Protein AF-0000000079470299 (afdb_homodimer)

Sequence (496 aa):
MSDHATERPRYFDLLELAETSSDVLAFWLTGSRGKGRETAGSDYDCVLVVRDEAFDAWRARHAGRGVGRTDSSVMTLDHLRAHAAWGGPDAWDRYSYAHVRVLVDRTDGFCQQIINEKSCVPPAEVAGFIDRSLDHYINQTYRALKCMGQGLPSAAQLESSEGVAPLLDAIFALNGGRLRPFYKYLAWELADHPLSAGHALALRAPSLLEPRPRTLIGVLKETERLFRASGHAAVIDGWGEDLVWMRGMSDHATERPRYFDLLELAETSSDVLAFWLTGSRGKGRETAGSDYDCVLVVRDEAFDAWRARHAGRGVGRTDSSVMTLDHLRAHAAWGGPDAWDRYSYAHVRVLVDRTDGFCQQIINEKSCVPPAEVAGFIDRSLDHYINQTYRALKCMGQGLPSAAQLESSEGVAPLLDAIFALNGGRLRPFYKYLAWELADHPLSAGHALALRAPSLLEPRPRTLIGVLKETERLFRASGHAAVIDGWGEDLVWMRG

pLDDT: mean 94.7, std 9.51, range [28.52, 98.94]

Foldseek 3Di:
DPCPVLPDPCVVVVVVCCVPPPQWAFKWFFDCVQQVNDDPPDATEMETEGAPVCQVVCCVPPAAADPNRYHYDYHYPVRLLQCLDPPHPNLVCLCRLPNGDIPHHNPVCPSVVSSVSSQFDDPVCLLVLLLVLVLQLVVLLLQLVVCVVVVNNVSSLVSLQSNLQSLQQNQQSLQVRGGRHDPVCQVVCCVVPNGPFCSVLNVLSCVSNRDDLVSSLVSLVSSQVRVVVSVNNVSLCVCPVSSVVSND/DPPPVLPDPCVVVVVVCCVPPPQWAFKWFFDCVQQVNDDPPDATEMETEGAPVCQVVCCVPPAAADPNRYHYDYHYPVRLLQCLDPPHPNLVCLCRLPNGDIPHHNPVCPSVVSSVSSQFDHPVCLLVLLLVLLLQLVVLLLQLVVCVVVVNNVSSLVSLVSNLQSLQQNQQSLQVGGGRHDPVCQVVCCVVPNGPFCSVLNVLSCVSNRDDLVSSLVSLVSSQVRVVVSVNNVSLCVCPVSSVVSND

Radius of gyration: 25.82 Å; Cα contacts (8 Å, |Δi|>4): 789; chains: 2; bounding box: 51×85×62 Å

Secondary structure (DSSP, 8-state):
---------HHHHHHHHHHH-TTEEEEEEEHHHHTT---TT--EEEEEEE-GGGHHHHHHHH-EEETTTEEEEEE-HHHHHHHH-TTSTTGGGGGGGTT--EEEESSTTHHHHHHHHHTB--HHHHHHHHHHHHHHHHHHHHHHHHHHHTT-HHHHHHHHHTTHHHHHHHHHHHTTSBPPPPHHHHHHHHHHS--SSSHHHHHHGGGGGS--HHHHHHHHHHHHHHHHHTT-HHHHHTTHHHHHHHT-/---------HHHHHHHHHHH-TTEEEEEEEHHHHTT---TT--EEEEEEE-GGGHHHHHHHH-EEETTTEEEEEE-HHHHHHHH-TTSTTGGGGGGGTT--EEEESSTTHHHHHHHHHTB--HHHHHHHHHHHHHHHHHHHHHHHHHHHTT-HHHHHHHHHTTHHHHHHHHHHHTTSBPPPPHHHHHHHHHHS--SSSHHHHHHGGGGGS--HHHHHHHHHHHHHHHHHTT-HHHHHTTHHHHHHHT-

Solvent-accessible surface area (backbone atoms only — not comparable to full-atom values): 25953 Å² total; per-residue (Å²): 129,77,75,72,69,80,56,73,38,42,54,60,57,52,49,51,46,44,73,68,38,86,50,36,37,30,29,32,39,30,57,43,54,22,53,71,62,54,58,94,83,53,55,41,38,36,40,38,29,28,39,76,92,44,40,69,63,46,36,73,72,56,40,42,81,46,51,56,52,16,36,28,45,60,36,32,66,67,51,49,55,55,55,42,36,85,84,37,96,47,50,85,54,29,52,50,36,42,78,44,57,65,75,36,68,69,53,83,55,50,64,49,50,50,40,55,52,30,24,29,46,50,79,90,45,30,65,60,51,30,44,55,20,44,49,52,18,51,51,20,48,52,51,13,52,51,20,47,75,69,73,32,62,70,28,14,30,55,32,23,41,67,16,36,60,28,44,40,36,24,40,29,28,70,49,82,11,32,53,54,56,59,51,79,42,40,66,54,42,54,69,78,53,58,51,91,54,56,43,70,57,56,72,48,40,69,53,32,59,65,63,41,73,68,55,53,35,50,53,48,51,52,49,48,55,54,36,42,75,68,74,46,41,64,64,59,55,69,43,51,68,58,47,56,57,59,63,103,127,80,76,72,69,81,56,73,38,42,53,60,56,52,50,52,45,44,74,67,38,85,51,36,37,31,28,32,40,31,57,45,54,21,53,72,61,53,58,95,86,53,54,42,40,36,40,37,30,26,40,75,91,46,40,69,64,46,35,73,73,57,40,41,81,46,51,58,51,16,36,28,45,59,36,33,66,66,50,50,53,55,54,44,36,86,85,37,96,47,50,86,52,29,50,50,35,43,79,45,57,65,75,37,67,71,53,82,54,50,63,50,52,49,40,54,52,30,24,29,44,50,79,91,44,30,66,61,51,29,45,54,20,45,49,50,19,51,50,19,48,51,51,13,52,52,21,48,76,70,72,32,61,70,30,14,30,54,32,22,42,67,18,36,61,28,44,39,36,24,39,30,28,71,51,82,10,32,54,52,58,59,50,81,44,41,67,54,42,53,70,78,55,60,50,89,52,55,44,69,56,57,72,47,39,70,55,33,59,65,62,42,71,67,55,53,35,51,53,49,52,53,50,47,56,53,36,44,76,68,74,47,41,64,63,59,55,69,44,52,68,57,47,56,57,61,65,104

Organism: NCBI:txid2803784

Structure (mmCIF, N/CA/C/O backbone):
data_AF-0000000079470299-model_v1
#
loop_
_entity.id
_entity.type
_entity.pdbx_description
1 polymer 'Nucleotidyltransferase domain-containing protein'
#
loop_
_atom_site.group_PDB
_atom_site.id
_atom_site.type_symbol
_atom_site.label_atom_id
_atom_site.label_alt_id
_atom_site.label_comp_id
_atom_site.label_asym_id
_atom_site.label_entity_id
_atom_site.label_seq_id
_atom_site.pdbx_PDB_ins_code
_atom_site.Cartn_x
_atom_si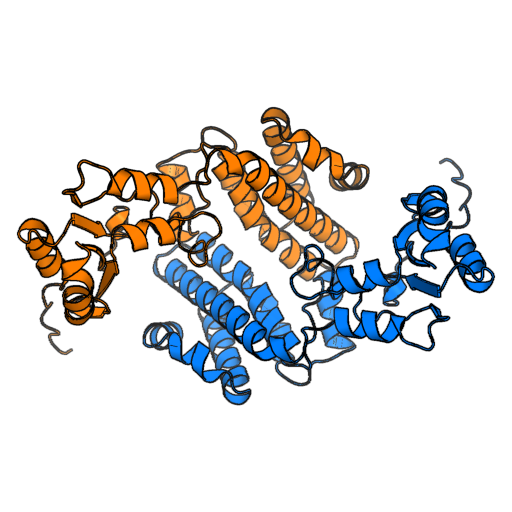te.Cartn_y
_atom_site.Cartn_z
_atom_site.occupancy
_atom_site.B_iso_or_equiv
_atom_site.auth_seq_id
_atom_site.auth_comp_id
_atom_site.auth_asym_id
_atom_site.auth_atom_id
_atom_site.pdbx_PDB_model_num
ATOM 1 N N . MET A 1 1 ? 21.453 27.422 27.156 1 28.52 1 MET A N 1
ATOM 2 C CA . MET A 1 1 ? 20 27.219 27.281 1 28.52 1 MET A CA 1
ATOM 3 C C . MET A 1 1 ? 19.234 28.312 26.562 1 28.52 1 MET A C 1
ATOM 5 O O . MET A 1 1 ? 19 29.375 27.125 1 28.52 1 MET A O 1
ATOM 9 N N . SER A 1 2 ? 19.75 28.672 25.359 1 34.09 2 SER A N 1
ATOM 10 C CA . SER A 1 2 ? 19.422 29.906 24.641 1 34.09 2 SER A CA 1
ATOM 11 C C . SER A 1 2 ? 17.922 30.188 24.703 1 34.09 2 SER A C 1
ATOM 13 O O . SER A 1 2 ? 17.109 29.266 24.734 1 34.09 2 SER A O 1
ATOM 15 N N . ASP A 1 3 ? 17.562 31.172 25.469 1 35.62 3 ASP A N 1
ATOM 16 C CA . ASP A 1 3 ? 16.266 31.844 25.578 1 35.62 3 ASP A CA 1
ATOM 17 C C . ASP A 1 3 ? 15.531 31.859 24.234 1 35.62 3 ASP A C 1
ATOM 19 O O . ASP A 1 3 ? 15.812 32.688 23.391 1 35.62 3 ASP A O 1
ATOM 23 N N . HIS A 1 4 ? 15.586 30.875 23.453 1 43.38 4 HIS A N 1
ATOM 24 C CA . HIS A 1 4 ? 14.836 30.938 22.203 1 43.38 4 HIS A CA 1
ATOM 25 C C . HIS A 1 4 ? 13.523 31.703 22.391 1 43.38 4 HIS A C 1
ATOM 27 O O . HIS A 1 4 ? 12.641 31.25 23.125 1 43.38 4 HIS A O 1
ATOM 33 N N . ALA A 1 5 ? 13.547 32.938 22.75 1 45.72 5 ALA A N 1
ATOM 34 C CA . ALA A 1 5 ? 12.484 33.938 22.766 1 45.72 5 ALA A CA 1
ATOM 35 C C . ALA A 1 5 ? 11.289 33.5 21.938 1 45.72 5 ALA A C 1
ATOM 37 O O . ALA A 1 5 ? 11.438 33.094 20.781 1 45.72 5 ALA A O 1
ATOM 38 N N . THR A 1 6 ? 10.219 32.812 22.5 1 56.81 6 THR A N 1
ATOM 39 C CA . THR A 1 6 ? 9.031 32.156 22 1 56.81 6 THR A CA 1
ATOM 40 C C . THR A 1 6 ? 8.414 32.906 20.828 1 56.81 6 THR A C 1
ATOM 42 O O . THR A 1 6 ? 7.715 33.906 21.047 1 56.81 6 THR A O 1
ATOM 45 N N . GLU A 1 7 ? 9.289 33.188 19.891 1 71.44 7 GLU A N 1
ATOM 46 C CA . GLU A 1 7 ? 8.812 33.938 18.719 1 71.44 7 GLU A CA 1
ATOM 47 C C . GLU A 1 7 ? 7.414 33.469 18.312 1 71.44 7 GLU A C 1
ATOM 49 O O . GLU A 1 7 ? 7.086 32.281 18.391 1 71.44 7 GLU A O 1
ATOM 54 N N . ARG A 1 8 ? 6.602 34.531 18.359 1 84.31 8 ARG A N 1
ATOM 55 C CA . ARG A 1 8 ? 5.219 34.375 17.922 1 84.31 8 ARG A CA 1
ATOM 56 C C . ARG A 1 8 ? 5.145 33.594 16.594 1 84.31 8 ARG A C 1
ATOM 58 O O . ARG A 1 8 ? 5.777 34 15.617 1 84.31 8 ARG A O 1
ATOM 65 N N . PRO A 1 9 ? 4.504 32.406 16.625 1 90.56 9 PRO A N 1
ATOM 66 C CA . PRO A 1 9 ? 4.391 31.656 15.367 1 90.56 9 PRO A CA 1
ATOM 67 C C . PRO A 1 9 ? 3.867 32.5 14.219 1 90.56 9 PRO A C 1
ATOM 69 O O . PRO A 1 9 ? 2.982 33.344 14.414 1 90.56 9 PRO A O 1
ATOM 72 N N . ARG A 1 10 ? 4.457 32.344 13.094 1 94.5 10 ARG A N 1
ATOM 73 C CA . ARG A 1 10 ? 4.059 33.031 11.867 1 94.5 10 ARG A CA 1
ATOM 74 C C . ARG A 1 10 ? 2.576 32.812 11.578 1 94.5 10 ARG A C 1
ATOM 76 O O . ARG A 1 10 ? 1.971 33.562 10.828 1 94.5 10 ARG A O 1
ATOM 83 N N . TYR A 1 11 ? 2.002 31.781 12.125 1 95.81 11 TYR A N 1
ATOM 84 C CA . TYR A 1 11 ? 0.581 31.484 11.992 1 95.81 11 TYR A CA 1
ATOM 85 C C . TYR A 1 11 ? -0.268 32.719 12.273 1 95.81 11 TYR A C 1
ATOM 87 O O . TYR A 1 11 ? -1.21 33 11.539 1 95.81 11 TYR A O 1
ATOM 95 N N . PHE A 1 12 ? 0.077 33.406 13.281 1 95.88 12 PHE A N 1
ATOM 96 C CA . PHE A 1 12 ? -0.747 34.531 13.711 1 95.88 12 PHE A CA 1
ATOM 97 C C . PHE A 1 12 ? -0.686 35.656 12.695 1 95.88 12 PHE A C 1
ATOM 99 O O . PHE A 1 12 ? -1.687 36.344 12.453 1 95.88 12 PHE A O 1
ATOM 106 N N . ASP A 1 13 ? 0.445 35.812 12.109 1 95.5 13 ASP A N 1
ATOM 107 C CA . ASP A 1 13 ? 0.578 36.812 11.047 1 95.5 13 ASP A CA 1
ATOM 108 C C . ASP A 1 13 ? -0.236 36.406 9.82 1 95.5 13 ASP A C 1
ATOM 110 O O . ASP A 1 13 ? -0.891 37.25 9.203 1 95.5 13 ASP A O 1
ATOM 114 N N . LEU A 1 14 ? -0.167 35.156 9.516 1 97.25 14 LEU A N 1
ATOM 115 C CA . LEU A 1 14 ? -0.897 34.656 8.352 1 97.25 14 LEU A CA 1
ATOM 116 C C . LEU A 1 14 ? -2.402 34.75 8.57 1 97.25 14 LEU A C 1
ATOM 118 O O . LEU A 1 14 ? -3.148 35.094 7.648 1 97.25 14 LEU A O 1
ATOM 122 N N . LEU A 1 15 ? -2.832 34.5 9.773 1 97.62 15 LEU A N 1
ATOM 123 C CA . LEU A 1 15 ? -4.246 34.594 10.109 1 97.62 15 LEU A CA 1
ATOM 124 C C . LEU A 1 15 ? -4.723 36.062 9.961 1 97.62 15 LEU A C 1
ATOM 126 O O . LEU A 1 15 ? -5.777 36.312 9.383 1 97.62 15 LEU A O 1
ATOM 130 N N . GLU A 1 16 ? -3.934 36.938 10.484 1 97.62 16 GLU A N 1
ATOM 131 C CA . GLU A 1 16 ? -4.281 38.344 10.359 1 97.62 16 GLU A CA 1
ATOM 132 C C . GLU A 1 16 ? -4.363 38.781 8.898 1 97.62 16 GLU A C 1
ATOM 134 O O . GLU A 1 16 ? -5.297 39.469 8.5 1 97.62 16 GLU A O 1
ATOM 139 N N . LEU A 1 17 ? -3.414 38.375 8.164 1 97.38 17 LEU A N 1
ATOM 140 C CA . LEU A 1 17 ? -3.42 38.656 6.734 1 97.38 17 LEU A CA 1
ATOM 141 C C . LEU A 1 17 ? -4.652 38.062 6.059 1 97.38 17 LEU A C 1
ATOM 143 O O . LEU A 1 17 ? -5.281 38.719 5.223 1 97.38 17 LEU A O 1
ATOM 147 N N . ALA A 1 18 ? -4.953 36.875 6.41 1 98.25 18 ALA A N 1
ATOM 148 C CA . ALA A 1 18 ? -6.121 36.219 5.84 1 98.25 18 ALA A CA 1
ATOM 149 C C . ALA A 1 18 ? -7.402 36.969 6.176 1 98.25 18 ALA A C 1
ATOM 151 O O . ALA A 1 18 ? -8.312 37.062 5.352 1 98.25 18 ALA A O 1
ATOM 152 N N . GLU A 1 19 ? -7.469 37.562 7.312 1 98.06 19 GLU A N 1
ATOM 153 C CA . GLU A 1 19 ? -8.664 38.25 7.785 1 98.06 19 GLU A CA 1
ATOM 154 C C . GLU A 1 19 ? -8.789 39.656 7.137 1 98.06 19 GLU A C 1
ATOM 156 O O . GLU A 1 19 ? -9.898 40.156 6.992 1 98.06 19 GLU A O 1
ATOM 161 N N . THR A 1 20 ? -7.684 40.156 6.699 1 98.12 20 THR A N 1
ATOM 162 C CA . THR A 1 20 ? -7.727 41.562 6.336 1 98.12 20 THR A CA 1
ATOM 163 C C . THR A 1 20 ? -7.488 41.75 4.84 1 98.12 20 THR A C 1
ATOM 165 O O . THR A 1 20 ? -7.93 42.719 4.25 1 98.12 20 THR A O 1
ATOM 168 N N . SER A 1 21 ? -6.801 40.844 4.246 1 98.19 21 SER A N 1
ATOM 169 C CA . SER A 1 21 ? -6.457 41.031 2.836 1 98.19 21 SER A CA 1
ATOM 170 C C . SER A 1 21 ? -7.547 40.438 1.93 1 98.19 21 SER A C 1
ATOM 172 O O . SER A 1 21 ? -7.914 39.281 2.047 1 98.19 21 SER A O 1
ATOM 174 N N . SER A 1 22 ? -7.918 41.281 0.959 1 97.38 22 SER A N 1
ATOM 175 C CA . SER A 1 22 ? -8.922 40.812 -0.005 1 97.38 22 SER A CA 1
ATOM 176 C C . SER A 1 22 ? -8.328 39.844 -1.009 1 97.38 22 SER A C 1
ATOM 178 O O . SER A 1 22 ? -9.062 39.188 -1.744 1 97.38 22 SER A O 1
ATOM 180 N N . ASP A 1 23 ? -7.086 39.625 -0.98 1 98.44 23 ASP A N 1
ATOM 181 C CA . ASP A 1 23 ? -6.43 38.688 -1.865 1 98.44 23 ASP A CA 1
ATOM 182 C C . ASP A 1 23 ? -6.691 37.25 -1.416 1 98.44 23 ASP A C 1
ATOM 184 O O . ASP A 1 23 ? -6.621 36.312 -2.221 1 98.44 23 ASP A O 1
ATOM 188 N N . VAL A 1 24 ? -6.91 37.125 -0.126 1 98.69 24 VAL A N 1
ATOM 189 C CA . VAL A 1 24 ? -7.105 35.781 0.438 1 98.69 24 VAL A CA 1
ATOM 190 C C . VAL A 1 24 ? -8.578 35.375 0.35 1 98.69 24 VAL A C 1
ATOM 192 O O . VAL A 1 24 ? -9.445 36.125 0.841 1 98.69 24 VAL A O 1
ATOM 195 N N . LEU A 1 25 ? -8.797 34.281 -0.263 1 98.75 25 LEU A N 1
ATOM 196 C CA . LEU A 1 25 ? -10.156 33.781 -0.412 1 98.75 25 LEU A CA 1
ATOM 197 C C . LEU A 1 25 ? -10.523 32.875 0.76 1 98.75 25 LEU A C 1
ATOM 199 O O . LEU A 1 25 ? -11.688 32.844 1.176 1 98.75 25 LEU A O 1
ATOM 203 N N . ALA A 1 26 ? -9.57 32.156 1.224 1 98.81 26 ALA A N 1
ATOM 204 C CA . ALA A 1 26 ? -9.82 31.25 2.346 1 98.81 26 ALA A CA 1
ATOM 205 C C . ALA A 1 26 ? -8.523 30.922 3.074 1 98.81 26 ALA A C 1
ATOM 207 O O . ALA A 1 26 ? -7.438 31.047 2.512 1 98.81 26 ALA A O 1
ATOM 208 N N . PHE A 1 27 ? -8.672 30.531 4.281 1 98.81 27 PHE A N 1
ATOM 209 C CA . PHE A 1 27 ? -7.559 30.156 5.148 1 98.81 27 PHE A CA 1
ATOM 210 C C . PHE A 1 27 ? -7.984 29.109 6.172 1 98.81 27 PHE A C 1
ATOM 212 O O . PHE A 1 27 ? -9.055 29.234 6.773 1 98.81 27 PHE A O 1
ATOM 219 N N . TRP A 1 28 ? -7.156 28.031 6.32 1 98.5 28 TRP A N 1
ATOM 220 C CA . TRP A 1 28 ? -7.41 27.062 7.375 1 98.5 28 TRP A CA 1
ATOM 221 C C . TRP A 1 28 ? -6.117 26.375 7.801 1 98.5 28 TRP A C 1
ATOM 223 O O . TRP A 1 28 ? -5.059 26.609 7.211 1 98.5 28 TRP A O 1
ATOM 233 N N . LEU A 1 29 ? -6.195 25.688 8.867 1 97.94 29 LEU A N 1
ATOM 234 C CA . LEU A 1 29 ? -5.145 24.797 9.352 1 97.94 29 LEU A CA 1
ATOM 235 C C . LEU A 1 29 ? -5.473 23.344 9.023 1 97.94 29 LEU A C 1
ATOM 237 O O . LEU A 1 29 ? -6.637 22.938 9.07 1 97.94 29 LEU A O 1
ATOM 241 N N . THR A 1 30 ? -4.465 22.594 8.617 1 96.44 30 THR A N 1
ATOM 242 C CA . THR A 1 30 ? -4.562 21.141 8.586 1 96.44 30 THR A CA 1
ATOM 243 C C . THR A 1 30 ? -3.781 20.516 9.742 1 96.44 30 THR A C 1
ATOM 245 O O . THR A 1 30 ? -3.5 21.188 10.742 1 96.44 30 THR A O 1
ATOM 248 N N . GLY A 1 31 ? -3.545 19.234 9.719 1 92.69 31 GLY A N 1
ATOM 249 C CA . GLY A 1 31 ? -2.797 18.562 10.773 1 92.69 31 GLY A CA 1
ATOM 250 C C . GLY A 1 31 ? -3.549 18.5 12.086 1 92.69 31 GLY A C 1
ATOM 251 O O . GLY A 1 31 ? -4.781 18.484 12.102 1 92.69 31 GLY A O 1
ATOM 252 N N . SER A 1 32 ? -2.721 18.438 13.141 1 93.62 32 SER A N 1
ATOM 253 C CA . SER A 1 32 ? -3.305 18.25 14.469 1 93.62 32 SER A CA 1
ATOM 254 C C . SER A 1 32 ? -4.113 19.469 14.891 1 93.62 32 SER A C 1
ATOM 256 O O . SER A 1 32 ? -5.188 19.344 15.477 1 93.62 32 SER A O 1
ATOM 258 N N . ARG A 1 33 ? -3.684 20.641 14.57 1 94.25 33 ARG A N 1
ATOM 259 C CA . ARG A 1 33 ? -4.391 21.859 14.953 1 94.25 33 ARG A CA 1
ATOM 260 C C . ARG A 1 33 ? -5.684 22.016 14.148 1 94.25 33 ARG A C 1
ATOM 262 O O . ARG A 1 33 ? -6.684 22.516 14.672 1 94.25 33 ARG A O 1
ATOM 269 N N . GLY A 1 34 ? -5.598 21.594 12.922 1 95.31 34 GLY A N 1
ATOM 270 C CA . GLY A 1 34 ? -6.809 21.625 12.117 1 95.31 34 GLY A CA 1
ATOM 271 C C . GLY A 1 34 ? -7.902 20.719 12.648 1 95.31 34 GLY A C 1
ATOM 272 O O . GLY A 1 34 ? -9.086 20.984 12.445 1 95.31 34 GLY A O 1
ATOM 273 N N . LYS A 1 35 ? -7.48 19.703 13.383 1 95.06 35 LYS A N 1
ATOM 274 C CA . LYS A 1 35 ? -8.422 18.703 13.891 1 95.06 35 LYS A CA 1
ATOM 275 C C . LYS A 1 35 ? -8.711 18.922 15.375 1 95.06 35 LYS A C 1
ATOM 277 O O . LYS A 1 35 ? -9.438 18.141 15.992 1 95.06 35 LYS A O 1
ATOM 282 N N . GLY A 1 36 ? -8.078 19.953 15.875 1 94.38 36 GLY A N 1
ATOM 283 C CA . GLY A 1 36 ? -8.258 20.219 17.297 1 94.38 36 GLY A CA 1
ATOM 284 C C . GLY A 1 36 ? -7.555 19.203 18.172 1 94.38 36 GLY A C 1
ATOM 285 O O . GLY A 1 36 ? -8.031 18.875 19.266 1 94.38 36 GLY A O 1
ATOM 286 N N . ARG A 1 37 ? -6.547 18.562 17.656 1 92.94 37 ARG A N 1
ATOM 287 C CA . ARG A 1 37 ? -5.82 17.5 18.359 1 92.94 37 ARG A CA 1
ATOM 288 C C . ARG A 1 37 ? -4.391 17.938 18.672 1 92.94 37 ARG A C 1
ATOM 290 O O . ARG A 1 37 ? -3.494 17.094 18.781 1 92.94 37 ARG A O 1
ATOM 297 N N . GLU A 1 38 ? -4.156 19.203 18.734 1 91.62 38 GLU A N 1
ATOM 298 C CA . GLU A 1 38 ? -2.807 19.734 18.922 1 91.62 38 GLU A CA 1
ATOM 299 C C . GLU A 1 38 ? -2.275 19.422 20.312 1 91.62 38 GLU A C 1
ATOM 301 O O . GLU A 1 38 ? -3.053 19.266 21.266 1 91.62 38 GLU A O 1
ATOM 306 N N . THR A 1 39 ? -1.042 19.172 20.312 1 86.12 39 THR A N 1
ATOM 307 C CA . THR A 1 39 ? -0.255 19.125 21.531 1 86.12 39 THR A CA 1
ATOM 308 C C . THR A 1 39 ? 0.683 20.328 21.625 1 86.12 39 THR A C 1
ATOM 310 O O . THR A 1 39 ? 0.668 21.203 20.75 1 86.12 39 THR A O 1
ATOM 313 N N . ALA A 1 40 ? 1.507 20.375 22.625 1 83 40 ALA A N 1
ATOM 314 C CA . ALA A 1 40 ? 2.453 21.469 22.812 1 83 40 ALA A CA 1
ATOM 315 C C . ALA A 1 40 ? 3.496 21.484 21.703 1 83 40 ALA A C 1
ATOM 317 O O . ALA A 1 40 ? 4 22.547 21.328 1 83 40 ALA A O 1
ATOM 318 N N . GLY A 1 41 ? 3.707 20.359 21.078 1 81.19 41 GLY A N 1
ATOM 319 C CA . GLY A 1 41 ? 4.738 20.25 20.062 1 81.19 41 GLY A CA 1
ATOM 320 C C . GLY A 1 41 ? 4.188 20.312 18.641 1 81.19 41 GLY A C 1
ATOM 321 O O . GLY A 1 41 ? 4.938 20.188 17.672 1 81.19 41 GLY A O 1
ATOM 322 N N . SER A 1 42 ? 2.904 20.734 18.562 1 88.62 42 SER A N 1
ATOM 323 C CA . SER A 1 42 ? 2.289 20.719 17.234 1 88.62 42 SER A CA 1
ATOM 324 C C . SER A 1 42 ? 2.691 21.938 16.422 1 88.62 42 SER A C 1
ATOM 326 O O . SER A 1 42 ? 2.768 23.047 16.953 1 88.62 42 SER A O 1
ATOM 328 N N . ASP A 1 43 ? 2.984 21.625 15.172 1 91.12 43 ASP A N 1
ATOM 329 C CA . ASP A 1 43 ? 3.24 22.719 14.234 1 91.12 43 ASP A CA 1
ATOM 330 C C . ASP A 1 43 ? 1.936 23.281 13.688 1 91.12 43 ASP A C 1
ATOM 332 O O . ASP A 1 43 ? 0.852 22.797 14.008 1 91.12 43 ASP A O 1
ATOM 336 N N . TYR A 1 44 ? 2.092 24.516 13.07 1 95.19 44 TYR A N 1
ATOM 337 C CA . TYR A 1 44 ? 0.984 25.125 12.344 1 95.19 44 TYR A CA 1
ATOM 338 C C . TYR A 1 44 ? 1.094 24.844 10.852 1 95.19 44 TYR A C 1
ATOM 340 O O . TYR A 1 44 ? 1.997 25.344 10.18 1 95.19 44 TYR A O 1
ATOM 348 N N . ASP A 1 45 ? 0.19 24.016 10.336 1 96.19 45 ASP A N 1
ATOM 349 C CA . ASP A 1 45 ? 0.127 23.734 8.906 1 96.19 45 ASP A CA 1
ATOM 350 C C . ASP A 1 45 ? -0.94 24.578 8.219 1 96.19 45 ASP A C 1
ATOM 352 O O . ASP A 1 45 ? -2.111 24.203 8.172 1 96.19 45 ASP A O 1
ATOM 356 N N . CYS A 1 46 ? -0.463 25.656 7.629 1 97.88 46 CYS A N 1
ATOM 357 C CA . CYS A 1 46 ? -1.381 26.656 7.09 1 97.88 46 CYS A CA 1
ATOM 358 C C . CYS A 1 46 ? -1.621 26.422 5.602 1 97.88 46 CYS A C 1
ATOM 360 O O . CYS A 1 46 ? -0.695 26.094 4.867 1 97.88 46 CYS A O 1
ATOM 362 N N . VAL A 1 47 ? -2.855 26.641 5.203 1 98.38 47 VAL A N 1
ATOM 363 C CA . VAL A 1 47 ? -3.205 26.672 3.785 1 98.38 47 VAL A CA 1
ATOM 364 C C . VAL A 1 47 ? -3.902 27.984 3.451 1 98.38 47 VAL A C 1
ATOM 366 O O . VAL A 1 47 ? -4.883 28.359 4.102 1 98.38 47 VAL A O 1
ATOM 369 N N . LEU A 1 48 ? -3.357 28.672 2.5 1 98.69 48 LEU A N 1
ATOM 370 C CA . LEU A 1 48 ? -3.949 29.906 1.979 1 98.69 48 LEU A CA 1
ATOM 371 C C . LEU A 1 48 ? -4.434 29.703 0.546 1 98.69 48 LEU A C 1
ATOM 373 O O . LEU A 1 48 ? -3.668 29.266 -0.317 1 98.69 48 LEU A O 1
ATOM 377 N N . VAL A 1 49 ? -5.68 30 0.329 1 98.81 49 VAL A N 1
ATOM 378 C CA . VAL A 1 49 ? -6.211 30.094 -1.027 1 98.81 49 VAL A CA 1
ATOM 379 C C . VAL A 1 49 ? -6.324 31.562 -1.43 1 98.81 49 VAL A C 1
ATOM 381 O O . VAL A 1 49 ? -6.977 32.344 -0.742 1 98.81 49 VAL A O 1
ATOM 384 N N . VAL A 1 50 ? -5.711 31.875 -2.537 1 98.88 50 VAL A N 1
ATOM 385 C CA . VAL A 1 50 ? -5.664 33.281 -2.93 1 98.88 50 VAL A CA 1
ATOM 386 C C . VAL A 1 50 ? -6.207 33.438 -4.348 1 98.88 50 VAL A C 1
ATOM 388 O O . VAL A 1 50 ? -6.375 32.438 -5.07 1 98.88 50 VAL A O 1
ATOM 391 N N . ARG A 1 51 ? -6.52 34.688 -4.652 1 98.62 51 ARG A N 1
ATOM 392 C CA . ARG A 1 51 ? -6.938 35.031 -6.008 1 98.62 51 ARG A CA 1
ATOM 393 C C . ARG A 1 51 ? -5.824 34.75 -7.012 1 98.62 51 ARG A C 1
ATOM 395 O O . ARG A 1 51 ? -4.641 34.844 -6.676 1 98.62 51 ARG A O 1
ATOM 402 N N . ASP A 1 52 ? -6.23 34.5 -8.258 1 98.38 52 ASP A N 1
ATOM 403 C CA . ASP A 1 52 ? -5.285 34.125 -9.312 1 98.38 52 ASP A CA 1
ATOM 404 C C . ASP A 1 52 ? -4.234 35.219 -9.516 1 98.38 52 ASP A C 1
ATOM 406 O O . ASP A 1 52 ? -3.043 34.906 -9.648 1 98.38 52 ASP A O 1
ATOM 410 N N . GLU A 1 53 ? -4.68 36.469 -9.469 1 98.19 53 GLU A N 1
ATOM 411 C CA . GLU A 1 53 ? -3.785 37.562 -9.773 1 98.19 53 GLU A CA 1
ATOM 412 C C . GLU A 1 53 ? -2.76 37.781 -8.664 1 98.19 53 GLU A C 1
ATOM 414 O O . GLU A 1 53 ? -1.707 38.375 -8.883 1 98.19 53 GLU A O 1
ATOM 419 N N . ALA A 1 54 ? -3.037 37.25 -7.469 1 98.31 54 ALA A N 1
ATOM 420 C CA . ALA A 1 54 ? -2.172 37.438 -6.309 1 98.31 54 ALA A CA 1
ATOM 421 C C . ALA A 1 54 ? -1.251 36.25 -6.094 1 98.31 54 ALA A C 1
ATOM 423 O O . ALA A 1 54 ? -0.327 36.312 -5.277 1 98.31 54 ALA A O 1
ATOM 424 N N . PHE A 1 55 ? -1.408 35.188 -6.777 1 98.56 55 PHE A N 1
ATOM 425 C CA . PHE A 1 55 ? -0.826 33.875 -6.477 1 98.56 55 PHE A CA 1
ATOM 426 C C . PHE A 1 55 ? 0.695 33.969 -6.43 1 98.56 55 PHE A C 1
ATOM 428 O O . PHE A 1 55 ? 1.313 33.625 -5.426 1 98.56 55 PHE A O 1
ATOM 435 N N . ASP A 1 56 ? 1.323 34.5 -7.461 1 98.25 56 ASP A N 1
ATOM 436 C CA . ASP A 1 56 ? 2.779 34.5 -7.551 1 98.25 56 ASP A CA 1
ATOM 437 C C . ASP A 1 56 ? 3.406 35.281 -6.41 1 98.25 56 ASP A C 1
ATOM 439 O O . ASP A 1 56 ? 4.359 34.844 -5.777 1 98.25 56 ASP A O 1
ATOM 443 N N . ALA A 1 57 ? 2.889 36.406 -6.133 1 98.06 57 ALA A N 1
ATOM 444 C CA . ALA A 1 57 ? 3.422 37.25 -5.074 1 98.06 57 ALA A CA 1
ATOM 445 C C . ALA A 1 57 ? 3.254 36.594 -3.707 1 98.06 57 ALA A C 1
ATOM 447 O O . ALA A 1 57 ? 4.18 36.594 -2.893 1 98.06 57 ALA A O 1
ATOM 448 N N . TRP A 1 58 ? 2.104 36.031 -3.467 1 98.25 58 TRP A N 1
ATOM 449 C CA . TRP A 1 58 ? 1.817 35.438 -2.172 1 98.25 58 TRP A CA 1
ATOM 450 C C . TRP A 1 58 ? 2.627 34.156 -1.98 1 98.25 58 TRP A C 1
ATOM 452 O O . TRP A 1 58 ? 3.102 33.875 -0.877 1 98.25 58 TRP A O 1
ATOM 462 N N . ARG A 1 59 ? 2.67 33.312 -3.006 1 98.06 59 ARG A N 1
ATOM 463 C CA . ARG A 1 59 ? 3.488 32.125 -2.912 1 98.06 59 ARG A CA 1
ATOM 464 C C . ARG A 1 59 ? 4.934 32.469 -2.578 1 98.06 59 ARG A C 1
ATOM 466 O O . ARG A 1 59 ? 5.539 31.844 -1.702 1 98.06 59 ARG A O 1
ATOM 473 N N . ALA A 1 60 ? 5.527 33.438 -3.264 1 97.31 60 ALA A N 1
ATOM 474 C CA . ALA A 1 60 ? 6.918 33.844 -3.051 1 97.31 60 ALA A CA 1
ATOM 475 C C . ALA A 1 60 ? 7.129 34.344 -1.625 1 97.31 60 ALA A C 1
ATOM 477 O O . ALA A 1 60 ? 8.172 34.062 -1.019 1 97.31 60 ALA A O 1
ATOM 478 N N . ARG A 1 61 ? 6.195 34.969 -1.046 1 96.12 61 ARG A N 1
ATOM 479 C CA . ARG A 1 61 ? 6.363 35.656 0.229 1 96.12 61 ARG A CA 1
ATOM 480 C C . ARG A 1 61 ? 5.977 34.781 1.396 1 96.12 61 ARG A C 1
ATOM 482 O O . ARG A 1 61 ? 6.555 34.875 2.48 1 96.12 61 ARG A O 1
ATOM 489 N N . HIS A 1 62 ? 4.949 33.875 1.132 1 96 62 HIS A N 1
ATOM 490 C CA . HIS A 1 62 ? 4.32 33.281 2.311 1 96 62 HIS A CA 1
ATOM 491 C C . HIS A 1 62 ? 4.414 31.766 2.287 1 96 62 HIS A C 1
ATOM 493 O O . HIS A 1 62 ? 4.184 31.125 3.307 1 96 62 HIS A O 1
ATOM 499 N N . ALA A 1 63 ? 4.719 31.156 1.187 1 95.75 63 ALA A N 1
ATOM 500 C CA . ALA A 1 63 ? 4.785 29.703 1.135 1 95.75 63 ALA A CA 1
ATOM 501 C C . ALA A 1 63 ? 6.051 29.172 1.812 1 95.75 63 ALA A C 1
ATOM 503 O O . ALA A 1 63 ? 7.109 29.797 1.72 1 95.75 63 ALA A O 1
ATOM 504 N N . GLY A 1 64 ? 5.91 28.047 2.424 1 92.5 64 GLY A N 1
ATOM 505 C CA . GLY A 1 64 ? 7.074 27.375 2.98 1 92.5 64 GLY A CA 1
ATOM 506 C C . GLY A 1 64 ? 7.133 27.438 4.496 1 92.5 64 GLY A C 1
ATOM 507 O O . GLY A 1 64 ? 6.129 27.734 5.148 1 92.5 64 GLY A O 1
ATOM 508 N N . ARG A 1 65 ? 8.289 27 5.031 1 87.06 65 ARG A N 1
ATOM 509 C CA . ARG A 1 65 ? 8.484 26.953 6.477 1 87.06 65 ARG A CA 1
ATOM 510 C C . ARG A 1 65 ? 8.789 28.328 7.035 1 87.06 65 ARG A C 1
ATOM 512 O O . ARG A 1 65 ? 9.523 29.109 6.418 1 87.06 65 ARG A O 1
ATOM 519 N N . GLY A 1 66 ? 8.164 28.578 8.18 1 81 66 GLY A N 1
ATOM 520 C CA . GLY A 1 66 ? 8.352 29.875 8.828 1 81 66 GLY A CA 1
ATOM 521 C C . GLY A 1 66 ? 8.617 29.75 10.32 1 81 66 GLY A C 1
ATOM 522 O O . GLY A 1 66 ? 8.758 28.656 10.844 1 81 66 GLY A O 1
ATOM 523 N N . VAL A 1 67 ? 8.641 30.844 10.852 1 79.81 67 VAL A N 1
ATOM 524 C CA . VAL A 1 67 ? 8.984 30.953 12.273 1 79.81 67 VAL A CA 1
ATOM 525 C C . VAL A 1 67 ? 7.906 30.266 13.117 1 79.81 67 VAL A C 1
ATOM 527 O O . VAL A 1 67 ? 6.734 30.234 12.734 1 79.81 67 VAL A O 1
ATOM 530 N N . GLY A 1 68 ? 8.328 29.75 14.281 1 83.5 68 GLY A N 1
ATOM 531 C CA . GLY A 1 68 ? 7.395 29.109 15.195 1 83.5 68 GLY A CA 1
ATOM 532 C C . GLY A 1 68 ? 6.781 27.844 14.641 1 83.5 68 GLY A C 1
ATOM 533 O O . GLY A 1 68 ? 5.586 27.594 14.812 1 83.5 68 GLY A O 1
ATOM 534 N N . ARG A 1 69 ? 7.418 27.109 13.898 1 87.69 69 ARG A N 1
ATOM 535 C CA . ARG A 1 69 ? 6.996 25.828 13.344 1 87.69 69 ARG A CA 1
ATOM 536 C C . ARG A 1 69 ? 5.73 25.969 12.508 1 87.69 69 ARG A C 1
ATOM 538 O O . ARG A 1 69 ? 4.758 25.234 12.711 1 87.69 69 ARG A O 1
ATOM 545 N N . THR A 1 70 ? 5.754 26.969 11.68 1 93.06 70 THR A N 1
ATOM 546 C CA . THR A 1 70 ? 4.641 27.219 10.773 1 93.06 70 THR A CA 1
ATOM 547 C C . THR A 1 70 ? 5.004 26.812 9.352 1 93.06 70 THR A C 1
ATOM 549 O O . THR A 1 70 ? 6.047 27.219 8.836 1 93.06 70 THR A O 1
ATOM 552 N N . ASP A 1 71 ? 4.254 25.953 8.805 1 94.38 71 ASP A N 1
ATOM 553 C CA . ASP A 1 71 ? 4.344 25.594 7.391 1 94.38 71 ASP A CA 1
ATOM 554 C C . ASP A 1 71 ? 3.123 26.094 6.621 1 94.38 71 ASP A C 1
ATOM 556 O O . ASP A 1 71 ? 1.988 25.953 7.078 1 94.38 71 ASP A O 1
ATOM 560 N N . SER A 1 72 ? 3.432 26.781 5.48 1 96.94 72 SER A N 1
ATOM 561 C CA . SER A 1 72 ? 2.307 27.375 4.766 1 96.94 72 SER A CA 1
ATOM 562 C C . SER A 1 72 ? 2.334 27 3.285 1 96.94 72 SER A C 1
ATOM 564 O O . SER A 1 72 ? 3.385 27.062 2.645 1 96.94 72 SER A O 1
ATOM 566 N N . SER A 1 73 ? 1.205 26.594 2.842 1 97 73 SER A N 1
ATOM 567 C CA . SER A 1 73 ? 0.975 26.375 1.415 1 97 73 SER A CA 1
ATOM 568 C C . SER A 1 73 ? 0.069 27.469 0.84 1 97 73 SER A C 1
ATOM 570 O O . SER A 1 73 ? -0.892 27.891 1.487 1 97 73 SER A O 1
ATOM 572 N N . VAL A 1 74 ? 0.445 27.906 -0.333 1 98.38 74 VAL A N 1
ATOM 573 C CA . VAL A 1 74 ? -0.35 28.891 -1.059 1 98.38 74 VAL A CA 1
ATOM 574 C C . VAL A 1 74 ? -0.879 28.281 -2.352 1 98.38 74 VAL A C 1
ATOM 576 O O . VAL A 1 74 ? -0.117 27.703 -3.127 1 98.38 74 VAL A O 1
ATOM 579 N N . MET A 1 75 ? -2.182 28.438 -2.529 1 98.12 75 MET A N 1
ATOM 580 C CA . MET A 1 75 ? -2.818 27.844 -3.703 1 98.12 75 MET A CA 1
ATOM 581 C C . MET A 1 75 ? -3.908 28.766 -4.25 1 98.12 75 MET A C 1
ATOM 583 O O . MET A 1 75 ? -4.402 29.641 -3.535 1 98.12 75 MET A O 1
ATOM 587 N N . THR A 1 76 ? -4.199 28.594 -5.531 1 98.56 76 THR A N 1
ATOM 588 C CA . THR A 1 76 ? -5.422 29.156 -6.098 1 98.56 76 THR A CA 1
ATOM 589 C C . THR A 1 76 ? -6.594 28.203 -5.926 1 98.56 76 THR A C 1
ATOM 591 O O . THR A 1 76 ? -6.406 27.062 -5.484 1 98.56 76 THR A O 1
ATOM 594 N N . LEU A 1 77 ? -7.766 28.734 -6.273 1 97.94 77 LEU A N 1
ATOM 595 C CA . LEU A 1 77 ? -8.938 27.875 -6.227 1 97.94 77 LEU A CA 1
ATOM 596 C C . LEU A 1 77 ? -8.781 26.688 -7.184 1 97.94 77 LEU A C 1
ATOM 598 O O . LEU A 1 77 ? -9.164 25.562 -6.863 1 97.94 77 LEU A O 1
ATOM 602 N N . ASP A 1 78 ? -8.164 26.891 -8.305 1 97.31 78 ASP A N 1
ATOM 603 C CA . ASP A 1 78 ? -7.934 25.828 -9.273 1 97.31 78 ASP A CA 1
ATOM 604 C C . ASP A 1 78 ? -6.934 24.797 -8.727 1 97.31 78 ASP A C 1
ATOM 606 O O . ASP A 1 78 ? -7.098 23.594 -8.938 1 97.31 78 ASP A O 1
ATOM 610 N N . HIS A 1 79 ? -5.941 25.281 -8.07 1 97 79 HIS A N 1
ATOM 611 C CA . HIS A 1 79 ? -4.992 24.391 -7.422 1 97 79 HIS A CA 1
ATOM 612 C C . HIS A 1 79 ? -5.684 23.5 -6.387 1 97 79 HIS A C 1
ATOM 614 O O . HIS A 1 79 ? -5.422 22.297 -6.309 1 97 79 HIS A O 1
ATOM 620 N N . LEU A 1 80 ? -6.547 24.125 -5.648 1 96.94 80 LEU A N 1
ATOM 621 C CA . LEU A 1 80 ? -7.262 23.391 -4.605 1 96.94 80 LEU A CA 1
ATOM 622 C C . LEU A 1 80 ? -8.141 22.297 -5.211 1 96.94 80 LEU A C 1
ATOM 624 O O . LEU A 1 80 ? -8.164 21.172 -4.723 1 96.94 80 LEU A O 1
ATOM 628 N N . ARG A 1 81 ? -8.828 22.625 -6.258 1 95 81 ARG A N 1
ATOM 629 C CA . ARG A 1 81 ? -9.672 21.656 -6.941 1 95 81 ARG A CA 1
ATOM 630 C C . ARG A 1 81 ? -8.852 20.5 -7.48 1 95 81 ARG A C 1
ATOM 632 O O . ARG A 1 81 ? -9.242 19.328 -7.344 1 95 81 ARG A O 1
ATOM 639 N N . ALA A 1 82 ? -7.734 20.828 -8.031 1 94.62 82 ALA A N 1
ATOM 640 C CA . ALA A 1 82 ? -6.84 19.797 -8.547 1 94.62 82 ALA A CA 1
ATOM 641 C C . ALA A 1 82 ? -6.285 18.938 -7.418 1 94.62 82 ALA A C 1
ATOM 643 O O . ALA A 1 82 ? -6.203 17.703 -7.543 1 94.62 82 ALA A O 1
ATOM 644 N N . HIS A 1 83 ? -5.918 19.562 -6.363 1 93.88 83 HIS A N 1
ATOM 645 C CA . HIS A 1 83 ? -5.395 18.891 -5.184 1 93.88 83 HIS A CA 1
ATOM 646 C C . HIS A 1 83 ? -6.434 17.938 -4.586 1 93.88 83 HIS A C 1
ATOM 648 O O . HIS A 1 83 ? -6.086 16.891 -4.043 1 93.88 83 HIS A O 1
ATOM 654 N N . ALA A 1 84 ? -7.633 18.297 -4.766 1 93.81 84 ALA A N 1
ATOM 655 C CA . ALA A 1 84 ? -8.727 17.547 -4.16 1 93.81 84 ALA A CA 1
ATOM 656 C C . ALA A 1 84 ? -9.195 16.422 -5.074 1 93.81 84 ALA A C 1
ATOM 658 O O . ALA A 1 84 ? -9.992 15.578 -4.668 1 93.81 84 ALA A O 1
ATOM 659 N N . ALA A 1 85 ? -8.711 16.375 -6.258 1 92.38 85 ALA A N 1
ATOM 660 C CA . ALA A 1 85 ? -9.18 15.406 -7.242 1 92.38 85 ALA A CA 1
ATOM 661 C C . ALA A 1 85 ? -8.883 13.984 -6.781 1 92.38 85 ALA A C 1
ATOM 663 O O . ALA A 1 85 ? -7.809 13.703 -6.246 1 92.38 85 ALA A O 1
ATOM 664 N N . TRP A 1 86 ? -9.852 13.133 -6.984 1 93.81 86 TRP A N 1
ATOM 665 C CA . TRP A 1 86 ? -9.719 11.719 -6.633 1 93.81 86 TRP A CA 1
ATOM 666 C C . TRP A 1 86 ? -8.711 11.023 -7.535 1 93.81 86 TRP A C 1
ATOM 668 O O . TRP A 1 86 ? -8.773 11.148 -8.758 1 93.81 86 TRP A O 1
ATOM 678 N N . GLY A 1 87 ? -7.777 10.344 -6.98 1 87.94 87 GLY A N 1
ATOM 679 C CA . GLY A 1 87 ? -6.801 9.586 -7.746 1 87.94 87 GLY A CA 1
ATOM 680 C C . GLY A 1 87 ? -5.637 10.43 -8.227 1 87.94 87 GLY A C 1
ATOM 681 O O . GLY A 1 87 ? -4.82 9.961 -9.031 1 87.94 87 GLY A O 1
ATOM 682 N N . GLY A 1 88 ? -5.531 11.586 -7.758 1 83.25 88 GLY A N 1
ATOM 683 C CA . GLY A 1 88 ? -4.434 12.461 -8.156 1 83.25 88 GLY A CA 1
ATOM 684 C C . GLY A 1 88 ? -3.162 12.211 -7.367 1 83.25 88 GLY A C 1
ATOM 685 O O . GLY A 1 88 ? -3.119 11.328 -6.504 1 83.25 88 GLY A O 1
ATOM 686 N N . PRO A 1 89 ? -2.139 12.867 -7.672 1 81.81 89 PRO A N 1
ATOM 687 C CA . PRO A 1 89 ? -0.834 12.664 -7.039 1 81.81 89 PRO A CA 1
ATOM 688 C C . PRO A 1 89 ? -0.844 12.984 -5.547 1 81.81 89 PRO A C 1
ATOM 690 O O . PRO A 1 89 ? 0.03 12.531 -4.805 1 81.81 89 PRO A O 1
ATOM 693 N N . ASP A 1 90 ? -1.893 13.695 -5.121 1 82.88 90 ASP A N 1
ATOM 694 C CA . ASP A 1 90 ? -1.96 14.133 -3.73 1 82.88 90 ASP A CA 1
ATOM 695 C C . ASP A 1 90 ? -2.938 13.273 -2.932 1 82.88 90 ASP A C 1
ATOM 697 O O . ASP A 1 90 ? -3.363 13.656 -1.842 1 82.88 90 ASP A O 1
ATOM 701 N N . ALA A 1 91 ? -3.234 12.156 -3.463 1 84.25 91 ALA A N 1
ATOM 702 C CA . ALA A 1 91 ? -4.195 11.266 -2.82 1 84.25 91 ALA A CA 1
ATOM 703 C C . ALA A 1 91 ? -3.703 10.828 -1.444 1 84.25 91 ALA A C 1
ATOM 705 O O . ALA A 1 91 ? -4.504 10.562 -0.545 1 84.25 91 ALA A O 1
ATOM 706 N N . TRP A 1 92 ? -2.467 10.898 -1.201 1 83.44 92 TRP A N 1
ATOM 707 C CA . TRP A 1 92 ? -1.866 10.414 0.039 1 83.44 92 TRP A CA 1
ATOM 708 C C . TRP A 1 92 ? -2.232 11.32 1.209 1 83.44 92 TRP A C 1
ATOM 710 O O . TRP A 1 92 ? -2.203 10.898 2.365 1 83.44 92 TRP A O 1
ATOM 720 N N . ASP A 1 93 ? -2.635 12.555 0.895 1 88.81 93 ASP A N 1
ATOM 721 C CA . ASP A 1 93 ? -2.822 13.555 1.946 1 88.81 93 ASP A CA 1
ATOM 722 C C . ASP A 1 93 ? -4.305 13.828 2.182 1 88.81 93 ASP A C 1
ATOM 724 O O . ASP A 1 93 ? -4.664 14.844 2.779 1 88.81 93 ASP A O 1
ATOM 728 N N . ARG A 1 94 ? -5.121 13.008 1.667 1 95.06 94 ARG A N 1
ATOM 729 C CA . ARG A 1 94 ? -6.555 13.289 1.711 1 95.06 94 ARG A CA 1
ATOM 730 C C . ARG A 1 94 ? -7.059 13.328 3.148 1 95.06 94 ARG A C 1
ATOM 732 O O . ARG A 1 94 ? -7.844 14.203 3.514 1 95.06 94 ARG A O 1
ATOM 739 N N . TYR A 1 95 ? -6.574 12.484 3.963 1 96.69 95 TYR A N 1
ATOM 740 C CA . TYR A 1 95 ? -7.082 12.438 5.332 1 96.69 95 TYR A CA 1
ATOM 741 C C . TYR A 1 95 ? -6.672 13.688 6.102 1 96.69 95 TYR A C 1
ATOM 743 O O . TYR A 1 95 ? -7.285 14.023 7.117 1 96.69 95 TYR A O 1
ATOM 751 N N . SER A 1 96 ? -5.668 14.375 5.68 1 95.5 96 SER A N 1
ATOM 752 C CA . SER A 1 96 ? -5.246 15.602 6.344 1 95.5 96 SER A CA 1
ATOM 753 C C . SER A 1 96 ? -6.371 16.641 6.367 1 95.5 96 SER A C 1
ATOM 755 O O . SER A 1 96 ? -6.352 17.562 7.176 1 95.5 96 SER A O 1
ATOM 757 N N . TYR A 1 97 ? -7.328 16.422 5.578 1 96.62 97 TYR A N 1
ATOM 758 C CA . TYR A 1 97 ? -8.391 17.406 5.445 1 96.62 97 TYR A CA 1
ATOM 759 C C . TYR A 1 97 ? -9.656 16.953 6.156 1 96.62 97 TYR A C 1
ATOM 761 O O . TYR A 1 97 ? -10.656 17.672 6.188 1 96.62 97 TYR A O 1
ATOM 769 N N . ALA A 1 98 ? -9.586 15.742 6.715 1 96.88 98 ALA A N 1
ATOM 770 C CA . ALA A 1 98 ? -10.719 15.281 7.512 1 96.88 98 ALA A CA 1
ATOM 771 C C . ALA A 1 98 ? -10.898 16.141 8.758 1 96.88 98 ALA A C 1
ATOM 773 O O . ALA A 1 98 ? -9.93 16.5 9.43 1 96.88 98 ALA A O 1
ATOM 774 N N . HIS A 1 99 ? -12.148 16.531 8.992 1 96.94 99 HIS A N 1
ATOM 775 C CA . HIS A 1 99 ? -12.578 17.266 10.18 1 96.94 99 HIS A CA 1
ATOM 776 C C . HIS A 1 99 ? -12.016 18.672 10.18 1 96.94 99 HIS A C 1
ATOM 778 O O . HIS A 1 99 ? -12.016 19.344 11.219 1 96.94 99 HIS A O 1
ATOM 784 N N . VAL A 1 100 ? -11.547 19.156 9.055 1 97.44 100 VAL A N 1
ATOM 785 C CA . VAL A 1 100 ? -10.953 20.484 8.969 1 97.44 100 VAL A CA 1
ATOM 786 C C . VAL A 1 100 ? -12.031 21.531 8.672 1 97.44 100 VAL A C 1
ATOM 788 O O . VAL A 1 100 ? -12.922 21.281 7.855 1 97.44 100 VAL A O 1
ATOM 791 N N . ARG A 1 101 ? -11.891 22.672 9.328 1 97.38 101 ARG A N 1
ATOM 792 C CA . ARG A 1 101 ? -12.797 23.797 9.102 1 97.38 101 ARG A CA 1
ATOM 793 C C . ARG A 1 101 ? -12.039 25 8.547 1 97.38 101 ARG A C 1
ATOM 795 O O . ARG A 1 101 ? -10.953 25.328 9.031 1 97.38 101 ARG A O 1
ATOM 802 N N . VAL A 1 102 ? -12.641 25.609 7.621 1 98.44 102 VAL A N 1
ATOM 803 C CA . VAL A 1 102 ? -12.078 26.844 7.074 1 98.44 102 VAL A CA 1
ATOM 804 C C . VAL A 1 102 ? -12.266 27.984 8.062 1 98.44 102 VAL A C 1
ATOM 806 O O . VAL A 1 102 ? -13.391 28.266 8.5 1 98.44 102 VAL A O 1
ATOM 809 N N . LEU A 1 103 ? -11.195 28.672 8.438 1 98.31 103 LEU A N 1
ATOM 810 C CA . LEU A 1 103 ? -11.219 29.703 9.469 1 98.31 103 LEU A CA 1
ATOM 811 C C . LEU A 1 103 ? -11.625 31.047 8.875 1 98.31 103 LEU A C 1
ATOM 813 O O . LEU A 1 103 ? -12.312 31.844 9.531 1 98.31 103 LEU A O 1
ATOM 817 N N . VAL A 1 104 ? -11.109 31.344 7.703 1 98.62 104 VAL A N 1
ATOM 818 C CA . VAL A 1 104 ? -11.492 32.5 6.906 1 98.62 104 VAL A CA 1
ATOM 819 C C . VAL A 1 104 ? -11.992 32.031 5.535 1 98.62 104 VAL A C 1
ATOM 821 O O . VAL A 1 104 ? -11.289 31.328 4.82 1 98.62 104 VAL A O 1
ATOM 824 N N . ASP A 1 105 ? -13.211 32.469 5.191 1 98.38 105 ASP A N 1
ATOM 825 C CA . ASP A 1 105 ? -13.812 31.984 3.955 1 98.38 105 ASP A CA 1
ATOM 826 C C . ASP A 1 105 ? -14.547 33.094 3.229 1 98.38 105 ASP A C 1
ATOM 828 O O . ASP A 1 105 ? -15.625 33.531 3.656 1 98.38 105 ASP A O 1
ATOM 832 N N . ARG A 1 106 ? -14.039 33.531 2.191 1 98.19 106 ARG A N 1
ATOM 833 C CA . ARG A 1 106 ? -14.68 34.562 1.368 1 98.19 106 ARG A CA 1
ATOM 834 C C . ARG A 1 106 ? -15.32 33.938 0.126 1 98.19 106 ARG A C 1
ATOM 836 O O . ARG A 1 106 ? -15.586 34.625 -0.854 1 98.19 106 ARG A O 1
ATOM 843 N N . THR A 1 107 ? -15.469 32.656 0.143 1 97.75 107 THR A N 1
ATOM 844 C CA . THR A 1 107 ? -16.016 31.953 -1.009 1 97.75 107 THR A CA 1
ATOM 845 C C . THR A 1 107 ? -17.438 31.469 -0.719 1 97.75 107 THR A C 1
ATOM 847 O O . THR A 1 107 ? -17.953 30.609 -1.429 1 97.75 107 THR A O 1
ATOM 850 N N . ASP A 1 108 ? -18.031 31.969 0.325 1 97.06 108 ASP A N 1
ATOM 851 C CA . ASP A 1 108 ? -19.391 31.625 0.718 1 97.06 108 ASP A CA 1
ATOM 852 C C . ASP A 1 108 ? -19.547 30.125 0.889 1 97.06 108 ASP A C 1
ATOM 854 O O . ASP A 1 108 ? -20.469 29.516 0.338 1 97.06 108 ASP A O 1
ATOM 858 N N . GLY A 1 109 ? -18.516 29.5 1.433 1 97.94 109 GLY A N 1
ATOM 859 C CA . GLY A 1 109 ? -18.594 28.094 1.796 1 97.94 109 GLY A CA 1
ATOM 860 C C . GLY A 1 109 ? -18.031 27.172 0.731 1 97.94 109 GLY A C 1
ATOM 861 O O . GLY A 1 109 ? -17.938 25.953 0.938 1 97.94 109 GLY A O 1
ATOM 862 N N . PHE A 1 110 ? -17.641 27.672 -0.366 1 97.81 110 PHE A N 1
ATOM 863 C CA . PHE A 1 110 ? -17.188 26.859 -1.479 1 97.81 110 PHE A CA 1
ATOM 864 C C . PHE A 1 110 ? -15.914 26.094 -1.106 1 97.81 110 PHE A C 1
ATOM 866 O O . PHE A 1 110 ? -15.789 24.906 -1.383 1 97.81 110 PHE A O 1
ATOM 873 N N . CYS A 1 111 ? -14.945 26.719 -0.481 1 98.06 111 CYS A N 1
ATOM 874 C CA . CYS A 1 111 ? -13.711 26.062 -0.067 1 98.06 111 CYS A CA 1
ATOM 875 C C . CYS A 1 111 ? -14 24.969 0.953 1 98.06 111 CYS A C 1
ATOM 877 O O . CYS A 1 111 ? -13.406 23.891 0.894 1 98.06 111 CYS A O 1
ATOM 879 N N . GLN A 1 112 ? -14.914 25.219 1.852 1 98.19 112 GLN A N 1
ATOM 880 C CA . GLN A 1 112 ? -15.289 24.203 2.818 1 98.19 112 GLN A CA 1
ATOM 881 C C . GLN A 1 112 ? -15.883 22.969 2.123 1 98.19 112 GLN A C 1
ATOM 883 O O . GLN A 1 112 ? -15.609 21.844 2.508 1 98.19 112 GLN A O 1
ATOM 888 N N . GLN A 1 113 ? -16.672 23.266 1.142 1 97.81 113 GLN A N 1
ATOM 889 C CA . GLN A 1 113 ? -17.266 22.188 0.372 1 97.81 113 GLN A CA 1
ATOM 890 C C . GLN A 1 113 ? -16.188 21.328 -0.283 1 97.81 113 GLN A C 1
ATOM 892 O O . GLN A 1 113 ? -16.266 20.094 -0.247 1 97.81 113 GLN A O 1
ATOM 897 N N . ILE A 1 114 ? -15.18 21.922 -0.87 1 97.19 114 ILE A N 1
ATOM 898 C CA . ILE A 1 114 ? -14.102 21.203 -1.529 1 97.19 114 ILE A CA 1
ATOM 899 C C . ILE A 1 114 ? -13.344 20.359 -0.504 1 97.19 114 ILE A C 1
ATOM 901 O O . ILE A 1 114 ? -13.023 19.203 -0.759 1 97.19 114 ILE A O 1
ATOM 905 N N . ILE A 1 115 ? -13.086 20.922 0.593 1 96.75 115 ILE A N 1
ATOM 906 C CA . ILE A 1 115 ? -12.344 20.25 1.655 1 96.75 115 ILE A CA 1
ATOM 907 C C . ILE A 1 115 ? -13.148 19.047 2.158 1 96.75 115 ILE A C 1
ATOM 909 O O . ILE A 1 115 ? -12.586 17.969 2.379 1 96.75 115 ILE A O 1
ATOM 913 N N . ASN A 1 116 ? -14.43 19.234 2.309 1 96.69 116 ASN A N 1
ATOM 914 C CA . ASN A 1 116 ? -15.297 18.141 2.717 1 96.69 116 ASN A CA 1
ATOM 915 C C . ASN A 1 116 ? -15.273 17 1.698 1 96.69 116 ASN A C 1
ATOM 917 O O . ASN A 1 116 ? -15.172 15.828 2.07 1 96.69 116 ASN A O 1
ATOM 921 N N . GLU A 1 117 ? -15.359 17.391 0.503 1 95.06 117 GLU A N 1
ATOM 922 C CA . GLU A 1 117 ? -15.344 16.391 -0.57 1 95.06 117 GLU A CA 1
ATOM 923 C C . GLU A 1 117 ? -14.008 15.672 -0.633 1 95.06 117 GLU A C 1
ATOM 925 O O . GLU A 1 117 ? -13.961 14.453 -0.826 1 95.06 117 GLU A O 1
ATOM 930 N N . LYS A 1 118 ? -12.938 16.375 -0.464 1 95.69 118 LYS A N 1
ATOM 931 C CA . LYS A 1 118 ? -11.602 15.781 -0.494 1 95.69 118 LYS A CA 1
ATOM 932 C C . LYS A 1 118 ? -11.414 14.773 0.638 1 95.69 118 LYS A C 1
ATOM 934 O O . LYS A 1 118 ? -10.672 13.805 0.494 1 95.69 118 LYS A O 1
ATOM 939 N N . SER A 1 119 ? -12.102 15 1.688 1 96.5 119 SER A N 1
ATOM 940 C CA . SER A 1 119 ? -11.852 14.219 2.895 1 96.5 119 SER A CA 1
ATOM 941 C C . SER A 1 119 ? -12.641 12.914 2.887 1 96.5 119 SER A C 1
ATOM 943 O O . SER A 1 119 ? -12.656 12.188 3.883 1 96.5 119 SER A O 1
ATOM 945 N N . CYS A 1 120 ? -13.281 12.609 1.752 1 97.38 120 CYS A N 1
ATOM 946 C CA . CYS A 1 120 ? -14.047 11.375 1.613 1 97.38 120 CYS A CA 1
ATOM 947 C C . CYS A 1 120 ? -13.758 10.711 0.273 1 97.38 120 CYS A C 1
ATOM 949 O O . CYS A 1 120 ? -13.297 11.359 -0.665 1 97.38 120 CYS A O 1
ATOM 951 N N . VAL A 1 121 ? -14.062 9.43 0.23 1 97.94 121 VAL A N 1
ATOM 952 C CA . VAL A 1 121 ? -14.195 8.773 -1.064 1 97.94 121 VAL A CA 1
ATOM 953 C C . VAL A 1 121 ? -15.438 9.289 -1.782 1 97.94 121 VAL A C 1
ATOM 955 O O . VAL A 1 121 ? -16.531 9.32 -1.207 1 97.94 121 VAL A O 1
ATOM 958 N N . PRO A 1 122 ? -15.266 9.766 -2.986 1 96.94 122 PRO A N 1
ATOM 959 C CA . PRO A 1 122 ? -16.453 10.258 -3.695 1 96.94 122 PRO A CA 1
ATOM 960 C C . PRO A 1 122 ? -17.547 9.203 -3.793 1 96.94 122 PRO A C 1
ATOM 962 O O . PRO A 1 122 ? -17.266 8.023 -3.994 1 96.94 122 PRO A O 1
ATOM 965 N N . PRO A 1 123 ? -18.766 9.656 -3.715 1 97.12 123 PRO A N 1
ATOM 966 C CA . PRO A 1 123 ? -19.891 8.719 -3.707 1 97.12 123 PRO A CA 1
ATOM 967 C C . PRO A 1 123 ? -19.859 7.75 -4.883 1 97.12 123 PRO A C 1
ATOM 969 O O . PRO A 1 123 ? -20.109 6.551 -4.707 1 97.12 123 PRO A O 1
ATOM 972 N N . ALA A 1 124 ? -19.469 8.164 -6.012 1 96.88 124 ALA A N 1
ATOM 973 C CA . ALA A 1 124 ? -19.469 7.34 -7.215 1 96.88 124 ALA A CA 1
ATOM 974 C C . ALA A 1 124 ? -18.375 6.281 -7.156 1 96.88 124 ALA A C 1
ATOM 976 O O . ALA A 1 124 ? -18.406 5.297 -7.895 1 96.88 124 ALA A O 1
ATOM 977 N N . GLU A 1 125 ? -17.391 6.48 -6.262 1 97.62 125 GLU A N 1
ATOM 978 C CA . GLU A 1 125 ? -16.234 5.609 -6.215 1 97.62 125 GLU A CA 1
ATOM 979 C C . GLU A 1 125 ? -16.297 4.664 -5.016 1 97.62 125 GLU A C 1
ATOM 981 O O . GLU A 1 125 ? -15.508 3.717 -4.926 1 97.62 125 GLU A O 1
ATOM 986 N N . VAL A 1 126 ? -17.203 4.855 -4.102 1 98.31 126 VAL A N 1
ATOM 987 C CA . VAL A 1 126 ? -17.188 4.191 -2.801 1 98.31 126 VAL A CA 1
ATOM 988 C C . VAL A 1 126 ? -17.312 2.682 -2.988 1 98.31 126 VAL A C 1
ATOM 990 O O . VAL A 1 126 ? -16.531 1.917 -2.418 1 98.31 126 VAL A O 1
ATOM 993 N N . ALA A 1 127 ? -18.234 2.26 -3.781 1 98.5 127 ALA A N 1
ATOM 994 C CA . ALA A 1 127 ? -18.469 0.828 -3.953 1 98.5 127 ALA A CA 1
ATOM 995 C C . ALA A 1 127 ? -17.234 0.131 -4.512 1 98.5 127 ALA A C 1
ATOM 997 O O . ALA A 1 127 ? -16.812 -0.896 -3.982 1 98.5 127 ALA A O 1
ATOM 998 N N . GLY A 1 128 ? -16.703 0.686 -5.582 1 98.25 128 GLY A N 1
ATOM 999 C CA . GLY A 1 128 ? -15.5 0.12 -6.172 1 98.25 128 GLY A CA 1
ATOM 1000 C C . GLY A 1 128 ? -14.312 0.142 -5.227 1 98.25 128 GLY A C 1
ATOM 1001 O O . GLY A 1 128 ? -13.539 -0.815 -5.18 1 98.25 128 GLY A O 1
ATOM 1002 N N . PHE A 1 129 ? -14.172 1.252 -4.539 1 98.19 129 PHE A N 1
ATOM 1003 C CA . PHE A 1 129 ? -13.094 1.396 -3.566 1 98.19 129 PHE A CA 1
ATOM 1004 C C . PHE A 1 129 ? -13.195 0.328 -2.482 1 98.19 129 PHE A C 1
ATOM 1006 O O . PHE A 1 129 ? -12.195 -0.302 -2.131 1 98.19 129 PHE A O 1
ATOM 1013 N N . ILE A 1 130 ? -14.391 0.104 -1.963 1 98.88 130 ILE A N 1
ATOM 1014 C CA . ILE A 1 130 ? -14.625 -0.912 -0.942 1 98.88 130 ILE A CA 1
ATOM 1015 C C . ILE A 1 130 ? -14.289 -2.293 -1.503 1 98.88 130 ILE A C 1
ATOM 1017 O O . ILE A 1 130 ? -13.57 -3.072 -0.868 1 98.88 130 ILE A O 1
ATOM 1021 N N . ASP A 1 131 ? -14.742 -2.578 -2.68 1 98.81 131 ASP A N 1
ATOM 1022 C CA . ASP A 1 131 ? -14.516 -3.893 -3.275 1 98.81 131 ASP A CA 1
ATOM 1023 C C . ASP A 1 131 ? -13.023 -4.176 -3.449 1 98.81 131 ASP A C 1
ATOM 1025 O O . ASP A 1 131 ? -12.555 -5.262 -3.119 1 98.81 131 ASP A O 1
ATOM 1029 N N . ARG A 1 132 ? -12.289 -3.209 -3.936 1 97.56 132 ARG A N 1
ATOM 1030 C CA . ARG A 1 132 ? -10.859 -3.389 -4.125 1 97.56 132 ARG A CA 1
ATOM 1031 C C . ARG A 1 132 ? -10.148 -3.562 -2.785 1 97.56 132 ARG A C 1
ATOM 1033 O O . ARG A 1 132 ? -9.227 -4.379 -2.664 1 97.56 132 ARG A O 1
ATOM 1040 N N . SER A 1 133 ? -10.594 -2.828 -1.808 1 98.75 133 SER A N 1
ATOM 1041 C CA . SER A 1 133 ? -10.008 -2.924 -0.474 1 98.75 133 SER A CA 1
ATOM 1042 C C . SER A 1 133 ? -10.289 -4.281 0.158 1 98.75 133 SER A C 1
ATOM 1044 O O . SER A 1 133 ? -9.398 -4.895 0.751 1 98.75 133 SER A O 1
ATOM 1046 N N . LEU A 1 134 ? -11.516 -4.754 -0.017 1 98.81 134 LEU A N 1
ATOM 1047 C CA . LEU A 1 134 ? -11.898 -6.059 0.512 1 98.81 134 LEU A CA 1
ATOM 1048 C C . LEU A 1 134 ? -11.117 -7.176 -0.174 1 98.81 134 LEU A C 1
ATOM 1050 O O . LEU A 1 134 ? -10.625 -8.094 0.489 1 98.81 134 LEU A O 1
ATOM 1054 N N . ASP A 1 135 ? -11.039 -7.051 -1.442 1 98.25 135 ASP A N 1
ATOM 1055 C CA . ASP A 1 135 ? -10.281 -8.039 -2.203 1 98.25 135 ASP A CA 1
ATOM 1056 C C . ASP A 1 135 ? -8.836 -8.117 -1.719 1 98.25 135 ASP A C 1
ATOM 1058 O O . ASP A 1 135 ? -8.297 -9.211 -1.521 1 98.25 135 ASP A O 1
ATOM 1062 N N . HIS A 1 136 ? -8.227 -6.969 -1.525 1 97.88 136 HIS A N 1
ATOM 1063 C CA . HIS A 1 136 ? -6.852 -6.887 -1.041 1 97.88 136 HIS A CA 1
ATOM 1064 C C . HIS A 1 136 ? -6.723 -7.488 0.355 1 97.88 136 HIS A C 1
ATOM 1066 O O . HIS A 1 136 ? -5.828 -8.297 0.607 1 97.88 136 HIS A O 1
ATOM 1072 N N . TYR A 1 137 ? -7.652 -7.152 1.215 1 98.81 137 TYR A N 1
ATOM 1073 C CA . TYR A 1 137 ? -7.652 -7.699 2.566 1 98.81 137 TYR A CA 1
ATOM 1074 C C . TYR A 1 137 ? -7.77 -9.219 2.541 1 98.81 137 TYR A C 1
ATOM 1076 O O . TYR A 1 137 ? -7.008 -9.914 3.213 1 98.81 137 TYR A O 1
ATOM 1084 N N . ILE A 1 138 ? -8.68 -9.719 1.819 1 98.75 138 ILE A N 1
ATOM 1085 C CA . ILE A 1 138 ? -8.922 -11.156 1.778 1 98.75 138 ILE A CA 1
ATOM 1086 C C . ILE A 1 138 ? -7.703 -11.875 1.195 1 98.75 138 ILE A C 1
ATOM 1088 O O . ILE A 1 138 ? -7.316 -12.938 1.674 1 98.75 138 ILE A O 1
ATOM 1092 N N . ASN A 1 139 ? -7.102 -11.281 0.22 1 97.38 139 ASN A N 1
ATOM 1093 C CA . ASN A 1 139 ? -5.879 -11.852 -0.336 1 97.38 139 ASN A CA 1
ATOM 1094 C C . ASN A 1 139 ? -4.781 -11.961 0.717 1 97.38 139 ASN A C 1
ATOM 1096 O O . ASN A 1 139 ? -4.082 -12.969 0.79 1 97.38 139 ASN A O 1
ATOM 1100 N N . GLN A 1 140 ? -4.641 -10.93 1.483 1 98.25 140 GLN A N 1
ATOM 1101 C CA . GLN A 1 140 ? -3.613 -10.945 2.518 1 98.25 140 GLN A CA 1
ATOM 1102 C C . GLN A 1 140 ? -3.916 -12 3.578 1 98.25 140 GLN A C 1
ATOM 1104 O O . GLN A 1 140 ? -3.004 -12.656 4.09 1 98.25 140 GLN A O 1
ATOM 1109 N N . THR A 1 141 ? -5.18 -12.117 3.934 1 98.5 141 THR A N 1
ATOM 1110 C CA . THR A 1 141 ? -5.586 -13.156 4.871 1 98.5 141 THR A CA 1
ATOM 1111 C C . THR A 1 141 ? -5.293 -14.539 4.305 1 98.5 141 THR A C 1
ATOM 1113 O O . THR A 1 141 ? -4.754 -15.398 5.004 1 98.5 141 THR A O 1
ATOM 1116 N N . TYR A 1 142 ? -5.605 -14.727 3.025 1 97 142 TYR A N 1
ATOM 1117 C CA . TYR A 1 142 ? -5.328 -15.977 2.33 1 97 142 TYR A CA 1
ATOM 1118 C C . TYR A 1 142 ? -3.846 -16.312 2.396 1 97 142 TYR A C 1
ATOM 1120 O O . TYR A 1 142 ? -3.477 -17.422 2.803 1 97 142 TYR A O 1
ATOM 1128 N N . ARG A 1 143 ? -2.994 -15.422 2.082 1 96.5 143 ARG A N 1
ATOM 1129 C CA . ARG A 1 143 ? -1.55 -15.633 2.076 1 96.5 143 ARG A CA 1
ATOM 1130 C C . ARG A 1 143 ? -1.026 -15.891 3.484 1 96.5 143 ARG A C 1
ATOM 1132 O O . ARG A 1 143 ? -0.129 -16.703 3.68 1 96.5 143 ARG A O 1
ATOM 1139 N N . ALA A 1 144 ? -1.588 -15.141 4.441 1 98.31 144 ALA A N 1
ATOM 1140 C CA . ALA A 1 144 ? -1.171 -15.344 5.828 1 98.31 144 ALA A CA 1
ATOM 1141 C C . ALA A 1 144 ? -1.484 -16.766 6.293 1 98.31 144 ALA A C 1
ATOM 1143 O O . ALA A 1 144 ? -0.631 -17.438 6.879 1 98.31 144 ALA A O 1
ATOM 1144 N N . LEU A 1 145 ? -2.668 -17.188 5.977 1 97.12 145 LEU A N 1
ATOM 1145 C CA . LEU A 1 145 ? -3.078 -18.531 6.379 1 97.12 145 LEU A CA 1
ATOM 1146 C C . LEU A 1 145 ? -2.244 -19.578 5.664 1 97.12 145 LEU A C 1
ATOM 1148 O O . LEU A 1 145 ? -1.886 -20.609 6.258 1 97.12 145 LEU A O 1
ATOM 1152 N N . LYS A 1 146 ? -1.948 -19.375 4.395 1 93.5 146 LYS A N 1
ATOM 1153 C CA . LYS A 1 146 ? -1.079 -20.297 3.662 1 93.5 146 LYS A CA 1
ATOM 1154 C C . LYS A 1 146 ? 0.303 -20.375 4.305 1 93.5 146 LYS A C 1
ATOM 1156 O O . LYS A 1 146 ? 0.853 -21.469 4.477 1 93.5 146 LYS A O 1
ATOM 1161 N N . CYS A 1 147 ? 0.849 -19.266 4.652 1 95.75 147 CYS A N 1
ATOM 1162 C CA . CYS A 1 147 ? 2.145 -19.234 5.32 1 95.75 147 CYS A CA 1
ATOM 1163 C C . CYS A 1 147 ? 2.094 -19.984 6.645 1 95.75 147 CYS A C 1
ATOM 1165 O O . CYS A 1 147 ? 3.014 -20.734 6.973 1 95.75 147 CYS A O 1
ATOM 1167 N N . MET A 1 148 ? 1.036 -19.812 7.387 1 95.62 148 MET A N 1
ATOM 1168 C CA . MET A 1 148 ? 0.887 -20.516 8.656 1 95.62 148 MET A CA 1
ATOM 1169 C C . MET A 1 148 ? 0.854 -22.031 8.438 1 95.62 148 MET A C 1
ATOM 1171 O O . MET A 1 148 ? 1.516 -22.781 9.156 1 95.62 148 MET A O 1
ATOM 1175 N N . GLY A 1 149 ? 0.12 -22.438 7.441 1 92.19 149 GLY A N 1
ATOM 1176 C CA . GLY A 1 149 ? 0.02 -23.859 7.125 1 92.19 149 GLY A CA 1
ATOM 1177 C C . GLY A 1 149 ? 1.345 -24.469 6.711 1 92.19 149 GLY A C 1
ATOM 1178 O O . GLY A 1 149 ? 1.552 -25.672 6.867 1 92.19 149 GLY A O 1
ATOM 1179 N N . GLN A 1 150 ? 2.242 -23.656 6.242 1 92.12 150 GLN A N 1
ATOM 1180 C CA . GLN A 1 150 ? 3.543 -24.125 5.777 1 92.12 150 GLN A CA 1
ATOM 1181 C C . GLN A 1 150 ? 4.609 -23.953 6.852 1 92.12 150 GLN A C 1
ATOM 1183 O O . GLN A 1 150 ? 5.801 -24.141 6.594 1 92.12 150 GLN A O 1
ATOM 1188 N N . GLY A 1 151 ? 4.18 -23.469 8.008 1 94.06 151 GLY A N 1
ATOM 1189 C CA . GLY A 1 151 ? 5.102 -23.328 9.117 1 94.06 151 GLY A CA 1
ATOM 1190 C C . GLY A 1 151 ? 6.035 -22.141 8.961 1 94.06 151 GLY A C 1
ATOM 1191 O O . GLY A 1 151 ? 7.215 -22.219 9.305 1 94.06 151 GLY A O 1
ATOM 1192 N N . LEU A 1 152 ? 5.508 -21.031 8.414 1 95.56 152 LEU A N 1
ATOM 1193 C CA . LEU A 1 152 ? 6.273 -19.8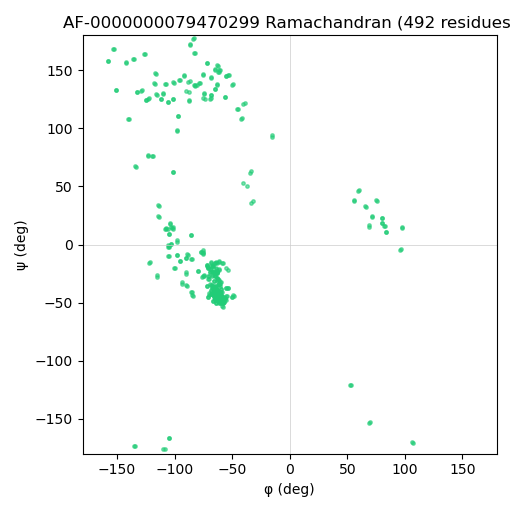12 8.211 1 95.56 152 LEU A CA 1
ATOM 1194 C C . LEU A 1 152 ? 5.66 -18.641 8.992 1 95.56 152 LEU A C 1
ATOM 1196 O O . LEU A 1 152 ? 5.051 -17.75 8.406 1 95.56 152 LEU A O 1
ATOM 1200 N N . PRO A 1 153 ? 5.867 -18.594 10.305 1 95.75 153 PRO A N 1
ATOM 1201 C CA . PRO A 1 153 ? 5.16 -17.609 11.133 1 95.75 153 PRO A CA 1
ATOM 1202 C C . PRO A 1 153 ? 5.551 -16.172 10.805 1 95.75 153 PRO A C 1
ATOM 1204 O O . PRO A 1 153 ? 4.703 -15.281 10.844 1 95.75 153 PRO A O 1
ATOM 1207 N N . SER A 1 154 ? 6.836 -15.938 10.5 1 96.5 154 SER A N 1
ATOM 1208 C CA . SER A 1 154 ? 7.262 -14.586 10.164 1 96.5 154 SER A CA 1
ATOM 1209 C C . SER A 1 154 ? 6.605 -14.102 8.875 1 96.5 154 SER A C 1
ATOM 1211 O O . SER A 1 154 ? 6.145 -12.961 8.797 1 96.5 154 SER A O 1
ATOM 1213 N N . ALA A 1 155 ? 6.562 -14.945 7.902 1 97.88 155 ALA A N 1
ATOM 1214 C CA . ALA A 1 155 ? 5.906 -14.609 6.645 1 97.88 155 ALA A CA 1
ATOM 1215 C C . ALA A 1 155 ? 4.414 -14.367 6.848 1 97.88 155 ALA A C 1
ATOM 1217 O O . ALA A 1 155 ? 3.836 -13.453 6.258 1 97.88 155 ALA A O 1
ATOM 1218 N N . ALA A 1 156 ? 3.812 -15.188 7.688 1 98.25 156 ALA A N 1
ATOM 1219 C CA . ALA A 1 156 ? 2.395 -15.031 7.996 1 98.25 156 ALA A CA 1
ATOM 1220 C C . ALA A 1 156 ? 2.117 -13.672 8.633 1 98.25 156 ALA A C 1
ATOM 1222 O O . ALA A 1 156 ? 1.134 -13.008 8.297 1 98.25 156 ALA A O 1
ATOM 1223 N N . GLN A 1 157 ? 2.971 -13.32 9.508 1 98.38 157 GLN A N 1
ATOM 1224 C CA . GLN A 1 157 ? 2.812 -12.039 10.188 1 98.38 157 GLN A CA 1
ATOM 1225 C C . GLN A 1 157 ? 2.945 -10.883 9.203 1 98.38 157 GLN A C 1
ATOM 1227 O O . GLN A 1 157 ? 2.184 -9.914 9.266 1 98.38 157 GLN A O 1
ATOM 1232 N N . LEU A 1 158 ? 3.918 -10.984 8.297 1 98.56 158 LEU A N 1
ATOM 1233 C CA . LEU A 1 158 ? 4.105 -9.953 7.285 1 98.56 158 LEU A CA 1
ATOM 1234 C C . LEU A 1 158 ? 2.881 -9.844 6.383 1 98.56 158 LEU A C 1
ATOM 1236 O O . LEU A 1 158 ? 2.365 -8.75 6.156 1 98.56 158 LEU A O 1
ATOM 1240 N N . GLU A 1 159 ? 2.387 -10.961 5.934 1 98.5 159 GLU A N 1
ATOM 1241 C CA . GLU A 1 159 ? 1.195 -10.961 5.086 1 98.5 159 GLU A CA 1
ATOM 1242 C C . GLU A 1 159 ? -0.004 -10.375 5.824 1 98.5 159 GLU A C 1
ATOM 1244 O O . GLU A 1 159 ? -0.708 -9.516 5.285 1 98.5 159 GLU A O 1
ATOM 1249 N N . SER A 1 160 ? -0.199 -10.844 7.043 1 98.69 160 SER A N 1
ATOM 1250 C CA . SER A 1 160 ? -1.343 -10.398 7.828 1 98.69 160 SER A CA 1
ATOM 1251 C C . SER A 1 160 ? -1.284 -8.898 8.078 1 98.69 160 SER A C 1
ATOM 1253 O O . SER A 1 160 ? -2.303 -8.203 7.996 1 98.69 160 SER A O 1
ATOM 1255 N N . SER A 1 161 ? -0.123 -8.383 8.383 1 98.5 161 SER A N 1
ATOM 1256 C CA . SER A 1 161 ? 0.029 -6.961 8.672 1 98.5 161 SER A CA 1
ATOM 1257 C C . SER A 1 161 ? -0.393 -6.105 7.48 1 98.5 161 SER A C 1
ATOM 1259 O O . SER A 1 161 ? -0.958 -5.023 7.652 1 98.5 161 SER A O 1
ATOM 1261 N N . GLU A 1 162 ? -0.199 -6.582 6.305 1 98.06 162 GLU A N 1
ATOM 1262 C CA . GLU A 1 162 ? -0.53 -5.832 5.098 1 98.06 162 GLU A CA 1
ATOM 1263 C C . GLU A 1 162 ? -2.033 -5.848 4.832 1 98.06 162 GLU A C 1
ATOM 1265 O O . GLU A 1 162 ? -2.521 -5.141 3.951 1 98.06 162 GLU A O 1
ATOM 1270 N N . GLY A 1 163 ? -2.748 -6.59 5.598 1 98.56 163 GLY A N 1
ATOM 1271 C CA . GLY A 1 163 ? -4.195 -6.625 5.457 1 98.56 163 GLY A CA 1
ATOM 1272 C C . GLY A 1 163 ? -4.906 -5.598 6.32 1 98.56 163 GLY A C 1
ATOM 1273 O O . GLY A 1 163 ? -6.09 -5.328 6.121 1 98.56 163 GLY A O 1
ATOM 1274 N N . VAL A 1 164 ? -4.211 -4.988 7.23 1 98.75 164 VAL A N 1
ATOM 1275 C CA . VAL A 1 164 ? -4.844 -4.086 8.188 1 98.75 164 VAL A CA 1
ATOM 1276 C C . VAL A 1 164 ? -5.379 -2.855 7.461 1 98.75 164 VAL A C 1
ATOM 1278 O O . VAL A 1 164 ? -6.551 -2.498 7.613 1 98.75 164 VAL A O 1
ATOM 1281 N N . ALA A 1 165 ? -4.559 -2.262 6.629 1 98.62 165 ALA A N 1
ATOM 1282 C CA . ALA A 1 165 ? -4.934 -1.013 5.969 1 98.62 165 ALA A CA 1
ATOM 1283 C C . ALA A 1 165 ? -6.133 -1.216 5.051 1 98.62 165 ALA A C 1
ATOM 1285 O O . ALA A 1 165 ? -7.133 -0.503 5.156 1 98.62 165 ALA A O 1
ATOM 1286 N N . PRO A 1 166 ? -6.086 -2.211 4.195 1 98.75 166 PRO A N 1
ATOM 1287 C CA . PRO A 1 166 ? -7.254 -2.359 3.324 1 98.75 166 PRO A CA 1
ATOM 1288 C C . PRO A 1 166 ? -8.516 -2.736 4.09 1 98.75 166 PRO A C 1
ATOM 1290 O O . PRO A 1 166 ? -9.625 -2.357 3.688 1 98.75 166 PRO A O 1
ATOM 1293 N N . LEU A 1 167 ? -8.406 -3.469 5.18 1 98.94 167 LEU A N 1
ATOM 1294 C CA . LEU A 1 167 ? -9.586 -3.744 5.992 1 98.94 167 LEU A CA 1
ATOM 1295 C C . LEU A 1 167 ? -10.18 -2.453 6.547 1 98.94 167 LEU A C 1
ATOM 1297 O O . LEU A 1 167 ? -11.383 -2.223 6.441 1 98.94 167 LEU A O 1
ATOM 1301 N N . LEU A 1 168 ? -9.336 -1.627 7.09 1 98.94 168 LEU A N 1
ATOM 1302 C CA . LEU A 1 168 ? -9.789 -0.357 7.641 1 98.94 168 LEU A CA 1
ATOM 1303 C C . LEU A 1 168 ? -10.328 0.554 6.543 1 98.94 168 LEU A C 1
ATOM 1305 O O . LEU A 1 168 ? -11.312 1.265 6.746 1 98.94 168 LEU A O 1
ATOM 1309 N N . ASP A 1 169 ? -9.664 0.523 5.359 1 98.75 169 ASP A N 1
ATOM 1310 C CA . ASP A 1 169 ? -10.164 1.293 4.227 1 98.75 169 ASP A CA 1
ATOM 1311 C C . ASP A 1 169 ? -11.609 0.916 3.898 1 98.75 169 ASP A C 1
ATOM 1313 O O . ASP A 1 169 ? -12.461 1.79 3.727 1 98.75 169 ASP A O 1
ATOM 1317 N N . ALA A 1 170 ? -11.867 -0.353 3.857 1 98.94 170 ALA A N 1
ATOM 1318 C CA . ALA A 1 170 ? -13.203 -0.828 3.525 1 98.94 170 ALA A CA 1
ATOM 1319 C C . ALA A 1 170 ? -14.211 -0.424 4.598 1 98.94 170 ALA A C 1
ATOM 1321 O O . ALA A 1 170 ? -15.312 0.05 4.285 1 98.94 170 ALA A O 1
ATOM 1322 N N . ILE A 1 171 ? -13.867 -0.586 5.844 1 98.94 171 ILE A N 1
ATOM 1323 C CA . ILE A 1 171 ? -14.781 -0.317 6.949 1 98.94 171 ILE A CA 1
ATOM 1324 C C . ILE A 1 171 ? -15.117 1.172 6.988 1 98.94 171 ILE A C 1
ATOM 1326 O O . ILE A 1 171 ? -16.297 1.546 7.082 1 98.94 171 ILE A O 1
ATOM 1330 N N . PHE A 1 172 ? -14.109 2.027 6.895 1 98.88 172 PHE A N 1
ATOM 1331 C CA . PHE A 1 172 ? -14.359 3.463 6.949 1 98.88 172 PHE A CA 1
ATOM 1332 C C . PHE A 1 172 ? -15.164 3.918 5.738 1 98.88 172 PHE A C 1
ATOM 1334 O O . PHE A 1 172 ? -16.109 4.695 5.875 1 98.88 172 PHE A O 1
ATOM 1341 N N . ALA A 1 173 ? -14.828 3.408 4.598 1 98.81 173 ALA A N 1
ATOM 1342 C CA . ALA A 1 173 ? -15.531 3.805 3.383 1 98.81 173 ALA A CA 1
ATOM 1343 C C . ALA A 1 173 ? -17 3.412 3.457 1 98.81 173 ALA A C 1
ATOM 1345 O O . ALA A 1 173 ? -17.875 4.102 2.908 1 98.81 173 ALA A O 1
ATOM 1346 N N . LEU A 1 174 ? -17.266 2.328 4.152 1 98.5 174 LEU A N 1
ATOM 1347 C CA . LEU A 1 174 ? -18.641 1.856 4.32 1 98.5 174 LEU A CA 1
ATOM 1348 C C . LEU A 1 174 ? -19.484 2.877 5.082 1 98.5 174 LEU A C 1
ATOM 1350 O O . LEU A 1 174 ? -20.719 2.852 5.012 1 98.5 174 LEU A O 1
ATOM 1354 N N . ASN A 1 175 ? -18.844 3.711 5.832 1 98.38 175 ASN A N 1
ATOM 1355 C CA . ASN A 1 175 ? -19.5 4.699 6.68 1 98.38 175 ASN A CA 1
ATOM 1356 C C . ASN A 1 175 ? -19.469 6.086 6.047 1 98.38 175 ASN A C 1
ATOM 1358 O O . ASN A 1 175 ? -18.906 7.023 6.609 1 98.38 175 ASN A O 1
ATOM 1362 N N . GLY A 1 176 ? -20.109 6.227 4.871 1 96 176 GLY A N 1
ATOM 1363 C CA . GLY A 1 176 ? -20.25 7.512 4.211 1 96 176 GLY A CA 1
ATOM 1364 C C . GLY A 1 176 ? -19.016 7.941 3.453 1 96 176 GLY A C 1
ATOM 1365 O O . GLY A 1 176 ? -18.75 9.141 3.312 1 96 176 GLY A O 1
ATOM 1366 N N . GLY A 1 177 ? -18.172 7 3.082 1 98.25 177 GLY A N 1
ATOM 1367 C CA . GLY A 1 177 ? -16.984 7.324 2.307 1 98.25 177 GLY A CA 1
ATOM 1368 C C . GLY A 1 177 ? -15.852 7.875 3.154 1 98.25 177 GLY A C 1
ATOM 1369 O O . GLY A 1 177 ? -14.914 8.477 2.631 1 98.25 177 GLY A O 1
ATOM 1370 N N . ARG A 1 178 ? -15.891 7.668 4.414 1 98.19 178 ARG A N 1
ATOM 1371 C CA . ARG A 1 178 ? -14.812 8.148 5.277 1 98.19 178 ARG A CA 1
ATOM 1372 C C . ARG A 1 178 ? -13.484 7.5 4.902 1 98.19 178 ARG A C 1
ATOM 1374 O O . ARG A 1 178 ? -13.445 6.359 4.434 1 98.19 178 ARG A O 1
ATOM 1381 N N . LEU A 1 179 ? -12.469 8.234 5.105 1 98 179 LEU A N 1
ATOM 1382 C CA . LEU A 1 179 ? -11.125 7.742 4.828 1 98 179 LEU A CA 1
ATOM 1383 C C . LEU A 1 179 ? -10.508 7.102 6.07 1 98 179 LEU A C 1
ATOM 1385 O O . LEU A 1 179 ? -10.773 7.543 7.191 1 98 179 LEU A O 1
ATOM 1389 N N . ARG A 1 180 ? -9.734 6.082 5.828 1 98.06 180 ARG A N 1
ATOM 1390 C CA . ARG A 1 180 ? -8.906 5.57 6.914 1 98.06 180 ARG A CA 1
ATOM 1391 C C . ARG A 1 180 ? -8.016 6.664 7.492 1 98.06 180 ARG A C 1
ATOM 1393 O O . ARG A 1 180 ? -7.293 7.336 6.758 1 98.06 180 ARG A O 1
ATOM 1400 N N . PRO A 1 181 ? -8.086 6.84 8.805 1 97.38 181 PRO A N 1
ATOM 1401 C CA . PRO A 1 181 ? -7.23 7.871 9.398 1 97.38 181 PRO A CA 1
ATOM 1402 C C . PRO A 1 181 ? -5.754 7.477 9.414 1 97.38 181 PRO A C 1
ATOM 1404 O O . PRO A 1 181 ? -5.426 6.293 9.305 1 97.38 181 PRO A O 1
ATOM 1407 N N . PHE A 1 182 ? -4.895 8.523 9.461 1 96.5 182 PHE A N 1
ATOM 1408 C CA . PHE A 1 182 ? -3.566 8.203 9.969 1 96.5 182 PHE A CA 1
ATOM 1409 C C . PHE A 1 182 ? -3.66 7.504 11.32 1 96.5 182 PHE A C 1
ATOM 1411 O O . PHE A 1 182 ? -4.5 7.859 12.156 1 96.5 182 PHE A O 1
ATOM 1418 N N . TYR A 1 183 ? -2.783 6.641 11.547 1 97.81 183 TYR A N 1
ATOM 1419 C CA . TYR A 1 183 ? -2.988 5.73 12.672 1 97.81 183 TYR A CA 1
ATOM 1420 C C . TYR A 1 183 ? -2.906 6.473 14 1 97.81 183 TYR A C 1
ATOM 1422 O O . TYR A 1 183 ? -3.523 6.062 14.984 1 97.81 183 TYR A O 1
ATOM 1430 N N . LYS A 1 184 ? -2.254 7.594 14.039 1 95.75 184 LYS A N 1
ATOM 1431 C CA . LYS A 1 184 ? -2.221 8.359 15.281 1 95.75 184 LYS A CA 1
ATOM 1432 C C . LYS A 1 184 ? -3.615 8.844 15.664 1 95.75 184 LYS A C 1
ATOM 1434 O O . LYS A 1 184 ? -3.871 9.156 16.828 1 95.75 184 LYS A O 1
ATOM 1439 N N . TYR A 1 185 ? -4.512 8.891 14.648 1 97 185 TYR A N 1
ATOM 1440 C CA . TYR A 1 185 ? -5.855 9.398 14.906 1 97 185 TYR A CA 1
ATOM 1441 C C . TYR A 1 185 ? -6.867 8.258 14.961 1 97 185 TYR A C 1
ATOM 1443 O O . TYR A 1 185 ? -8.062 8.492 15.172 1 97 185 TYR A O 1
ATOM 1451 N N . LEU A 1 186 ? -6.461 7.016 14.766 1 98 186 LEU A N 1
ATOM 1452 C CA . LEU A 1 186 ? -7.398 5.902 14.664 1 98 186 LEU A CA 1
ATOM 1453 C C . LEU A 1 186 ? -8.227 5.766 15.938 1 98 186 LEU A C 1
ATOM 1455 O O . LEU A 1 186 ? -9.453 5.711 15.883 1 98 186 LEU A O 1
ATOM 1459 N N . ALA A 1 187 ? -7.57 5.754 17.078 1 96.94 187 ALA A N 1
ATOM 1460 C CA . ALA A 1 187 ? -8.289 5.621 18.344 1 96.94 187 ALA A CA 1
ATOM 1461 C C . ALA A 1 187 ? -9.242 6.797 18.562 1 96.94 187 ALA A C 1
ATOM 1463 O O . ALA A 1 187 ? -10.375 6.609 19 1 96.94 187 ALA A O 1
ATOM 1464 N N . TRP A 1 188 ? -8.75 7.945 18.25 1 96.81 188 TRP A N 1
ATOM 1465 C CA . TRP A 1 188 ? -9.562 9.148 18.391 1 96.81 188 TRP A CA 1
ATOM 1466 C C . TRP A 1 188 ? -10.781 9.086 17.484 1 96.81 188 TRP A C 1
ATOM 1468 O O . TRP A 1 188 ? -11.906 9.375 17.922 1 96.81 188 TRP A O 1
ATOM 1478 N N . GLU A 1 189 ? -10.633 8.75 16.188 1 97.62 189 GLU A N 1
ATOM 1479 C CA . GLU A 1 189 ? -11.734 8.617 15.242 1 97.62 189 GLU A CA 1
ATOM 1480 C C . GLU A 1 189 ? -12.797 7.645 15.758 1 97.62 189 GLU A C 1
ATOM 1482 O O . GLU A 1 189 ? -13.992 7.945 15.719 1 97.62 189 GLU A O 1
ATOM 1487 N N . LEU A 1 190 ? -12.344 6.527 16.281 1 98.06 190 LEU A N 1
ATOM 1488 C CA . LEU A 1 190 ? -13.281 5.488 16.688 1 98.06 190 LEU A CA 1
ATOM 1489 C C . LEU A 1 190 ? -13.984 5.875 17.984 1 98.06 190 LEU A C 1
ATOM 1491 O O . LEU A 1 190 ? -15.125 5.484 18.219 1 98.06 190 LEU A O 1
ATOM 1495 N N . ALA A 1 191 ? -13.375 6.676 18.781 1 97.75 191 ALA A N 1
ATOM 1496 C CA . ALA A 1 191 ? -13.977 7.098 20.047 1 97.75 191 ALA A CA 1
ATOM 1497 C C . ALA A 1 191 ? -14.906 8.289 19.844 1 97.75 191 ALA A C 1
ATOM 1499 O O . ALA A 1 191 ? -16.031 8.297 20.344 1 97.75 191 ALA A O 1
ATOM 1500 N N . ASP A 1 192 ? -14.484 9.266 19.047 1 97.38 192 ASP A N 1
ATOM 1501 C CA . ASP A 1 192 ? -15.172 10.555 18.984 1 97.38 192 ASP A CA 1
ATOM 1502 C C . ASP A 1 192 ? -16.078 10.625 17.75 1 97.38 192 ASP A C 1
ATOM 1504 O O . ASP A 1 192 ? -16.984 11.453 17.688 1 97.38 192 ASP A O 1
ATOM 1508 N N . HIS A 1 193 ? -15.781 9.797 16.828 1 97.12 193 HIS A N 1
ATOM 1509 C CA . HIS A 1 193 ? -16.578 9.688 15.609 1 97.12 193 HIS A CA 1
ATOM 1510 C C . HIS A 1 193 ? -16.875 8.234 15.273 1 97.12 193 HIS A C 1
ATOM 1512 O O . HIS A 1 193 ? -16.469 7.742 14.219 1 97.12 193 HIS A O 1
ATOM 1518 N N . PRO A 1 194 ? -17.641 7.609 16.094 1 97.69 194 PRO A N 1
ATOM 1519 C CA . PRO A 1 194 ? -17.844 6.164 15.922 1 97.69 194 PRO A CA 1
ATOM 1520 C C . PRO A 1 194 ? -18.469 5.809 14.578 1 97.69 194 PRO A C 1
ATOM 1522 O O . PRO A 1 194 ? -19.203 6.613 14 1 97.69 194 PRO A O 1
ATOM 1525 N N . LEU A 1 195 ? -18.172 4.672 14.086 1 98.38 195 LEU A N 1
ATOM 1526 C CA . LEU A 1 195 ? -18.688 4.164 12.82 1 98.38 195 LEU A CA 1
ATOM 1527 C C . LEU A 1 195 ? -20.062 3.533 13.016 1 98.38 195 LEU A C 1
ATOM 1529 O O . LEU A 1 195 ? -20.297 2.834 14 1 98.38 195 LEU A O 1
ATOM 1533 N N . SER A 1 196 ? -20.938 3.807 12.133 1 97.81 196 SER A N 1
ATOM 1534 C CA . SER A 1 196 ? -22.281 3.234 12.195 1 97.81 196 SER A CA 1
ATOM 1535 C C . SER A 1 196 ? -22.266 1.743 11.875 1 97.81 196 SER A C 1
ATOM 1537 O O . SER A 1 196 ? -23.094 0.983 12.375 1 97.81 196 SER A O 1
ATOM 1539 N N . ALA A 1 197 ? -21.344 1.272 11.062 1 98.25 197 ALA A N 1
ATOM 1540 C CA . ALA A 1 197 ? -21.172 -0.125 10.68 1 98.25 197 ALA A CA 1
ATOM 1541 C C . ALA A 1 197 ? -19.703 -0.548 10.797 1 98.25 197 ALA A C 1
ATOM 1543 O O . ALA A 1 197 ? -18.812 0.166 10.352 1 98.25 197 ALA A O 1
ATOM 1544 N N . GLY A 1 198 ? -19.5 -1.685 11.445 1 98.5 198 GLY A N 1
ATOM 1545 C CA . GLY A 1 198 ? -18.156 -2.26 11.5 1 98.5 198 GLY A CA 1
ATOM 1546 C C . GLY A 1 198 ? -17.281 -1.642 12.57 1 98.5 198 GLY A C 1
ATOM 1547 O O . GLY A 1 198 ? -16.062 -1.76 12.523 1 98.5 198 GLY A O 1
ATOM 1548 N N . HIS A 1 199 ? -17.875 -0.922 13.531 1 98.56 199 HIS A N 1
ATOM 1549 C CA . HIS A 1 199 ? -17.109 -0.25 14.57 1 98.56 199 HIS A CA 1
ATOM 1550 C C . HIS A 1 199 ? -16.266 -1.245 15.359 1 98.56 199 HIS A C 1
ATOM 1552 O O . HIS A 1 199 ? -15.062 -1.042 15.547 1 98.56 199 HIS A O 1
ATOM 1558 N N . ALA A 1 200 ? -16.844 -2.326 15.797 1 97.94 200 ALA A N 1
ATOM 1559 C CA . ALA A 1 200 ? -16.141 -3.34 16.578 1 97.94 200 ALA A CA 1
ATOM 1560 C C . ALA A 1 200 ? -15.039 -4 15.742 1 97.94 200 ALA A C 1
ATOM 1562 O O . ALA A 1 200 ? -13.969 -4.312 16.266 1 97.94 200 ALA A O 1
ATOM 1563 N N . LEU A 1 201 ? -15.328 -4.242 14.508 1 98.5 201 LEU A N 1
ATOM 1564 C CA . LEU A 1 201 ? -14.352 -4.84 13.609 1 98.5 201 LEU A CA 1
ATOM 1565 C C . LEU A 1 201 ? -13.148 -3.918 13.422 1 98.5 201 LEU A C 1
ATOM 1567 O O . LEU A 1 201 ? -12.008 -4.379 13.406 1 98.5 201 LEU A O 1
ATOM 1571 N N . ALA A 1 202 ? -13.422 -2.602 13.266 1 98.62 202 ALA A N 1
ATOM 1572 C CA . ALA A 1 202 ? -12.344 -1.627 13.148 1 98.62 202 ALA A CA 1
ATOM 1573 C C . ALA A 1 202 ? -11.453 -1.641 14.391 1 98.62 202 ALA A C 1
ATOM 1575 O O . ALA A 1 202 ? -10.227 -1.538 14.289 1 98.62 202 ALA A O 1
ATOM 1576 N N . LEU A 1 203 ? -12.023 -1.797 15.594 1 97.69 203 LEU A N 1
ATOM 1577 C CA . LEU A 1 203 ? -11.289 -1.854 16.859 1 97.69 203 LEU A CA 1
ATOM 1578 C C . LEU A 1 203 ? -10.398 -3.096 16.906 1 97.69 203 LEU A C 1
ATOM 1580 O O . LEU A 1 203 ? -9.336 -3.078 17.516 1 97.69 203 LEU A O 1
ATOM 1584 N N . ARG A 1 204 ? -10.734 -4.125 16.172 1 96.62 204 ARG A N 1
ATOM 1585 C CA . ARG A 1 204 ? -10.023 -5.398 16.219 1 96.62 204 ARG A CA 1
ATOM 1586 C C . ARG A 1 204 ? -8.969 -5.473 15.117 1 96.62 204 ARG A C 1
ATOM 1588 O O . ARG A 1 204 ? -8.102 -6.348 15.141 1 96.62 204 ARG A O 1
ATOM 1595 N N . ALA A 1 205 ? -9.023 -4.594 14.164 1 96.75 205 ALA A N 1
ATOM 1596 C CA . ALA A 1 205 ? -8.18 -4.672 12.969 1 96.75 205 ALA A CA 1
ATOM 1597 C C . ALA A 1 205 ? -6.699 -4.738 13.352 1 96.75 205 ALA A C 1
ATOM 1599 O O . ALA A 1 205 ? -5.941 -5.52 12.773 1 96.75 205 ALA A O 1
ATOM 1600 N N . PRO A 1 206 ? -6.227 -4.004 14.438 1 96.31 206 PRO A N 1
ATOM 1601 C CA . PRO A 1 206 ? -4.805 -4.047 14.781 1 96.31 206 PRO A CA 1
ATOM 1602 C C . PRO A 1 206 ? -4.359 -5.422 15.273 1 96.31 206 PRO A C 1
ATOM 1604 O O . PRO A 1 206 ? -3.162 -5.723 15.281 1 96.31 206 PRO A O 1
ATOM 1607 N N . SER A 1 207 ? -5.312 -6.254 15.68 1 96.25 207 SER A N 1
ATOM 1608 C CA . SER A 1 207 ? -4.961 -7.59 16.141 1 96.25 207 SER A CA 1
ATOM 1609 C C . SER A 1 207 ? -4.363 -8.43 15.016 1 96.25 207 SER A C 1
ATOM 1611 O O . SER A 1 207 ? -3.725 -9.453 15.273 1 96.25 207 SER A O 1
ATOM 1613 N N . LEU A 1 208 ? -4.527 -8.031 13.773 1 97.69 208 LEU A N 1
ATOM 1614 C CA . LEU A 1 208 ? -3.973 -8.719 12.617 1 97.69 208 LEU A CA 1
ATOM 1615 C C . LEU A 1 208 ? -2.451 -8.609 12.594 1 97.69 208 LEU A C 1
ATOM 1617 O O . LEU A 1 208 ? -1.779 -9.344 11.867 1 97.69 208 LEU A O 1
ATOM 1621 N N . LEU A 1 209 ? -1.866 -7.691 13.375 1 97 209 LEU A N 1
ATOM 1622 C CA . LEU A 1 209 ? -0.416 -7.547 13.453 1 97 209 LEU A CA 1
ATOM 1623 C C . LEU A 1 209 ? 0.211 -8.742 14.164 1 97 209 LEU A C 1
ATOM 1625 O O . LEU A 1 209 ? 1.409 -9 14.016 1 97 209 LEU A O 1
ATOM 1629 N N . GLU A 1 210 ? -0.587 -9.391 14.977 1 94.56 210 GLU A N 1
ATOM 1630 C CA . GLU A 1 210 ? -0.179 -10.617 15.656 1 94.56 210 GLU A CA 1
ATOM 1631 C C . GLU A 1 210 ? -1.134 -11.766 15.344 1 94.56 210 GLU A C 1
ATOM 1633 O O . GLU A 1 210 ? -1.877 -12.219 16.219 1 94.56 210 GLU A O 1
ATOM 1638 N N . PRO A 1 211 ? -0.966 -12.273 14.172 1 95.5 211 PRO A N 1
ATOM 1639 C CA . PRO A 1 211 ? -1.979 -13.203 13.664 1 95.5 211 PRO A CA 1
ATOM 1640 C C . PRO A 1 211 ? -1.901 -14.578 14.328 1 95.5 211 PRO A C 1
ATOM 1642 O O . PRO A 1 211 ? -0.807 -15.117 14.508 1 95.5 211 PRO A O 1
ATOM 1645 N N . ARG A 1 212 ? -2.988 -15.047 14.781 1 95.56 212 ARG A N 1
ATOM 1646 C CA . ARG A 1 212 ? -3.307 -16.438 15.102 1 95.56 212 ARG A CA 1
ATOM 1647 C C . ARG A 1 212 ? -4.434 -16.953 14.219 1 95.56 212 ARG A C 1
ATOM 1649 O O . ARG A 1 212 ? -5.285 -16.188 13.773 1 95.56 212 ARG A O 1
ATOM 1656 N N . PRO A 1 213 ? -4.383 -18.234 13.906 1 94.88 213 PRO A N 1
ATOM 1657 C CA . PRO A 1 213 ? -5.418 -18.766 13.008 1 94.88 213 PRO A CA 1
ATOM 1658 C C . PRO A 1 213 ? -6.828 -18.391 13.461 1 94.88 213 PRO A C 1
ATOM 1660 O O . PRO A 1 213 ? -7.641 -17.922 12.656 1 94.88 213 PRO A O 1
ATOM 1663 N N . ARG A 1 214 ? -7.094 -18.516 14.688 1 94.56 214 ARG A N 1
ATOM 1664 C CA . ARG A 1 214 ? -8.422 -18.188 15.203 1 94.56 214 ARG A CA 1
ATOM 1665 C C . ARG A 1 214 ? -8.75 -16.719 14.992 1 94.56 214 ARG A C 1
ATOM 1667 O O . ARG A 1 214 ? -9.891 -16.375 14.656 1 94.56 214 ARG A O 1
ATOM 1674 N N . THR A 1 215 ? -7.785 -15.867 15.203 1 95.5 215 THR A N 1
ATOM 1675 C CA . THR A 1 215 ? -7.98 -14.43 15.016 1 95.5 215 THR A CA 1
ATOM 1676 C C . THR A 1 215 ? -8.258 -14.109 13.547 1 95.5 215 THR A C 1
ATOM 1678 O O . THR A 1 215 ? -9.203 -13.375 13.234 1 95.5 215 THR A O 1
ATOM 1681 N N . LEU A 1 216 ? -7.457 -14.695 12.656 1 97.94 216 LEU A N 1
ATOM 1682 C CA . LEU A 1 216 ? -7.613 -14.43 11.227 1 97.94 216 LEU A CA 1
ATOM 1683 C C . LEU A 1 216 ? -8.969 -14.914 10.727 1 97.94 216 LEU A C 1
ATOM 1685 O O . LEU A 1 216 ? -9.672 -14.188 10.023 1 97.94 216 LEU A O 1
ATOM 1689 N N . ILE A 1 217 ? -9.312 -16.062 11.156 1 97.69 217 ILE A N 1
ATOM 1690 C CA . ILE A 1 217 ? -10.57 -16.656 10.727 1 97.69 217 ILE A CA 1
ATOM 1691 C C . ILE A 1 217 ? -11.742 -15.883 11.312 1 97.69 217 ILE A C 1
ATOM 1693 O O . ILE A 1 217 ? -12.734 -15.609 10.625 1 97.69 217 ILE A O 1
ATOM 1697 N N . GLY A 1 218 ? -11.664 -15.508 12.555 1 97.31 218 GLY A N 1
ATOM 1698 C CA . GLY A 1 218 ? -12.711 -14.734 13.195 1 97.31 218 GLY A CA 1
ATOM 1699 C C . GLY A 1 218 ? -12.945 -13.383 12.539 1 97.31 218 GLY A C 1
ATOM 1700 O O . GLY A 1 218 ? -14.086 -13.008 12.266 1 97.31 218 GLY A O 1
ATOM 1701 N N . VAL A 1 219 ? -11.875 -12.656 12.266 1 98.44 219 VAL A N 1
ATOM 1702 C CA . VAL A 1 219 ? -11.977 -11.352 11.609 1 98.44 219 VAL A CA 1
ATOM 1703 C C . VAL A 1 219 ? -12.539 -11.523 10.203 1 98.44 219 VAL A C 1
ATOM 1705 O O . VAL A 1 219 ? -13.375 -10.727 9.766 1 98.44 219 VAL A O 1
ATOM 1708 N N . LEU A 1 220 ? -12.109 -12.578 9.492 1 98.69 220 LEU A N 1
ATOM 1709 C CA . LEU A 1 220 ? -12.617 -12.844 8.148 1 98.69 220 LEU A CA 1
ATOM 1710 C C . LEU A 1 220 ? -14.117 -13.078 8.172 1 98.69 220 LEU A C 1
ATOM 1712 O O . LEU A 1 220 ? -14.852 -12.508 7.359 1 98.69 220 LEU A O 1
ATOM 1716 N N . LYS A 1 221 ? -14.562 -13.844 9.102 1 98.12 221 LYS A N 1
ATOM 1717 C CA . LYS A 1 221 ? -15.984 -14.156 9.188 1 98.12 221 LYS A CA 1
ATOM 1718 C C . LYS A 1 221 ? -16.797 -12.914 9.508 1 98.12 221 LYS A C 1
ATOM 1720 O O . LYS A 1 221 ? -17.875 -12.703 8.93 1 98.12 221 LYS A O 1
ATOM 1725 N N . GLU A 1 222 ? -16.359 -12.148 10.414 1 98.38 222 GLU A N 1
ATOM 1726 C CA . GLU A 1 222 ? -17.031 -10.898 10.742 1 98.38 222 GLU A CA 1
ATOM 1727 C C . GLU A 1 222 ? -17.047 -9.945 9.555 1 98.38 222 GLU A C 1
ATOM 1729 O O . GLU A 1 222 ? -18.062 -9.281 9.297 1 98.38 222 GLU A O 1
ATOM 1734 N N . THR A 1 223 ? -15.953 -9.883 8.859 1 98.81 223 THR A N 1
ATOM 1735 C CA . THR A 1 223 ? -15.844 -9.047 7.668 1 98.81 223 THR A CA 1
ATOM 1736 C C . THR A 1 223 ? -16.844 -9.508 6.602 1 98.81 223 THR A C 1
ATOM 1738 O O . THR A 1 223 ? -17.547 -8.68 6.016 1 98.81 223 THR A O 1
ATOM 1741 N N . GLU A 1 224 ? -16.906 -10.766 6.406 1 98.56 224 GLU A N 1
ATOM 1742 C CA . GLU A 1 224 ? -17.859 -11.32 5.438 1 98.56 224 GLU A CA 1
ATOM 1743 C C . GLU A 1 224 ? -19.297 -10.93 5.781 1 98.56 224 GLU A C 1
ATOM 1745 O O . GLU A 1 224 ? -20.031 -10.461 4.918 1 98.56 224 GLU A O 1
ATOM 1750 N N . ARG A 1 225 ? -19.625 -11.156 7.004 1 98.38 225 ARG A N 1
ATOM 1751 C CA . ARG A 1 225 ? -20.984 -10.844 7.434 1 98.38 225 ARG A CA 1
ATOM 1752 C C . ARG A 1 225 ? -21.312 -9.375 7.199 1 98.38 225 ARG A C 1
ATOM 1754 O O . ARG A 1 225 ? -22.359 -9.055 6.637 1 98.38 225 ARG A O 1
ATOM 1761 N N . LEU A 1 226 ? -20.453 -8.531 7.559 1 98.81 226 LEU A N 1
ATOM 1762 C CA . LEU A 1 226 ? -20.656 -7.094 7.449 1 98.81 226 LEU A CA 1
ATOM 1763 C C . LEU A 1 226 ? -20.828 -6.68 5.992 1 98.81 226 LEU A C 1
ATOM 1765 O O . LEU A 1 226 ? -21.781 -6 5.637 1 98.81 226 LEU A O 1
ATOM 1769 N N . PHE A 1 227 ? -20 -7.141 5.145 1 98.81 227 PHE A N 1
ATOM 1770 C CA . PHE A 1 227 ? -19.938 -6.57 3.803 1 98.81 227 PHE A CA 1
ATOM 1771 C C . PHE A 1 227 ? -20.891 -7.293 2.861 1 98.81 227 PHE A C 1
ATOM 1773 O O . PHE A 1 227 ? -21.328 -6.723 1.859 1 98.81 227 PHE A O 1
ATOM 1780 N N . ARG A 1 228 ? -21.25 -8.555 3.182 1 98.62 228 ARG A N 1
ATOM 1781 C CA . ARG A 1 228 ? -22.375 -9.164 2.469 1 98.62 228 ARG A CA 1
ATOM 1782 C C . ARG A 1 228 ? -23.672 -8.414 2.74 1 98.62 228 ARG A C 1
ATOM 1784 O O . ARG A 1 228 ? -24.438 -8.125 1.816 1 98.62 228 ARG A O 1
ATOM 1791 N N . ALA A 1 229 ? -23.844 -8.062 3.982 1 98.44 229 ALA A N 1
ATOM 1792 C CA . ALA A 1 229 ? -25.047 -7.328 4.371 1 98.44 229 ALA A CA 1
ATOM 1793 C C . ALA A 1 229 ? -25.062 -5.926 3.771 1 98.44 229 ALA A C 1
ATOM 1795 O O . ALA A 1 229 ? -26.125 -5.301 3.654 1 98.44 229 ALA A O 1
ATOM 1796 N N . SER A 1 230 ? -23.906 -5.465 3.344 1 98.25 230 SER A N 1
ATOM 1797 C CA . SER A 1 230 ? -23.781 -4.094 2.854 1 98.25 230 SER A CA 1
ATOM 1798 C C . SER A 1 230 ? -23.672 -4.059 1.333 1 98.25 230 SER A C 1
ATOM 1800 O O . SER A 1 230 ? -23.266 -3.051 0.757 1 98.25 230 SER A O 1
ATOM 1802 N N . GLY A 1 231 ? -23.891 -5.203 0.671 1 98.06 231 GLY A N 1
ATOM 1803 C CA . GLY A 1 231 ? -24.031 -5.211 -0.776 1 98.06 231 GLY A CA 1
ATOM 1804 C C . GLY A 1 231 ? -22.734 -5.574 -1.496 1 98.06 231 GLY A C 1
ATOM 1805 O O . GLY A 1 231 ? -22.625 -5.367 -2.705 1 98.06 231 GLY A O 1
ATOM 1806 N N . HIS A 1 232 ? -21.797 -6.109 -0.765 1 98.69 232 HIS A N 1
ATOM 1807 C CA . HIS A 1 232 ? -20.516 -6.406 -1.382 1 98.69 232 HIS A CA 1
ATOM 1808 C C . HIS A 1 232 ? -20.25 -7.91 -1.423 1 98.69 232 HIS A C 1
ATOM 1810 O O . HIS A 1 232 ? -19.109 -8.352 -1.3 1 98.69 232 HIS A O 1
ATOM 1816 N N . ALA A 1 233 ? -21.188 -8.703 -1.573 1 98.56 233 ALA A N 1
ATOM 1817 C CA . ALA A 1 233 ? -21.094 -10.156 -1.553 1 98.56 233 ALA A CA 1
ATOM 1818 C C . ALA A 1 233 ? -20.297 -10.672 -2.748 1 98.56 233 ALA A C 1
ATOM 1820 O O . ALA A 1 233 ? -19.578 -11.672 -2.643 1 98.56 233 ALA A O 1
ATOM 1821 N N . ALA A 1 234 ? -20.438 -10.039 -3.818 1 98.31 234 ALA A N 1
ATOM 1822 C CA . ALA A 1 234 ? -19.859 -10.539 -5.066 1 98.31 234 ALA A CA 1
ATOM 1823 C C . ALA A 1 234 ? -18.344 -10.672 -4.965 1 98.31 234 ALA A C 1
ATOM 1825 O O . ALA A 1 234 ? -17.781 -11.672 -5.395 1 98.31 234 ALA A O 1
ATOM 1826 N N . VAL A 1 235 ? -17.688 -9.617 -4.434 1 98 235 VAL A N 1
ATOM 1827 C CA . VAL A 1 235 ? -16.234 -9.656 -4.324 1 98 235 VAL A CA 1
ATOM 1828 C C . VAL A 1 235 ? -15.812 -10.773 -3.371 1 98 235 VAL A C 1
ATOM 1830 O O . VAL A 1 235 ? -14.797 -11.438 -3.592 1 98 235 VAL A O 1
ATOM 1833 N N . ILE A 1 236 ? -16.547 -11.047 -2.328 1 98.44 236 ILE A N 1
ATOM 1834 C CA . ILE A 1 236 ? -16.266 -12.102 -1.361 1 98.44 236 ILE A CA 1
ATOM 1835 C C . ILE A 1 236 ? -16.484 -13.469 -2.01 1 98.44 236 ILE A C 1
ATOM 1837 O O . ILE A 1 236 ? -15.633 -14.352 -1.916 1 98.44 236 ILE A O 1
ATOM 1841 N N . ASP A 1 237 ? -17.547 -13.625 -2.764 1 97.56 237 ASP A N 1
ATOM 1842 C CA . ASP A 1 237 ? -17.891 -14.875 -3.439 1 97.56 237 ASP A CA 1
ATOM 1843 C C . ASP A 1 237 ? -16.875 -15.203 -4.531 1 97.56 237 ASP A C 1
ATOM 1845 O O . ASP A 1 237 ? -16.672 -16.375 -4.867 1 97.56 237 ASP A O 1
ATOM 1849 N N . GLY A 1 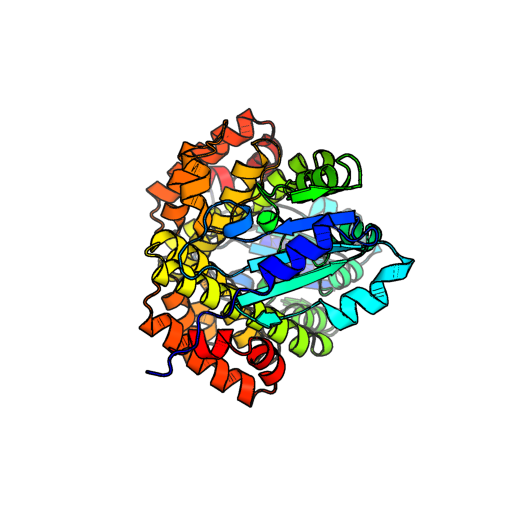238 ? -16.266 -14.203 -5.031 1 96.31 238 GLY A N 1
ATOM 1850 C CA . GLY A 1 238 ? -15.273 -14.383 -6.078 1 96.31 238 GLY A CA 1
ATOM 1851 C C . GLY A 1 238 ? -14.086 -15.227 -5.637 1 96.31 238 GLY A C 1
ATOM 1852 O O . GLY A 1 238 ? -13.352 -15.758 -6.469 1 96.31 238 GLY A O 1
ATOM 1853 N N . TRP A 1 239 ? -13.93 -15.422 -4.363 1 96.25 239 TRP A N 1
ATOM 1854 C CA . TRP A 1 239 ? -12.82 -16.219 -3.832 1 96.25 239 TRP A CA 1
ATOM 1855 C C . TRP A 1 239 ? -13.156 -17.703 -3.83 1 96.25 239 TRP A C 1
ATOM 1857 O O . TRP A 1 239 ? -12.273 -18.547 -3.664 1 96.25 239 TRP A O 1
ATOM 1867 N N . GLY A 1 240 ? -14.414 -18.094 -4.031 1 93.75 240 GLY A N 1
ATOM 1868 C CA . GLY A 1 240 ? -14.844 -19.469 -4.281 1 93.75 240 GLY A CA 1
ATOM 1869 C C . GLY A 1 240 ? -14.344 -20.453 -3.24 1 93.75 240 GLY A C 1
ATOM 1870 O O . GLY A 1 240 ? -14.531 -20.25 -2.039 1 93.75 240 GLY A O 1
ATOM 1871 N N . GLU A 1 241 ? -13.602 -21.422 -3.697 1 91.25 241 GLU A N 1
ATOM 1872 C CA . GLU A 1 241 ? -13.141 -22.516 -2.842 1 91.25 241 GLU A CA 1
ATOM 1873 C C . GLU A 1 241 ? -12.086 -22.031 -1.852 1 91.25 241 GLU A C 1
ATOM 1875 O O . GLU A 1 241 ? -11.977 -22.562 -0.742 1 91.25 241 GLU A O 1
ATOM 1880 N N . ASP A 1 242 ? -11.383 -21 -2.219 1 92.69 242 ASP A N 1
ATOM 1881 C CA . ASP A 1 242 ? -10.375 -20.453 -1.313 1 92.69 242 ASP A CA 1
ATOM 1882 C C . ASP A 1 242 ? -11.031 -19.844 -0.075 1 92.69 242 ASP A C 1
ATOM 1884 O O . ASP A 1 242 ? -10.477 -19.938 1.026 1 92.69 242 ASP A O 1
ATOM 1888 N N . LEU A 1 243 ? -12.203 -19.203 -0.297 1 96.69 243 LEU A N 1
ATOM 1889 C CA . LEU A 1 243 ? -12.93 -18.656 0.846 1 96.69 243 LEU A CA 1
ATOM 1890 C C . LEU A 1 243 ? -13.352 -19.766 1.799 1 96.69 243 LEU A C 1
ATOM 1892 O O . LEU A 1 243 ? -13.227 -19.625 3.018 1 96.69 243 LEU A O 1
ATOM 1896 N N . VAL A 1 244 ? -13.836 -20.891 1.239 1 95.44 244 VAL A N 1
ATOM 1897 C CA . VAL A 1 244 ? -14.258 -22.047 2.037 1 95.44 244 VAL A CA 1
ATOM 1898 C C . VAL A 1 244 ? -13.07 -22.578 2.836 1 95.44 244 VAL A C 1
ATOM 1900 O O . VAL A 1 244 ? -13.188 -22.859 4.031 1 95.44 244 VAL A O 1
ATOM 1903 N N . TRP A 1 245 ? -11.977 -22.656 2.164 1 93.75 245 TRP A N 1
ATOM 1904 C CA . TRP A 1 245 ? -10.766 -23.125 2.814 1 93.75 245 TRP A CA 1
ATOM 1905 C C . TRP A 1 245 ? -10.359 -22.203 3.959 1 93.75 245 TRP A C 1
ATOM 1907 O O . TRP A 1 245 ? -10.023 -22.672 5.051 1 93.75 245 TRP A O 1
ATOM 1917 N N . MET A 1 246 ? -10.414 -20.875 3.756 1 96.5 246 MET A N 1
ATOM 1918 C CA . MET A 1 246 ? -9.977 -19.906 4.754 1 96.5 246 MET A CA 1
ATOM 1919 C C . MET A 1 246 ? -10.867 -19.969 5.996 1 96.5 246 MET A C 1
ATOM 1921 O O . MET A 1 246 ? -10.406 -19.703 7.105 1 96.5 246 MET A O 1
ATOM 1925 N N . ARG A 1 247 ? -12.055 -20.375 5.785 1 93.69 247 ARG A N 1
ATOM 1926 C CA . ARG A 1 247 ? -13.023 -20.422 6.875 1 93.69 247 ARG A CA 1
ATOM 1927 C C . ARG A 1 247 ? -12.75 -21.594 7.812 1 93.69 247 ARG A C 1
ATOM 1929 O O . ARG A 1 247 ? -13.242 -21.609 8.938 1 93.69 247 ARG A O 1
ATOM 1936 N N . GLY A 1 248 ? -11.852 -22.438 7.461 1 84.56 248 GLY A N 1
ATOM 1937 C CA . GLY A 1 248 ? -11.578 -23.609 8.273 1 84.56 248 GLY A CA 1
ATOM 1938 C C . GLY A 1 248 ? -12.594 -24.719 8.086 1 84.56 248 GLY A C 1
ATOM 1939 O O . GLY A 1 248 ? -13.797 -24.453 7.965 1 84.56 248 GLY A O 1
ATOM 1940 N N . MET B 1 1 ? -14.109 -42.25 3.332 1 29.11 1 MET B N 1
ATOM 1941 C CA . MET B 1 1 ? -12.734 -41.906 2.977 1 29.11 1 MET B CA 1
ATOM 1942 C C . MET B 1 1 ? -12.523 -42.031 1.47 1 29.11 1 MET B C 1
ATOM 1944 O O . MET B 1 1 ? -12.289 -43.125 0.947 1 29.11 1 MET B O 1
ATOM 1948 N N . SER B 1 2 ? -13.508 -41.5 0.71 1 34.44 2 SER B N 1
ATOM 1949 C CA . SER B 1 2 ? -13.656 -41.75 -0.72 1 34.44 2 SER B CA 1
ATOM 1950 C C . SER B 1 2 ? -12.305 -41.719 -1.43 1 34.44 2 SER B C 1
ATOM 1952 O O . SER B 1 2 ? -11.398 -41 -1.029 1 34.44 2 SER B O 1
ATOM 1954 N N . ASP B 1 3 ? -11.852 -42.875 -1.843 1 35.44 3 ASP B N 1
ATOM 1955 C CA . ASP B 1 3 ? -10.719 -43.188 -2.709 1 35.44 3 ASP B CA 1
ATOM 1956 C C . ASP B 1 3 ? -10.523 -42.094 -3.768 1 35.44 3 ASP B C 1
ATOM 1958 O O . ASP B 1 3 ? -11.211 -42.094 -4.793 1 35.44 3 ASP B O 1
ATOM 1962 N N . HIS B 1 4 ? -10.727 -40.906 -3.51 1 43.41 4 HIS B N 1
ATOM 1963 C CA . HIS B 1 4 ? -10.469 -39.906 -4.559 1 43.41 4 HIS B CA 1
ATOM 1964 C C . HIS B 1 4 ? -9.297 -40.344 -5.434 1 43.41 4 HIS B C 1
ATOM 1966 O O . HIS B 1 4 ? -8.164 -40.406 -4.961 1 43.41 4 HIS B O 1
ATOM 1972 N N . ALA B 1 5 ? -9.359 -41.438 -6.152 1 45.91 5 ALA B N 1
ATOM 1973 C CA . ALA B 1 5 ? -8.508 -41.938 -7.227 1 45.91 5 ALA B CA 1
ATOM 1974 C C . ALA B 1 5 ? -7.613 -40.844 -7.781 1 45.91 5 ALA B C 1
ATOM 1976 O O . ALA B 1 5 ? -8.102 -39.75 -8.148 1 45.91 5 ALA B O 1
ATOM 1977 N N . THR B 1 6 ? -6.332 -40.625 -7.344 1 56.97 6 THR B N 1
ATOM 1978 C CA . THR B 1 6 ? -5.301 -39.625 -7.562 1 56.97 6 THR B CA 1
ATOM 1979 C C . THR B 1 6 ? -5.242 -39.219 -9.031 1 56.97 6 THR B C 1
ATOM 1981 O O . THR B 1 6 ? -4.668 -39.906 -9.859 1 56.97 6 THR B O 1
ATOM 1984 N N . GLU B 1 7 ? -6.41 -38.844 -9.508 1 71.69 7 GLU B N 1
ATOM 1985 C CA . GLU B 1 7 ? -6.484 -38.438 -10.906 1 71.69 7 GLU B CA 1
ATOM 1986 C C . GLU B 1 7 ? -5.262 -37.594 -11.305 1 71.69 7 GLU B C 1
ATOM 1988 O O . GLU B 1 7 ? -4.746 -36.812 -10.508 1 71.69 7 GLU B O 1
ATOM 1993 N N . ARG B 1 8 ? -4.641 -38.219 -12.312 1 84.5 8 ARG B N 1
ATOM 1994 C CA . ARG B 1 8 ? -3.486 -37.562 -12.938 1 84.5 8 ARG B CA 1
ATOM 1995 C C . ARG B 1 8 ? -3.758 -36.094 -13.203 1 84.5 8 ARG B C 1
ATOM 1997 O O . ARG B 1 8 ? -4.742 -35.75 -13.852 1 84.5 8 ARG B O 1
ATOM 2004 N N . PRO B 1 9 ? -2.982 -35.188 -12.539 1 90.75 9 PRO B N 1
ATOM 2005 C CA . PRO B 1 9 ? -3.193 -33.781 -12.781 1 90.75 9 PRO B CA 1
ATOM 2006 C C . PRO B 1 9 ? -3.24 -33.406 -14.266 1 90.75 9 PRO B C 1
ATOM 2008 O O . PRO B 1 9 ? -2.484 -34 -15.062 1 90.75 9 PRO B O 1
ATOM 2011 N N . ARG B 1 10 ? -4.145 -32.562 -14.609 1 94.56 10 ARG B N 1
ATOM 2012 C CA . ARG B 1 10 ? -4.305 -32.094 -15.969 1 94.56 10 ARG B CA 1
ATOM 2013 C C . ARG B 1 10 ? -2.996 -31.5 -16.5 1 94.56 10 ARG B C 1
ATOM 2015 O O . ARG B 1 10 ? -2.812 -31.359 -17.703 1 94.56 10 ARG B O 1
ATOM 2022 N N . TYR B 1 11 ? -2.123 -31.125 -15.617 1 95.81 11 TYR B N 1
ATOM 2023 C CA . TYR B 1 11 ? -0.808 -30.594 -15.961 1 95.81 11 TYR B CA 1
ATOM 2024 C C . TYR B 1 11 ? -0.115 -31.5 -16.984 1 95.81 11 TYR B C 1
ATOM 2026 O O . TYR B 1 11 ? 0.458 -31 -17.953 1 95.81 11 TYR B O 1
ATOM 2034 N N . PHE B 1 12 ? -0.197 -32.75 -16.766 1 95.88 12 PHE B N 1
ATOM 2035 C CA . PHE B 1 12 ? 0.541 -33.688 -17.609 1 95.88 12 PHE B CA 1
ATOM 2036 C C . PHE B 1 12 ? -0.043 -33.719 -19.016 1 95.88 12 PHE B C 1
ATOM 2038 O O . PHE B 1 12 ? 0.695 -33.844 -20 1 95.88 12 PHE B O 1
ATOM 2045 N N . ASP B 1 13 ? -1.312 -33.562 -19.094 1 95.5 13 ASP B N 1
ATOM 2046 C CA . ASP B 1 13 ? -1.955 -33.469 -20.406 1 95.5 13 ASP B CA 1
ATOM 2047 C C . ASP B 1 13 ? -1.563 -32.188 -21.125 1 95.5 13 ASP B C 1
ATOM 2049 O O . ASP B 1 13 ? -1.3 -32.188 -22.328 1 95.5 13 ASP B O 1
ATOM 2053 N N . LEU B 1 14 ? -1.553 -31.141 -20.375 1 97.31 14 LEU B N 1
ATOM 2054 C CA . LEU B 1 14 ? -1.2 -29.844 -20.953 1 97.31 14 LEU B CA 1
ATOM 2055 C C . LEU B 1 14 ? 0.254 -29.844 -21.422 1 97.31 14 LEU B C 1
ATOM 2057 O O . LEU B 1 14 ? 0.575 -29.281 -22.469 1 97.31 14 LEU B O 1
ATOM 2061 N N . LEU B 1 15 ? 1.112 -30.453 -20.656 1 97.62 15 LEU B N 1
ATOM 2062 C CA . LEU B 1 15 ? 2.52 -30.562 -21.031 1 97.62 15 LEU B CA 1
ATOM 2063 C C . LEU B 1 15 ? 2.686 -31.344 -22.312 1 97.62 15 LEU B C 1
ATOM 2065 O O . LEU B 1 15 ? 3.422 -30.922 -23.219 1 97.62 15 LEU B O 1
ATOM 2069 N N . GLU B 1 16 ? 1.999 -32.438 -22.391 1 97.62 16 GLU B N 1
ATOM 2070 C CA . GLU B 1 16 ? 2.057 -33.25 -23.609 1 97.62 16 GLU B CA 1
ATOM 2071 C C . GLU B 1 16 ? 1.562 -32.469 -24.812 1 97.62 16 GLU B C 1
ATOM 2073 O O . GLU B 1 16 ? 2.184 -32.5 -25.891 1 97.62 16 GLU B O 1
ATOM 2078 N N . LEU B 1 17 ? 0.485 -31.797 -24.625 1 97.38 17 LEU B N 1
ATOM 2079 C CA . LEU B 1 17 ? -0.049 -30.953 -25.688 1 97.38 17 LEU B CA 1
ATOM 2080 C C . LEU B 1 17 ? 0.952 -29.875 -26.094 1 97.38 17 LEU B C 1
ATOM 2082 O O . LEU B 1 17 ? 1.146 -29.609 -27.281 1 97.38 17 LEU B O 1
ATOM 2086 N N . ALA B 1 18 ? 1.541 -29.281 -25.109 1 98.25 18 ALA B N 1
ATOM 2087 C CA . ALA B 1 18 ? 2.527 -28.234 -25.375 1 98.25 18 ALA B CA 1
ATOM 2088 C C . ALA B 1 18 ? 3.713 -28.797 -26.172 1 98.25 18 ALA B C 1
ATOM 2090 O O . ALA B 1 18 ? 4.258 -28.109 -27.031 1 98.25 18 ALA B O 1
ATOM 2091 N N . GLU B 1 19 ? 4.074 -30.016 -25.953 1 98.06 19 GLU B N 1
ATOM 2092 C CA . GLU B 1 19 ? 5.234 -30.625 -26.578 1 98.06 19 GLU B CA 1
ATOM 2093 C C . GLU B 1 19 ? 4.914 -31.062 -28.016 1 98.06 19 GLU B C 1
ATOM 2095 O O . GLU B 1 19 ? 5.809 -31.125 -28.859 1 98.06 19 GLU B O 1
ATOM 2100 N N . THR B 1 20 ? 3.658 -31.25 -28.266 1 98.12 20 THR B N 1
ATOM 2101 C CA . THR B 1 20 ? 3.355 -31.922 -29.516 1 98.12 20 THR B CA 1
ATOM 2102 C C . THR B 1 20 ? 2.594 -30.984 -30.453 1 98.12 20 THR B C 1
ATOM 2104 O O . THR B 1 20 ? 2.646 -31.156 -31.672 1 98.12 20 THR B O 1
ATOM 2107 N N . SER B 1 21 ? 1.891 -30.078 -29.922 1 98.19 21 SER B N 1
ATOM 2108 C CA . SER B 1 21 ? 1.062 -29.219 -30.766 1 98.19 21 SER B CA 1
ATOM 2109 C C . SER B 1 21 ? 1.845 -28.016 -31.266 1 98.19 21 SER B C 1
ATOM 2111 O O . SER B 1 21 ? 2.404 -27.25 -30.469 1 98.19 21 SER B O 1
ATOM 2113 N N . SER B 1 22 ? 1.731 -27.797 -32.562 1 97.31 22 SER B N 1
ATOM 2114 C CA . SER B 1 22 ? 2.395 -26.641 -33.156 1 97.31 22 SER B CA 1
ATOM 2115 C C . SER B 1 22 ? 1.653 -25.344 -32.844 1 97.31 22 SER B C 1
ATOM 2117 O O . SER B 1 22 ? 2.182 -24.25 -33.062 1 97.31 22 SER B O 1
ATOM 2119 N N . ASP B 1 23 ? 0.536 -25.438 -32.25 1 98.44 23 ASP B N 1
ATOM 2120 C CA . ASP B 1 23 ? -0.228 -24.25 -31.859 1 98.44 23 ASP B CA 1
ATOM 2121 C C . ASP B 1 23 ? 0.393 -23.578 -30.625 1 98.44 23 ASP B C 1
ATOM 2123 O O . ASP B 1 23 ? 0.198 -22.375 -30.406 1 98.44 23 ASP B O 1
ATOM 2127 N N . VAL B 1 24 ? 1.062 -24.391 -29.844 1 98.75 24 VAL B N 1
ATOM 2128 C CA . VAL B 1 24 ? 1.643 -23.875 -28.609 1 98.75 24 VAL B CA 1
ATOM 2129 C C . VAL B 1 24 ? 3.037 -23.312 -28.875 1 98.75 24 VAL B C 1
ATOM 2131 O O . VAL B 1 24 ? 3.9 -24.031 -29.406 1 98.75 24 VAL B O 1
ATOM 2134 N N . LEU B 1 25 ? 3.205 -22.094 -28.531 1 98.75 25 LEU B N 1
ATOM 2135 C CA . LEU B 1 25 ? 4.488 -21.438 -28.703 1 98.75 25 LEU B CA 1
ATOM 2136 C C . LEU B 1 25 ? 5.379 -21.625 -27.484 1 98.75 25 LEU B C 1
ATOM 2138 O O . LEU B 1 25 ? 6.602 -21.719 -27.609 1 98.75 25 LEU B O 1
ATOM 2142 N N . ALA B 1 26 ? 4.766 -21.625 -26.359 1 98.81 26 ALA B N 1
ATOM 2143 C CA . ALA B 1 26 ? 5.523 -21.797 -25.109 1 98.81 26 ALA B CA 1
ATOM 2144 C C . ALA B 1 26 ? 4.629 -22.312 -23.984 1 98.81 26 ALA B C 1
ATOM 2146 O O . ALA B 1 26 ? 3.404 -22.172 -24.047 1 98.81 26 ALA B O 1
ATOM 2147 N N . PHE B 1 27 ? 5.23 -22.891 -23.031 1 98.81 27 PHE B N 1
ATOM 2148 C CA . PHE B 1 27 ? 4.555 -23.453 -21.875 1 98.81 27 PHE B CA 1
ATOM 2149 C C . PHE B 1 27 ? 5.465 -23.422 -20.656 1 98.81 27 PHE B C 1
ATOM 2151 O O . PHE B 1 27 ? 6.648 -23.766 -20.75 1 98.81 27 PHE B O 1
ATOM 2158 N N . TRP B 1 28 ? 4.918 -22.953 -19.5 1 98.5 28 TRP B N 1
ATOM 2159 C CA . TRP B 1 28 ? 5.668 -23.031 -18.25 1 98.5 28 TRP B CA 1
ATOM 2160 C C . TRP B 1 28 ? 4.723 -23.078 -17.047 1 98.5 28 TRP B C 1
ATOM 2162 O O . TRP B 1 28 ? 3.504 -22.984 -17.203 1 98.5 28 TRP B O 1
ATOM 2172 N N . LEU B 1 29 ? 5.266 -23.375 -15.945 1 97.94 29 LEU B N 1
ATOM 2173 C CA . LEU B 1 29 ? 4.594 -23.297 -14.648 1 97.94 29 LEU B CA 1
ATOM 2174 C C . LEU B 1 29 ? 5.008 -22.031 -13.906 1 97.94 29 LEU B C 1
ATOM 2176 O O . LEU B 1 29 ? 6.164 -21.594 -13.992 1 97.94 29 LEU B O 1
ATOM 2180 N N . THR B 1 30 ? 4.062 -21.391 -13.258 1 96.44 30 THR B N 1
ATOM 2181 C CA . THR B 1 30 ? 4.371 -20.375 -12.25 1 96.44 30 THR B CA 1
ATOM 2182 C C . THR B 1 30 ? 4.148 -20.922 -10.844 1 96.44 30 THR B C 1
ATOM 2184 O O . THR B 1 30 ? 4.125 -22.141 -10.641 1 96.44 30 THR B O 1
ATOM 2187 N N . GLY B 1 31 ? 4.113 -20.078 -9.844 1 92.69 31 GLY B N 1
ATOM 2188 C CA . GLY B 1 31 ? 3.889 -20.516 -8.469 1 92.69 31 GLY B CA 1
ATOM 2189 C C . GLY B 1 31 ? 5.051 -21.312 -7.898 1 92.69 31 GLY B C 1
ATOM 2190 O O . GLY B 1 31 ? 6.199 -21.125 -8.305 1 92.69 31 GLY B O 1
ATOM 2191 N N . SER B 1 32 ? 4.656 -22.156 -6.938 1 93.69 32 SER B N 1
ATOM 2192 C CA . SER B 1 32 ? 5.684 -22.891 -6.215 1 93.69 32 SER B CA 1
ATOM 2193 C C . SER B 1 32 ? 6.391 -23.891 -7.125 1 93.69 32 SER B C 1
ATOM 2195 O O . SER B 1 32 ? 7.609 -24.062 -7.047 1 93.69 32 SER B O 1
ATOM 2197 N N . ARG B 1 33 ? 5.699 -24.516 -8.023 1 94.25 33 ARG B N 1
ATOM 2198 C CA . ARG B 1 33 ? 6.297 -25.5 -8.922 1 94.25 33 ARG B CA 1
ATOM 2199 C C . ARG B 1 33 ? 7.191 -24.812 -9.953 1 94.25 33 ARG B C 1
ATOM 2201 O O . ARG B 1 33 ? 8.227 -25.359 -10.344 1 94.25 33 ARG B O 1
ATOM 2208 N N . GLY B 1 34 ? 6.758 -23.656 -10.359 1 95.31 34 GLY B N 1
ATOM 2209 C CA . GLY B 1 34 ? 7.594 -22.906 -11.273 1 95.31 34 GLY B CA 1
ATOM 2210 C C . GLY B 1 34 ? 8.93 -22.5 -10.68 1 95.31 34 GLY B C 1
ATOM 2211 O O . GLY B 1 34 ? 9.922 -22.359 -11.398 1 95.31 34 GLY B O 1
ATOM 2212 N N . LYS B 1 35 ? 8.961 -22.422 -9.359 1 95 35 LYS B N 1
ATOM 2213 C CA . LYS B 1 35 ? 10.156 -21.969 -8.656 1 95 35 LYS B CA 1
ATOM 2214 C C . LYS B 1 35 ? 10.906 -23.141 -8.039 1 95 35 LYS B C 1
ATOM 2216 O O . LYS B 1 35 ? 11.914 -22.953 -7.352 1 95 35 LYS B O 1
ATOM 2221 N N . GLY B 1 36 ? 10.328 -24.312 -8.266 1 94.38 36 GLY B N 1
ATOM 2222 C CA . GLY B 1 36 ? 10.938 -25.484 -7.668 1 94.38 36 GLY B CA 1
ATOM 2223 C C . GLY B 1 36 ? 10.75 -25.547 -6.164 1 94.38 36 GLY B C 1
ATOM 2224 O O . GLY B 1 36 ? 11.617 -26.047 -5.445 1 94.38 36 GLY B O 1
ATOM 2225 N N . ARG B 1 37 ? 9.734 -24.906 -5.656 1 92.94 37 ARG B N 1
ATOM 2226 C CA . ARG B 1 37 ? 9.477 -24.828 -4.223 1 92.94 37 ARG B CA 1
ATOM 2227 C C . ARG B 1 37 ? 8.188 -25.562 -3.859 1 92.94 37 ARG B C 1
ATOM 2229 O O . ARG B 1 37 ? 7.523 -25.219 -2.883 1 92.94 37 ARG B O 1
ATOM 2236 N N . GLU B 1 38 ? 7.801 -26.5 -4.66 1 91.62 38 GLU B N 1
ATOM 2237 C CA . GLU B 1 38 ? 6.535 -27.203 -4.465 1 91.62 38 GLU B CA 1
ATOM 2238 C C . GLU B 1 38 ? 6.574 -28.078 -3.225 1 91.62 38 GLU B C 1
ATOM 2240 O O . GLU B 1 38 ? 7.645 -28.547 -2.818 1 91.62 38 GLU B O 1
ATOM 2245 N N . THR B 1 39 ? 5.465 -28.109 -2.631 1 86.19 39 THR B N 1
ATOM 2246 C CA . THR B 1 39 ? 5.172 -29.094 -1.592 1 86.19 39 THR B CA 1
ATOM 2247 C C . THR B 1 39 ? 4.152 -30.109 -2.084 1 86.19 39 THR B C 1
ATOM 2249 O O . THR B 1 39 ? 3.73 -30.062 -3.242 1 86.19 39 THR B O 1
ATOM 2252 N N . ALA B 1 40 ? 3.729 -31.016 -1.234 1 83.31 40 ALA B N 1
ATOM 2253 C CA . ALA B 1 40 ? 2.75 -32.031 -1.589 1 83.31 40 ALA B CA 1
ATOM 2254 C C . ALA B 1 40 ? 1.395 -31.406 -1.91 1 83.31 40 ALA B C 1
ATOM 2256 O O . ALA B 1 40 ? 0.637 -31.938 -2.723 1 83.31 40 ALA B O 1
ATOM 2257 N N . GLY B 1 41 ? 1.156 -30.234 -1.393 1 81.5 41 GLY B N 1
ATOM 2258 C CA . GLY B 1 41 ? -0.138 -29.594 -1.571 1 81.5 41 GLY B CA 1
ATOM 2259 C C . GLY B 1 41 ? -0.131 -28.516 -2.641 1 81.5 41 GLY B C 1
ATOM 2260 O O . GLY B 1 41 ? -1.146 -27.859 -2.869 1 81.5 41 GLY B O 1
ATOM 2261 N N . SER B 1 42 ? 0.952 -28.547 -3.449 1 88.75 42 SER B N 1
ATOM 2262 C CA . SER B 1 42 ? 1.061 -27.469 -4.43 1 88.75 42 SER B CA 1
ATOM 2263 C C . SER B 1 42 ? 0.218 -27.766 -5.668 1 88.75 42 SER B C 1
ATOM 2265 O O . SER B 1 42 ? 0.163 -28.906 -6.133 1 88.75 42 SER B O 1
ATOM 2267 N N . ASP B 1 43 ? -0.437 -26.703 -6.09 1 91.19 43 ASP B N 1
ATOM 2268 C CA . ASP B 1 43 ? -1.163 -26.797 -7.355 1 91.19 43 ASP B CA 1
ATOM 2269 C C . ASP B 1 43 ? -0.233 -26.562 -8.539 1 91.19 43 ASP B C 1
ATOM 2271 O O . ASP B 1 43 ? 0.958 -26.312 -8.359 1 91.19 43 ASP B O 1
ATOM 2275 N N . TYR B 1 44 ? -0.776 -26.953 -9.742 1 95.19 44 TYR B N 1
ATOM 2276 C CA . TYR B 1 44 ? -0.094 -26.656 -11 1 95.19 44 TYR B CA 1
ATOM 2277 C C . TYR B 1 44 ? -0.664 -25.391 -11.641 1 95.19 44 TYR B C 1
ATOM 2279 O O . TYR B 1 44 ? -1.81 -25.391 -12.102 1 95.19 44 TYR B O 1
ATOM 2287 N N . ASP B 1 45 ? 0.123 -24.328 -11.664 1 96.25 45 ASP B N 1
ATOM 2288 C CA . ASP B 1 45 ? -0.264 -23.094 -12.336 1 96.25 45 ASP B CA 1
ATOM 2289 C C . ASP B 1 45 ? 0.357 -23 -13.727 1 96.25 45 ASP B C 1
ATOM 2291 O O . ASP B 1 45 ? 1.486 -22.531 -13.883 1 96.25 45 ASP B O 1
ATOM 2295 N N . CYS B 1 46 ? -0.456 -23.359 -14.688 1 97.88 46 CYS B N 1
ATOM 2296 C CA . CYS B 1 46 ? 0.055 -23.5 -16.047 1 97.88 46 CYS B CA 1
ATOM 2297 C C . CYS B 1 46 ? -0.205 -22.234 -16.859 1 97.88 46 CYS B C 1
ATOM 2299 O O . CYS B 1 46 ? -1.266 -21.609 -16.734 1 97.88 46 CYS B O 1
ATOM 2301 N N . VAL B 1 47 ? 0.77 -21.906 -17.672 1 98.38 47 VAL B N 1
ATOM 2302 C CA . VAL B 1 47 ? 0.597 -20.828 -18.656 1 98.38 47 VAL B CA 1
ATOM 2303 C C . VAL B 1 47 ? 0.924 -21.359 -20.062 1 98.38 47 VAL B C 1
ATOM 2305 O O . VAL B 1 47 ? 1.999 -21.922 -20.281 1 98.38 47 VAL B O 1
ATOM 2308 N N . LEU B 1 48 ? -0.011 -21.219 -20.938 1 98.69 48 LEU B N 1
ATOM 2309 C CA . LEU B 1 48 ? 0.169 -21.562 -22.344 1 98.69 48 LEU B CA 1
ATOM 2310 C C . LEU B 1 48 ? 0.151 -20.312 -23.219 1 98.69 48 LEU B C 1
ATOM 2312 O O . LEU B 1 48 ? -0.787 -19.516 -23.141 1 98.69 48 LEU B O 1
ATOM 2316 N N . VAL B 1 49 ? 1.185 -20.156 -23.984 1 98.81 49 VAL B N 1
ATOM 2317 C CA . VAL B 1 49 ? 1.191 -19.156 -25.047 1 98.81 49 VAL B CA 1
ATOM 2318 C C . VAL B 1 49 ? 0.931 -19.828 -26.391 1 98.81 49 VAL B C 1
ATOM 2320 O O . VAL B 1 49 ? 1.649 -20.75 -26.781 1 98.81 49 VAL B O 1
ATOM 2323 N N . VAL B 1 50 ? -0.067 -19.328 -27.078 1 98.88 50 VAL B N 1
ATOM 2324 C CA . VAL B 1 50 ? -0.465 -20 -28.312 1 98.88 50 VAL B CA 1
ATOM 2325 C C . VAL B 1 50 ? -0.472 -18.984 -29.469 1 98.88 50 VAL B C 1
ATOM 2327 O O . VAL B 1 50 ? -0.412 -17.781 -29.234 1 98.88 50 VAL B O 1
ATOM 2330 N N . ARG B 1 51 ? -0.492 -19.547 -30.656 1 98.62 51 ARG B N 1
ATOM 2331 C CA . ARG B 1 51 ? -0.626 -18.719 -31.859 1 98.62 51 ARG B CA 1
ATOM 2332 C C . ARG B 1 51 ? -1.959 -17.984 -31.859 1 98.62 51 ARG B C 1
ATOM 2334 O O . ARG B 1 51 ? -2.951 -18.469 -31.312 1 98.62 51 ARG B O 1
ATOM 2341 N N . ASP B 1 52 ? -1.976 -16.844 -32.562 1 98.38 52 ASP B N 1
ATOM 2342 C CA . ASP B 1 52 ? -3.154 -15.984 -32.594 1 98.38 52 ASP B CA 1
ATOM 2343 C C . ASP B 1 52 ? -4.367 -16.734 -33.125 1 98.38 52 ASP B C 1
ATOM 2345 O O . ASP B 1 52 ? -5.465 -16.625 -32.594 1 98.38 52 ASP B O 1
ATOM 2349 N N . GLU B 1 53 ? -4.133 -17.531 -34.156 1 98.19 53 GLU B N 1
ATOM 2350 C CA . GLU B 1 53 ? -5.238 -18.203 -34.844 1 98.19 53 GLU B CA 1
ATOM 2351 C C . GLU B 1 53 ? -5.836 -19.312 -33.969 1 98.19 53 GLU B C 1
ATOM 2353 O O . GLU B 1 53 ? -6.98 -19.719 -34.188 1 98.19 53 GLU B O 1
ATOM 2358 N N . ALA B 1 54 ? -5.094 -19.766 -33 1 98.31 54 ALA B N 1
ATOM 2359 C CA . ALA B 1 54 ? -5.527 -20.891 -32.156 1 98.31 54 ALA B CA 1
ATOM 2360 C C . ALA B 1 54 ? -6.125 -20.391 -30.844 1 98.31 54 ALA B C 1
ATOM 2362 O O . ALA B 1 54 ? -6.711 -21.172 -30.078 1 98.31 54 ALA B O 1
ATOM 2363 N N . PHE B 1 55 ? -6.047 -19.156 -30.516 1 98.62 55 PHE B N 1
ATOM 2364 C CA . PHE B 1 55 ? -6.285 -18.594 -29.188 1 98.62 55 PHE B CA 1
ATOM 2365 C C . PHE B 1 55 ? -7.688 -18.938 -28.703 1 98.62 55 PHE B C 1
ATOM 2367 O O . PHE B 1 55 ? -7.859 -19.516 -27.641 1 98.62 55 PHE B O 1
ATOM 2374 N N . ASP B 1 56 ? -8.703 -18.641 -29.484 1 98.31 56 ASP B N 1
ATOM 2375 C CA . ASP B 1 56 ? -10.086 -18.797 -29.031 1 98.31 56 ASP B CA 1
ATOM 2376 C C . ASP B 1 56 ? -10.391 -20.25 -28.719 1 98.31 56 ASP B C 1
ATOM 2378 O O . ASP B 1 56 ? -10.984 -20.562 -27.688 1 98.31 56 ASP B O 1
ATOM 2382 N N . ALA B 1 57 ? -9.969 -21.125 -29.547 1 98.06 57 ALA B N 1
ATOM 2383 C CA . ALA B 1 57 ? -10.227 -22.547 -29.344 1 98.06 57 ALA B CA 1
ATOM 2384 C C . ALA B 1 57 ? -9.5 -23.078 -28.109 1 98.06 57 ALA B C 1
ATOM 2386 O O . ALA B 1 57 ? -10.07 -23.812 -27.312 1 98.06 57 ALA B O 1
ATOM 2387 N N . TRP B 1 58 ? -8.281 -22.672 -27.953 1 98.25 58 TRP B N 1
ATOM 2388 C CA . TRP B 1 58 ? -7.477 -23.156 -26.844 1 98.25 58 TRP B CA 1
ATOM 2389 C C . TRP B 1 58 ? -7.961 -22.578 -25.531 1 98.25 58 TRP B C 1
ATOM 2391 O O . TRP B 1 58 ? -7.977 -23.266 -24.5 1 98.25 58 TRP B O 1
ATOM 2401 N N . ARG B 1 59 ? -8.227 -21.297 -25.531 1 98.12 59 ARG B N 1
ATOM 2402 C CA . ARG B 1 59 ? -8.766 -20.688 -24.312 1 98.12 59 ARG B CA 1
ATOM 2403 C C . ARG B 1 59 ? -10.047 -21.391 -23.859 1 98.12 59 ARG B C 1
ATOM 2405 O O . ARG B 1 59 ? -10.203 -21.703 -22.688 1 98.12 59 ARG B O 1
ATOM 2412 N N . ALA B 1 60 ? -10.969 -21.641 -24.781 1 97.31 60 ALA B N 1
ATOM 2413 C CA . ALA B 1 60 ? -12.242 -22.281 -24.469 1 97.31 60 ALA B CA 1
ATOM 2414 C C . ALA B 1 60 ? -12.023 -23.688 -23.906 1 97.31 60 ALA B C 1
ATOM 2416 O O . ALA B 1 60 ? -12.734 -24.109 -23 1 97.31 60 ALA B O 1
ATOM 2417 N N . ARG B 1 61 ? -11.047 -24.375 -24.344 1 96.19 61 ARG B N 1
ATOM 2418 C CA . ARG B 1 61 ? -10.867 -25.797 -24.031 1 96.19 61 ARG B CA 1
ATOM 2419 C C . ARG B 1 61 ? -9.961 -25.969 -22.812 1 96.19 61 ARG B C 1
ATOM 2421 O O . ARG B 1 61 ? -10.141 -26.906 -22.031 1 96.19 61 ARG B O 1
ATOM 2428 N N . HIS B 1 62 ? -8.977 -25.031 -22.688 1 96.06 62 HIS B N 1
ATOM 2429 C CA . HIS B 1 62 ? -7.898 -25.391 -21.781 1 96.06 62 HIS B CA 1
ATOM 2430 C C . HIS B 1 62 ? -7.754 -24.375 -20.656 1 96.06 62 HIS B C 1
ATOM 2432 O O . HIS B 1 62 ? -7.074 -24.625 -19.656 1 96.06 62 HIS B O 1
ATOM 2438 N N . ALA B 1 63 ? -8.328 -23.219 -20.75 1 95.88 63 ALA B N 1
ATOM 2439 C CA . ALA B 1 63 ? -8.18 -22.203 -19.703 1 95.88 63 ALA B CA 1
ATOM 2440 C C . ALA B 1 63 ? -9.039 -22.562 -18.484 1 95.88 63 ALA B C 1
ATOM 2442 O O . ALA B 1 63 ? -10.148 -23.078 -18.625 1 95.88 63 ALA B O 1
ATOM 2443 N N . GLY B 1 64 ? -8.523 -22.203 -17.344 1 92.62 64 GLY B N 1
ATOM 2444 C CA . GLY B 1 64 ? -9.305 -22.344 -16.125 1 92.62 64 GLY B CA 1
ATOM 2445 C C . GLY B 1 64 ? -8.844 -23.5 -15.242 1 92.62 64 GLY B C 1
ATOM 2446 O O . GLY B 1 64 ? -7.734 -24 -15.414 1 92.62 64 GLY B O 1
ATOM 2447 N N . ARG B 1 65 ? -9.664 -23.797 -14.219 1 87.38 65 ARG B N 1
ATOM 2448 C CA . ARG B 1 65 ? -9.344 -24.828 -13.25 1 87.38 65 ARG B CA 1
ATOM 2449 C C . ARG B 1 65 ? -9.641 -26.219 -13.82 1 87.38 65 ARG B C 1
ATOM 2451 O O . ARG B 1 65 ? -10.648 -26.406 -14.516 1 87.38 65 ARG B O 1
ATOM 2458 N N . GLY B 1 66 ? -8.711 -27.109 -13.508 1 81.5 66 GLY B N 1
ATOM 2459 C CA . GLY B 1 66 ? -8.859 -28.469 -14 1 81.5 66 GLY B CA 1
ATOM 2460 C C . GLY B 1 66 ? -8.562 -29.516 -12.938 1 81.5 66 GLY B C 1
ATOM 2461 O O . GLY B 1 66 ? -8.328 -29.188 -11.773 1 81.5 66 GLY B O 1
ATOM 2462 N N . VAL B 1 67 ? -8.57 -30.641 -13.398 1 80.5 67 VAL B N 1
ATOM 2463 C CA . VAL B 1 67 ? -8.406 -31.797 -12.523 1 80.5 67 VAL B CA 1
ATOM 2464 C C . VAL B 1 67 ? -7.012 -31.781 -11.898 1 80.5 67 VAL B C 1
ATOM 2466 O O . VAL B 1 67 ? -6.059 -31.297 -12.508 1 80.5 67 VAL B O 1
ATOM 2469 N N . GLY B 1 68 ? -6.91 -32.344 -10.664 1 84.19 68 GLY B N 1
ATOM 2470 C CA . GLY B 1 68 ? -5.629 -32.438 -9.977 1 84.19 68 GLY B CA 1
ATOM 2471 C C . GLY B 1 68 ? -5.066 -31.062 -9.594 1 84.19 68 GLY B C 1
ATOM 2472 O O . GLY B 1 68 ? -3.861 -30.828 -9.711 1 84.19 68 GLY B O 1
ATOM 2473 N N . ARG B 1 69 ? -5.809 -30.141 -9.305 1 87.88 69 ARG B N 1
ATOM 2474 C CA . ARG B 1 69 ? -5.422 -28.812 -8.844 1 87.88 69 ARG B CA 1
ATOM 2475 C C . ARG B 1 69 ? -4.559 -28.109 -9.883 1 87.88 69 ARG B C 1
ATOM 2477 O O . ARG B 1 69 ? -3.479 -27.594 -9.562 1 87.88 69 ARG B O 1
ATOM 2484 N N . THR B 1 70 ? -5.02 -28.172 -11.094 1 93.19 70 THR B N 1
ATOM 2485 C CA . THR B 1 70 ? -4.34 -27.484 -12.195 1 93.19 70 THR B CA 1
ATOM 2486 C C . THR B 1 70 ? -5.105 -26.25 -12.625 1 93.19 70 THR B C 1
ATOM 2488 O O . THR B 1 70 ? -6.312 -26.312 -12.867 1 93.19 70 THR B O 1
ATOM 2491 N N . ASP B 1 71 ? -4.469 -25.156 -12.578 1 94.44 71 ASP B N 1
ATOM 2492 C CA . ASP B 1 71 ? -4.984 -23.906 -13.133 1 94.44 71 ASP B CA 1
ATOM 2493 C C . ASP B 1 71 ? -4.195 -23.484 -14.367 1 94.44 71 ASP B C 1
ATOM 2495 O O . ASP B 1 71 ? -2.963 -23.531 -14.375 1 94.44 71 ASP B O 1
ATOM 2499 N N . SER B 1 72 ? -4.98 -23.188 -15.438 1 97 72 SER B N 1
ATOM 2500 C CA . SER B 1 72 ? -4.273 -22.891 -16.672 1 97 72 SER B CA 1
ATOM 2501 C C . SER B 1 72 ? -4.754 -21.562 -17.281 1 97 72 SER B C 1
ATOM 2503 O O . SER B 1 72 ? -5.957 -21.312 -17.344 1 97 72 SER B O 1
ATOM 2505 N N . SER B 1 73 ? -3.805 -20.781 -17.656 1 97 73 SER B N 1
ATOM 2506 C CA . SER B 1 73 ? -4.055 -19.578 -18.438 1 97 73 SER B CA 1
ATOM 2507 C C . SER B 1 73 ? -3.582 -19.75 -19.875 1 97 73 SER B C 1
ATOM 2509 O O . SER B 1 73 ? -2.531 -20.344 -20.125 1 97 73 SER B O 1
ATOM 2511 N N . VAL B 1 74 ? -4.398 -19.266 -20.766 1 98.38 74 VAL B N 1
ATOM 2512 C CA . VAL B 1 74 ? -4.066 -19.266 -22.188 1 98.38 74 VAL B CA 1
ATOM 2513 C C . VAL B 1 74 ? -3.932 -17.828 -22.688 1 98.38 74 VAL B C 1
ATOM 2515 O O . VAL B 1 74 ? -4.82 -17 -22.469 1 98.38 74 VAL B O 1
ATOM 2518 N N . MET B 1 75 ? -2.811 -17.594 -23.344 1 98.19 75 MET B N 1
ATOM 2519 C CA . MET B 1 75 ? -2.547 -16.234 -23.844 1 98.19 75 MET B CA 1
ATOM 2520 C C . MET B 1 75 ? -1.858 -16.281 -25.203 1 98.19 75 MET B C 1
ATOM 2522 O O . MET B 1 75 ? -1.297 -17.312 -25.578 1 98.19 75 MET B O 1
ATOM 2526 N N . THR B 1 76 ? -2 -15.195 -25.953 1 98.56 76 THR B N 1
ATOM 2527 C CA . THR B 1 76 ? -1.15 -14.969 -27.109 1 98.56 76 THR B CA 1
ATOM 2528 C C . THR B 1 76 ? 0.141 -14.266 -26.703 1 98.56 76 THR B C 1
ATOM 2530 O O . THR B 1 76 ? 0.298 -13.852 -25.562 1 98.56 76 THR B O 1
ATOM 2533 N N . LEU B 1 77 ? 1.019 -14.188 -27.719 1 97.94 77 LEU B N 1
ATOM 2534 C CA . LEU B 1 77 ? 2.252 -13.453 -27.453 1 97.94 77 LEU B CA 1
ATOM 2535 C C . LEU B 1 77 ? 1.957 -11.992 -27.125 1 97.94 77 LEU B C 1
ATOM 2537 O O . LEU B 1 77 ? 2.6 -11.414 -26.234 1 97.94 77 LEU B O 1
ATOM 2541 N N . ASP B 1 78 ? 0.979 -11.414 -27.719 1 97.38 78 ASP B N 1
ATOM 2542 C CA . ASP B 1 78 ? 0.598 -10.031 -27.438 1 97.38 78 ASP B CA 1
ATOM 2543 C C . ASP B 1 78 ? 0.017 -9.898 -26.031 1 97.38 78 ASP B C 1
ATOM 2545 O O . ASP B 1 78 ? 0.28 -8.914 -25.328 1 97.38 78 ASP B O 1
ATOM 2549 N N . HIS B 1 79 ? -0.744 -10.859 -25.656 1 97.06 79 HIS B N 1
ATOM 2550 C CA . HIS B 1 79 ? -1.263 -10.875 -24.281 1 97.06 79 HIS B CA 1
ATOM 2551 C C . HIS B 1 79 ? -0.13 -10.938 -23.266 1 97.06 79 HIS B C 1
ATOM 2553 O O . HIS B 1 79 ? -0.163 -10.227 -22.25 1 97.06 79 HIS B O 1
ATOM 2559 N N . LEU B 1 80 ? 0.829 -11.742 -23.578 1 97 80 LEU B N 1
ATOM 2560 C CA . LEU B 1 80 ? 1.961 -11.898 -22.656 1 97 80 LEU B CA 1
ATOM 2561 C C . LEU B 1 80 ? 2.732 -10.586 -22.531 1 97 80 LEU B C 1
ATOM 2563 O O . LEU B 1 80 ? 3.096 -10.18 -21.422 1 97 80 LEU B O 1
ATOM 2567 N N . ARG B 1 81 ? 2.951 -9.938 -23.625 1 95.06 81 ARG B N 1
ATOM 2568 C CA . ARG B 1 81 ? 3.648 -8.656 -23.625 1 95.06 81 ARG B CA 1
ATOM 2569 C C . ARG B 1 81 ? 2.877 -7.621 -22.812 1 95.06 81 ARG B C 1
ATOM 25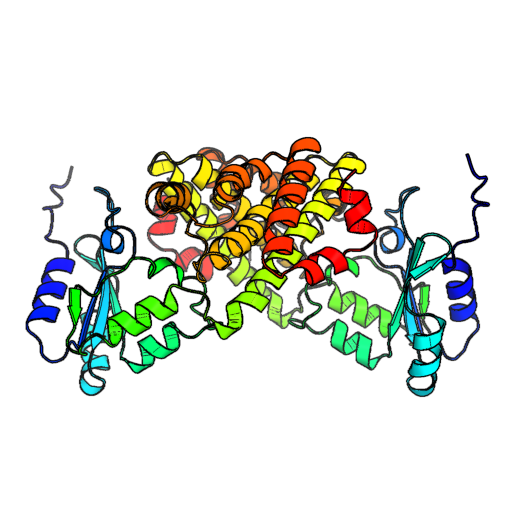71 O O . ARG B 1 81 ? 3.465 -6.883 -22.031 1 95.06 81 ARG B O 1
ATOM 2578 N N . ALA B 1 82 ? 1.607 -7.625 -23 1 94.75 82 ALA B N 1
ATOM 2579 C CA . ALA B 1 82 ? 0.76 -6.703 -22.25 1 94.75 82 ALA B CA 1
ATOM 2580 C C . ALA B 1 82 ? 0.77 -7.035 -20.75 1 94.75 82 ALA B C 1
ATOM 2582 O O . ALA B 1 82 ? 0.833 -6.137 -19.906 1 94.75 82 ALA B O 1
ATOM 2583 N N . HIS B 1 83 ? 0.702 -8.273 -20.453 1 94 83 HIS B N 1
ATOM 2584 C CA . HIS B 1 83 ? 0.729 -8.758 -19.078 1 94 83 HIS B CA 1
ATOM 2585 C C . HIS B 1 83 ? 2.043 -8.398 -18.391 1 94 83 HIS B C 1
ATOM 2587 O O . HIS B 1 83 ? 2.07 -8.141 -17.188 1 94 83 HIS B O 1
ATOM 2593 N N . ALA B 1 84 ? 3.033 -8.312 -19.172 1 93.88 84 ALA B N 1
ATOM 2594 C CA . ALA B 1 84 ? 4.375 -8.078 -18.656 1 93.88 84 ALA B CA 1
ATOM 2595 C C . ALA B 1 84 ? 4.664 -6.586 -18.531 1 93.88 84 ALA B C 1
ATOM 2597 O O . ALA B 1 84 ? 5.672 -6.184 -17.953 1 93.88 84 ALA B O 1
ATOM 2598 N N . ALA B 1 85 ? 3.816 -5.77 -19.031 1 92.44 85 ALA B N 1
ATOM 2599 C CA . ALA B 1 85 ? 4.059 -4.328 -19.078 1 92.44 85 ALA B CA 1
ATOM 2600 C C . ALA B 1 85 ? 4.164 -3.754 -17.656 1 92.44 85 ALA B C 1
ATOM 2602 O O . ALA B 1 85 ? 3.393 -4.121 -16.781 1 92.44 85 ALA B O 1
ATOM 2603 N N . TRP B 1 86 ? 5.121 -2.893 -17.484 1 93.88 86 TRP B N 1
ATOM 2604 C CA . TRP B 1 86 ? 5.336 -2.225 -16.219 1 93.88 86 TRP B CA 1
ATOM 2605 C C . TRP B 1 86 ? 4.195 -1.261 -15.906 1 93.88 86 TRP B C 1
ATOM 2607 O O . TRP B 1 86 ? 3.814 -0.448 -16.75 1 93.88 86 TRP B O 1
ATOM 2617 N N . GLY B 1 87 ? 3.627 -1.344 -14.766 1 88.06 87 GLY B N 1
ATOM 2618 C CA . GLY B 1 87 ? 2.578 -0.432 -14.336 1 88.06 87 GLY B CA 1
ATOM 2619 C C . GLY B 1 87 ? 1.201 -0.832 -14.836 1 88.06 87 GLY B C 1
ATOM 2620 O O . GLY B 1 87 ? 0.24 -0.072 -14.695 1 88.06 87 GLY B O 1
ATOM 2621 N N . GLY B 1 88 ? 1.094 -1.974 -15.367 1 83.69 88 GLY B N 1
ATOM 2622 C CA . GLY B 1 88 ? -0.192 -2.445 -15.859 1 83.69 88 GLY B CA 1
ATOM 2623 C C . GLY B 1 88 ? -1.061 -3.049 -14.766 1 83.69 88 GLY B C 1
ATOM 2624 O O . GLY B 1 88 ? -0.667 -3.084 -13.602 1 83.69 88 GLY B O 1
ATOM 2625 N N . PRO B 1 89 ? -2.207 -3.438 -15.078 1 82.25 89 PRO B N 1
ATOM 2626 C CA . PRO B 1 89 ? -3.164 -3.961 -14.102 1 82.25 89 PRO B CA 1
ATOM 2627 C C . PRO B 1 89 ? -2.693 -5.258 -13.453 1 82.25 89 PRO B C 1
ATOM 2629 O O . PRO B 1 89 ? -3.176 -5.621 -12.375 1 82.25 89 PRO B O 1
ATOM 2632 N N . ASP B 1 90 ? -1.681 -5.875 -14.07 1 83.06 90 ASP B N 1
ATOM 2633 C CA . ASP B 1 90 ? -1.21 -7.164 -13.578 1 83.06 90 ASP B CA 1
ATOM 2634 C C . ASP B 1 90 ? 0.1 -7.012 -12.805 1 83.06 90 ASP B C 1
ATOM 2636 O O . ASP B 1 90 ? 0.805 -7.996 -12.57 1 83.06 90 ASP B O 1
ATOM 2640 N N . ALA B 1 91 ? 0.371 -5.832 -12.422 1 84.38 91 ALA B N 1
ATOM 2641 C CA . ALA B 1 91 ? 1.618 -5.543 -11.719 1 84.38 91 ALA B CA 1
ATOM 2642 C C . ALA B 1 91 ? 1.702 -6.324 -10.406 1 84.38 91 ALA B C 1
ATOM 2644 O O . ALA B 1 91 ? 2.795 -6.68 -9.953 1 84.38 91 ALA B O 1
ATOM 2645 N N . TRP B 1 92 ? 0.637 -6.738 -9.891 1 83.25 92 TRP B N 1
ATOM 2646 C CA . TRP B 1 92 ? 0.582 -7.414 -8.594 1 83.25 92 TRP B CA 1
ATOM 2647 C C . TRP B 1 92 ? 1.177 -8.812 -8.688 1 83.25 92 TRP B C 1
ATOM 2649 O O . TRP B 1 92 ? 1.604 -9.383 -7.68 1 83.25 92 TRP B O 1
ATOM 2659 N N . ASP B 1 93 ? 1.267 -9.336 -9.914 1 88.62 93 ASP B N 1
ATOM 2660 C CA . ASP B 1 93 ? 1.641 -10.734 -10.086 1 88.62 93 ASP B CA 1
ATOM 2661 C C . ASP B 1 93 ? 3.051 -10.859 -10.656 1 88.62 93 ASP B C 1
ATOM 2663 O O . ASP B 1 93 ? 3.434 -11.922 -11.156 1 88.62 93 ASP B O 1
ATOM 2667 N N . ARG B 1 94 ? 3.754 -9.82 -10.641 1 94.94 94 ARG B N 1
ATOM 2668 C CA . ARG B 1 94 ? 5.047 -9.82 -11.32 1 94.94 94 ARG B CA 1
ATOM 2669 C C . ARG B 1 94 ? 6.008 -10.805 -10.664 1 94.94 94 ARG B C 1
ATOM 2671 O O . ARG B 1 94 ? 6.727 -11.531 -11.359 1 94.94 94 ARG B O 1
ATOM 2678 N N . TYR B 1 95 ? 5.977 -10.898 -9.398 1 96.69 95 TYR B N 1
ATOM 2679 C CA . TYR B 1 95 ? 6.926 -11.781 -8.734 1 96.69 95 TYR B CA 1
ATOM 2680 C C . TYR B 1 95 ? 6.621 -13.242 -9.047 1 96.69 95 TYR B C 1
ATOM 2682 O O . TYR B 1 95 ? 7.484 -14.109 -8.898 1 96.69 95 TYR B O 1
ATOM 2690 N N . SER B 1 96 ? 5.43 -13.562 -9.445 1 95.56 96 SER B N 1
ATOM 2691 C CA . SER B 1 96 ? 5.078 -14.93 -9.797 1 95.56 96 SER B CA 1
ATOM 2692 C C . SER B 1 96 ? 5.969 -15.461 -10.922 1 95.56 96 SER B C 1
ATOM 2694 O O . SER B 1 96 ? 6.094 -16.672 -11.102 1 95.56 96 SER B O 1
ATOM 2696 N N . TYR B 1 97 ? 6.625 -14.594 -11.562 1 96.62 97 TYR B N 1
ATOM 2697 C CA . TYR B 1 97 ? 7.406 -14.984 -12.727 1 96.62 97 TYR B CA 1
ATOM 2698 C C . TYR B 1 97 ? 8.898 -14.992 -12.406 1 96.62 97 TYR B C 1
ATOM 2700 O O . TYR B 1 97 ? 9.719 -15.352 -13.258 1 96.62 97 TYR B O 1
ATOM 2708 N N . ALA B 1 98 ? 9.211 -14.609 -11.18 1 96.88 98 ALA B N 1
ATOM 2709 C CA . ALA B 1 98 ? 10.609 -14.695 -10.758 1 96.88 98 ALA B CA 1
ATOM 2710 C C . ALA B 1 98 ? 11.078 -16.141 -10.711 1 96.88 98 ALA B C 1
ATOM 2712 O O . ALA B 1 98 ? 10.352 -17.031 -10.234 1 96.88 98 ALA B O 1
ATOM 2713 N N . HIS B 1 99 ? 12.25 -16.375 -11.273 1 96.88 99 HIS B N 1
ATOM 2714 C CA . HIS B 1 99 ? 12.953 -17.656 -11.25 1 96.88 99 HIS B CA 1
ATOM 2715 C C . HIS B 1 99 ? 12.227 -18.688 -12.094 1 96.88 99 HIS B C 1
ATOM 2717 O O . HIS B 1 99 ? 12.492 -19.891 -11.969 1 96.88 99 HIS B O 1
ATOM 2723 N N . VAL B 1 100 ? 11.305 -18.281 -12.938 1 97.38 100 VAL B N 1
ATOM 2724 C CA . VAL B 1 100 ? 10.516 -19.203 -13.75 1 97.38 100 VAL B CA 1
ATOM 2725 C C . VAL B 1 100 ? 11.258 -19.516 -15.047 1 97.38 100 VAL B C 1
ATOM 2727 O O . VAL B 1 100 ? 11.836 -18.625 -15.672 1 97.38 100 VAL B O 1
ATOM 2730 N N . ARG B 1 101 ? 11.172 -20.766 -15.438 1 97.31 101 ARG B N 1
ATOM 2731 C CA . ARG B 1 101 ? 11.75 -21.219 -16.703 1 97.31 101 ARG B CA 1
ATOM 2732 C C . ARG B 1 101 ? 10.68 -21.75 -17.641 1 97.31 101 ARG B C 1
ATOM 2734 O O . ARG B 1 101 ? 9.789 -22.5 -17.219 1 97.31 101 ARG B O 1
ATOM 2741 N N . VAL B 1 102 ? 10.828 -21.406 -18.859 1 98.38 102 VAL B N 1
ATOM 2742 C CA . VAL B 1 102 ? 9.922 -21.922 -19.875 1 98.38 102 VAL B CA 1
ATOM 2743 C C . VAL B 1 102 ? 10.273 -23.375 -20.188 1 98.38 102 VAL B C 1
ATOM 2745 O O . VAL B 1 102 ? 11.422 -23.688 -20.5 1 98.38 102 VAL B O 1
ATOM 2748 N N . LEU B 1 103 ? 9.297 -24.266 -20.094 1 98.31 103 LEU B N 1
ATOM 2749 C CA . LEU B 1 103 ? 9.516 -25.703 -20.234 1 98.31 103 LEU B CA 1
ATOM 2750 C C . LEU B 1 103 ? 9.477 -26.109 -21.703 1 98.31 103 LEU B C 1
ATOM 2752 O O . LEU B 1 103 ? 10.219 -27 -22.125 1 98.31 103 LEU B O 1
ATOM 2756 N N . VAL B 1 104 ? 8.555 -25.531 -22.422 1 98.62 104 VAL B N 1
ATOM 2757 C CA . VAL B 1 104 ? 8.461 -25.672 -23.875 1 98.62 104 VAL B CA 1
ATOM 2758 C C . VAL B 1 104 ? 8.516 -24.297 -24.531 1 98.62 104 VAL B C 1
ATOM 2760 O O . VAL B 1 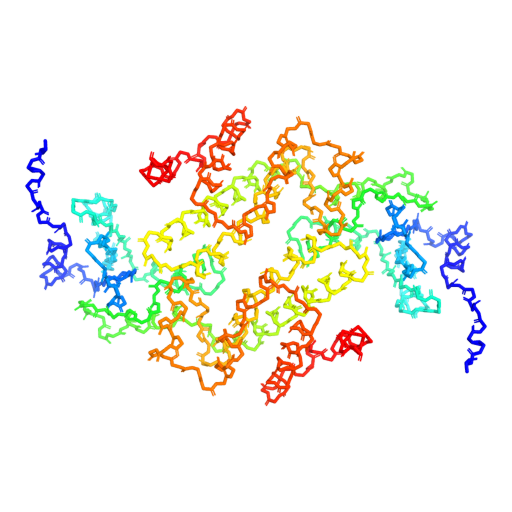104 ? 7.723 -23.406 -24.203 1 98.62 104 VAL B O 1
ATOM 2763 N N . ASP B 1 105 ? 9.453 -24.125 -25.453 1 98.38 105 ASP B N 1
ATOM 2764 C CA . ASP B 1 105 ? 9.656 -22.812 -26.047 1 98.38 105 ASP B CA 1
ATOM 2765 C C . ASP B 1 105 ? 9.914 -22.922 -27.547 1 98.38 105 ASP B C 1
ATOM 2767 O O . ASP B 1 105 ? 11 -23.328 -27.969 1 98.38 105 ASP B O 1
ATOM 2771 N N . ARG B 1 106 ? 9.023 -22.547 -28.312 1 98.19 106 ARG B N 1
ATOM 2772 C CA . ARG B 1 106 ? 9.18 -22.531 -29.766 1 98.19 106 ARG B CA 1
ATOM 2773 C C . ARG B 1 106 ? 9.438 -21.109 -30.266 1 98.19 106 ARG B C 1
ATOM 2775 O O . ARG B 1 106 ? 9.242 -20.828 -31.453 1 98.19 106 ARG B O 1
ATOM 2782 N N . THR B 1 107 ? 9.758 -20.234 -29.391 1 97.75 107 THR B N 1
ATOM 2783 C CA . THR B 1 107 ? 9.984 -18.844 -29.75 1 97.75 107 THR B CA 1
ATOM 2784 C C . THR B 1 107 ? 11.477 -18.516 -29.719 1 97.75 107 THR B C 1
ATOM 2786 O O . THR B 1 107 ? 11.852 -17.328 -29.688 1 97.75 107 THR B O 1
ATOM 2789 N N . ASP B 1 108 ? 12.305 -19.5 -29.656 1 97.06 108 ASP B N 1
ATOM 2790 C CA . ASP B 1 108 ? 13.758 -19.344 -29.641 1 97.06 108 ASP B CA 1
ATOM 2791 C C . ASP B 1 108 ? 14.195 -18.438 -28.5 1 97.06 108 ASP B C 1
ATOM 2793 O O . ASP B 1 108 ? 14.953 -17.484 -28.719 1 97.06 108 ASP B O 1
ATOM 2797 N N . GLY B 1 109 ? 13.516 -18.562 -27.375 1 97.94 109 GLY B N 1
ATOM 2798 C CA . GLY B 1 109 ? 13.93 -17.875 -26.156 1 97.94 109 GLY B CA 1
ATOM 2799 C C . GLY B 1 109 ? 13.188 -16.578 -25.938 1 97.94 109 GLY B C 1
ATOM 2800 O O . GLY B 1 109 ? 13.367 -15.93 -24.891 1 97.94 109 GLY B O 1
ATOM 2801 N N . PHE B 1 110 ? 12.375 -16.188 -26.812 1 97.88 110 PHE B N 1
ATOM 2802 C CA . PHE B 1 110 ? 11.695 -14.898 -26.719 1 97.88 110 PHE B CA 1
ATOM 2803 C C . PHE B 1 110 ? 10.758 -14.867 -25.516 1 97.88 110 PHE B C 1
ATOM 2805 O O . PHE B 1 110 ? 10.734 -13.883 -24.766 1 97.88 110 PHE B O 1
ATOM 2812 N N . CYS B 1 111 ? 9.984 -15.883 -25.25 1 98.12 111 CYS B N 1
ATOM 2813 C CA . CYS B 1 111 ? 9.086 -15.938 -24.109 1 98.12 111 CYS B CA 1
ATOM 2814 C C . CYS B 1 111 ? 9.875 -15.898 -22.797 1 98.12 111 CYS B C 1
ATOM 2816 O O . CYS B 1 111 ? 9.469 -15.219 -21.844 1 98.12 111 CYS B O 1
ATOM 2818 N N . GLN B 1 112 ? 11 -16.578 -22.781 1 98.19 112 GLN B N 1
ATOM 2819 C CA . GLN B 1 112 ? 11.844 -16.531 -21.578 1 98.19 112 GLN B CA 1
ATOM 2820 C C . GLN B 1 112 ? 12.344 -15.117 -21.312 1 98.19 112 GLN B C 1
ATOM 2822 O O . GLN B 1 112 ? 12.398 -14.68 -20.172 1 98.19 112 GLN B O 1
ATOM 2827 N N . GLN B 1 113 ? 12.68 -14.484 -22.391 1 97.81 113 GLN B N 1
ATOM 2828 C CA . GLN B 1 113 ? 13.133 -13.102 -22.266 1 97.81 113 GLN B CA 1
ATOM 2829 C C . GLN B 1 113 ? 12.047 -12.219 -21.656 1 97.81 113 GLN B C 1
ATOM 2831 O O . GLN B 1 113 ? 12.32 -11.406 -20.781 1 97.81 113 GLN B O 1
ATOM 2836 N N . ILE B 1 114 ? 10.82 -12.352 -22.094 1 97.19 114 ILE B N 1
ATOM 2837 C CA . ILE B 1 114 ? 9.703 -11.562 -21.594 1 97.19 114 ILE B CA 1
ATOM 2838 C C . ILE B 1 114 ? 9.484 -11.859 -20.109 1 97.19 114 ILE B C 1
ATOM 2840 O O . ILE B 1 114 ? 9.281 -10.945 -19.312 1 97.19 114 ILE B O 1
ATOM 2844 N N . ILE B 1 115 ? 9.531 -13.07 -19.781 1 96.81 115 ILE B N 1
ATOM 2845 C CA . ILE B 1 115 ? 9.32 -13.508 -18.406 1 96.81 115 ILE B CA 1
ATOM 2846 C C . ILE B 1 115 ? 10.422 -12.938 -17.5 1 96.81 115 ILE B C 1
ATOM 2848 O O . ILE B 1 115 ? 10.148 -12.461 -16.406 1 96.81 115 ILE B O 1
ATOM 2852 N N . ASN B 1 116 ? 11.641 -12.977 -17.984 1 96.75 116 ASN B N 1
ATOM 2853 C CA . ASN B 1 116 ? 12.75 -12.398 -17.25 1 96.75 116 ASN B CA 1
ATOM 2854 C C . ASN B 1 116 ? 12.555 -10.898 -17.016 1 96.75 116 ASN B C 1
ATOM 2856 O O . ASN B 1 116 ? 12.773 -10.406 -15.914 1 96.75 116 ASN B O 1
ATOM 2860 N N . GLU B 1 117 ? 12.164 -10.273 -18.031 1 95.12 117 GLU B N 1
ATOM 2861 C CA . GLU B 1 117 ? 11.938 -8.836 -17.953 1 95.12 117 GLU B CA 1
ATOM 2862 C C . GLU B 1 117 ? 10.781 -8.516 -17 1 95.12 117 GLU B C 1
ATOM 2864 O O . GLU B 1 117 ? 10.859 -7.562 -16.219 1 95.12 117 GLU B O 1
ATOM 2869 N N . LYS B 1 118 ? 9.742 -9.281 -17.047 1 95.75 118 LYS B N 1
ATOM 2870 C CA . LYS B 1 118 ? 8.578 -9.078 -16.188 1 95.75 118 LYS B CA 1
ATOM 2871 C C . LYS B 1 118 ? 8.953 -9.258 -14.719 1 95.75 118 LYS B C 1
ATOM 2873 O O . LYS B 1 118 ? 8.367 -8.617 -13.836 1 95.75 118 LYS B O 1
ATOM 2878 N N . SER B 1 119 ? 9.914 -10.055 -14.492 1 96.5 119 SER B N 1
ATOM 2879 C CA . SER B 1 119 ? 10.219 -10.453 -13.117 1 96.5 119 SER B CA 1
ATOM 2880 C C . SER B 1 119 ? 11.148 -9.445 -12.445 1 96.5 119 SER B C 1
ATOM 2882 O O . SER B 1 119 ? 11.625 -9.68 -11.336 1 96.5 119 SER B O 1
ATOM 2884 N N . CYS B 1 120 ? 11.398 -8.312 -13.117 1 97.38 120 CYS B N 1
ATOM 2885 C CA . CYS B 1 120 ? 12.25 -7.262 -12.562 1 97.38 120 CYS B CA 1
ATOM 2886 C C . CYS B 1 120 ? 11.625 -5.887 -12.781 1 97.38 120 CYS B C 1
ATOM 2888 O O . CYS B 1 120 ? 10.766 -5.719 -13.648 1 97.38 120 CYS B O 1
ATOM 2890 N N . VAL B 1 121 ? 12.078 -4.965 -11.984 1 97.94 121 VAL B N 1
ATOM 2891 C CA . VAL B 1 121 ? 11.852 -3.564 -12.32 1 97.94 121 VAL B CA 1
ATOM 2892 C C . VAL B 1 121 ? 12.672 -3.195 -13.555 1 97.94 121 VAL B C 1
ATOM 2894 O O . VAL B 1 121 ? 13.875 -3.461 -13.609 1 97.94 121 VAL B O 1
ATOM 2897 N N . PRO B 1 122 ? 12.031 -2.664 -14.555 1 97 122 PRO B N 1
ATOM 2898 C CA . PRO B 1 122 ? 12.805 -2.287 -15.742 1 97 122 PRO B CA 1
ATOM 2899 C C . PRO B 1 122 ? 13.961 -1.341 -15.422 1 97 122 PRO B C 1
ATOM 2901 O O . PRO B 1 122 ? 13.812 -0.446 -14.586 1 97 122 PRO B O 1
ATOM 2904 N N . PRO B 1 123 ? 15.023 -1.509 -16.125 1 97.19 123 PRO B N 1
ATOM 2905 C CA . PRO B 1 123 ? 16.219 -0.711 -15.828 1 97.19 123 PRO B CA 1
ATOM 2906 C C . PRO B 1 123 ? 15.938 0.789 -15.805 1 97.19 123 PRO B C 1
ATOM 2908 O O . PRO B 1 123 ? 16.422 1.501 -14.922 1 97.19 123 PRO B O 1
ATOM 2911 N N . ALA B 1 124 ? 15.125 1.268 -16.641 1 96.88 124 ALA B N 1
ATOM 2912 C CA . ALA B 1 124 ? 14.836 2.695 -16.766 1 96.88 124 ALA B CA 1
ATOM 2913 C C . ALA B 1 124 ? 14.008 3.189 -15.578 1 96.88 124 ALA B C 1
ATOM 2915 O O . ALA B 1 124 ? 13.953 4.395 -15.32 1 96.88 124 ALA B O 1
ATOM 2916 N N . GLU B 1 125 ? 13.383 2.248 -14.859 1 97.62 125 GLU B N 1
ATOM 2917 C CA . GLU B 1 125 ? 12.453 2.617 -13.797 1 97.62 125 GLU B CA 1
ATOM 2918 C C . GLU B 1 125 ? 13.078 2.396 -12.422 1 97.62 125 GLU B C 1
ATOM 2920 O O . GLU B 1 125 ? 12.539 2.846 -11.406 1 97.62 125 GLU B O 1
ATOM 2925 N N . VAL B 1 126 ? 14.203 1.753 -12.328 1 98.38 126 VAL B N 1
ATOM 2926 C CA . VAL B 1 126 ? 14.75 1.253 -11.07 1 98.38 126 VAL B CA 1
ATOM 2927 C C . VAL B 1 126 ? 15.031 2.42 -10.133 1 98.38 126 VAL B C 1
ATOM 2929 O O . VAL B 1 126 ? 14.625 2.396 -8.969 1 98.38 126 VAL B O 1
ATOM 2932 N N . ALA B 1 127 ? 15.68 3.426 -10.617 1 98.5 127 ALA B N 1
ATOM 2933 C CA . ALA B 1 127 ? 16.062 4.547 -9.766 1 98.5 127 ALA B CA 1
ATOM 2934 C C . ALA B 1 127 ? 14.836 5.227 -9.164 1 98.5 127 ALA B C 1
ATOM 2936 O O . ALA B 1 127 ? 14.781 5.461 -7.953 1 98.5 127 ALA B O 1
ATOM 2937 N N . GLY B 1 128 ? 13.891 5.543 -10.016 1 98.31 128 GLY B N 1
ATOM 2938 C CA . GLY B 1 128 ? 12.664 6.156 -9.539 1 98.31 128 GLY B CA 1
ATOM 2939 C C . GLY B 1 128 ? 11.883 5.273 -8.586 1 98.31 128 GLY B C 1
ATOM 2940 O O . GLY B 1 128 ? 11.336 5.754 -7.594 1 98.31 128 GLY B O 1
ATOM 2941 N N . PHE B 1 129 ? 11.82 4.008 -8.93 1 98.25 129 PHE B N 1
ATOM 2942 C CA . PHE B 1 129 ? 11.133 3.039 -8.078 1 98.25 129 PHE B CA 1
ATOM 2943 C C . PHE B 1 129 ? 11.773 2.982 -6.699 1 98.25 129 PHE B C 1
ATOM 2945 O O . PHE B 1 129 ? 11.07 2.992 -5.684 1 98.25 129 PHE B O 1
ATOM 2952 N N . ILE B 1 130 ? 13.094 2.939 -6.645 1 98.88 130 ILE B N 1
ATOM 2953 C CA . ILE B 1 130 ? 13.82 2.916 -5.379 1 98.88 130 ILE B CA 1
ATOM 2954 C C . ILE B 1 130 ? 13.539 4.195 -4.598 1 98.88 130 ILE B C 1
ATOM 2956 O O . ILE B 1 130 ? 13.219 4.145 -3.406 1 98.88 130 ILE B O 1
ATOM 2960 N N . ASP B 1 131 ? 13.586 5.316 -5.242 1 98.81 131 ASP B N 1
ATOM 2961 C CA . ASP B 1 131 ? 13.391 6.594 -4.566 1 98.81 131 ASP B CA 1
ATOM 2962 C C . ASP B 1 131 ? 11.992 6.676 -3.949 1 98.81 131 ASP B C 1
ATOM 2964 O O . ASP B 1 131 ? 11.844 7.086 -2.797 1 98.81 131 ASP B O 1
ATOM 2968 N N . ARG B 1 132 ? 11 6.262 -4.684 1 97.56 132 ARG B N 1
ATOM 2969 C CA . ARG B 1 132 ? 9.633 6.293 -4.168 1 97.56 132 ARG B CA 1
ATOM 2970 C C . ARG B 1 132 ? 9.469 5.324 -2.998 1 97.56 132 ARG B C 1
ATOM 2972 O O . ARG B 1 132 ? 8.789 5.641 -2.018 1 97.56 132 ARG B O 1
ATOM 2979 N N . SER B 1 133 ? 10.094 4.199 -3.105 1 98.75 133 SER B N 1
ATOM 2980 C CA . SER B 1 133 ? 10.031 3.201 -2.041 1 98.75 133 SER B CA 1
ATOM 2981 C C . SER B 1 133 ? 10.727 3.695 -0.777 1 98.75 133 SER B C 1
ATOM 2983 O O . SER B 1 133 ? 10.211 3.537 0.329 1 98.75 133 SER B O 1
ATOM 2985 N N . LEU B 1 134 ? 11.875 4.328 -0.961 1 98.81 134 LEU B N 1
ATOM 2986 C CA . LEU B 1 134 ? 12.617 4.879 0.167 1 98.81 134 LEU B CA 1
ATOM 2987 C C . LEU B 1 134 ? 11.836 6 0.841 1 98.81 134 LEU B C 1
ATOM 2989 O O . LEU B 1 134 ? 11.758 6.055 2.07 1 98.81 134 LEU B O 1
ATOM 2993 N N . ASP B 1 135 ? 11.305 6.828 0.024 1 98.25 135 ASP B N 1
ATOM 2994 C CA . ASP B 1 135 ? 10.492 7.922 0.553 1 98.25 135 ASP B CA 1
ATOM 2995 C C . ASP B 1 135 ? 9.336 7.395 1.396 1 98.25 135 ASP B C 1
ATOM 2997 O O . ASP B 1 135 ? 9.078 7.898 2.492 1 98.25 135 ASP B O 1
ATOM 3001 N N . HIS B 1 136 ? 8.664 6.387 0.894 1 97.88 136 HIS B N 1
ATOM 3002 C CA . HIS B 1 136 ? 7.551 5.766 1.599 1 97.88 136 HIS B CA 1
ATOM 3003 C C . HIS B 1 136 ? 8.008 5.133 2.908 1 97.88 136 HIS B C 1
ATOM 3005 O O . HIS B 1 136 ? 7.395 5.344 3.955 1 97.88 136 HIS B O 1
ATOM 3011 N N . TYR B 1 137 ? 9.109 4.43 2.848 1 98.81 137 TYR B N 1
ATOM 3012 C CA . TYR B 1 137 ? 9.664 3.812 4.047 1 98.81 137 TYR B CA 1
ATOM 3013 C C . TYR B 1 137 ? 10 4.867 5.094 1 98.81 137 TYR B C 1
ATOM 3015 O O . TYR B 1 137 ? 9.641 4.727 6.266 1 98.81 137 TYR B O 1
ATOM 3023 N N . ILE B 1 138 ? 10.672 5.875 4.719 1 98.75 138 ILE B N 1
ATOM 3024 C CA . ILE B 1 138 ? 11.117 6.906 5.652 1 98.75 138 ILE B CA 1
ATOM 3025 C C . ILE B 1 138 ? 9.898 7.617 6.246 1 98.75 138 ILE B C 1
ATOM 3027 O O . ILE B 1 138 ? 9.875 7.922 7.441 1 98.75 138 ILE B O 1
ATOM 3031 N N . ASN B 1 139 ? 8.914 7.836 5.441 1 97.38 139 ASN B N 1
ATOM 3032 C CA . ASN B 1 139 ? 7.68 8.43 5.949 1 97.38 139 ASN B CA 1
ATOM 3033 C C . ASN B 1 139 ? 7.043 7.562 7.031 1 97.38 139 ASN B C 1
ATOM 3035 O O . ASN B 1 139 ? 6.578 8.078 8.047 1 97.38 139 ASN B O 1
ATOM 3039 N N . GLN B 1 140 ? 7.008 6.297 6.793 1 98.25 140 GLN B N 1
ATOM 3040 C CA . GLN B 1 140 ? 6.418 5.398 7.777 1 98.25 140 GLN B CA 1
ATOM 3041 C C . GLN B 1 140 ? 7.23 5.383 9.07 1 98.25 140 GLN B C 1
ATOM 3043 O O . GLN B 1 140 ? 6.664 5.309 10.164 1 98.25 140 GLN B O 1
ATOM 3048 N N . THR B 1 141 ? 8.539 5.398 8.922 1 98.5 141 THR B N 1
ATOM 3049 C CA . THR B 1 141 ? 9.406 5.477 10.094 1 98.5 141 THR B CA 1
ATOM 3050 C C . THR B 1 141 ? 9.156 6.773 10.867 1 98.5 141 THR B C 1
ATOM 3052 O O . THR B 1 141 ? 9.039 6.758 12.094 1 98.5 141 THR B O 1
ATOM 3055 N N . TYR B 1 142 ? 9.039 7.871 10.117 1 97.06 142 TYR B N 1
ATOM 3056 C CA . TYR B 1 142 ? 8.742 9.172 10.711 1 97.06 142 TYR B CA 1
ATOM 3057 C C . TYR B 1 142 ? 7.445 9.117 11.516 1 97.06 142 TYR B C 1
ATOM 3059 O O . TYR B 1 142 ? 7.414 9.508 12.68 1 97.06 142 TYR B O 1
ATOM 3067 N N . ARG B 1 143 ? 6.41 8.609 10.984 1 96.5 143 ARG B N 1
ATOM 3068 C CA . ARG B 1 143 ? 5.105 8.531 11.633 1 96.5 143 ARG B CA 1
ATOM 3069 C C . ARG B 1 143 ? 5.148 7.598 12.836 1 96.5 143 ARG B C 1
ATOM 3071 O O . ARG B 1 143 ? 4.512 7.867 13.859 1 96.5 143 ARG B O 1
ATOM 3078 N N . ALA B 1 144 ? 5.875 6.492 12.664 1 98.31 144 ALA B N 1
ATOM 3079 C CA . ALA B 1 144 ? 6.004 5.559 13.781 1 98.31 144 ALA B CA 1
ATOM 3080 C C . ALA B 1 144 ? 6.68 6.223 14.977 1 98.31 144 ALA B C 1
ATOM 3082 O O . ALA B 1 144 ? 6.199 6.109 16.109 1 98.31 144 ALA B O 1
ATOM 3083 N N . LEU B 1 145 ? 7.73 6.91 14.688 1 97.12 145 LEU B N 1
ATOM 3084 C CA . LEU B 1 145 ? 8.461 7.582 15.758 1 97.12 145 LEU B CA 1
ATOM 3085 C C . LEU B 1 145 ? 7.609 8.68 16.391 1 97.12 145 LEU B C 1
ATOM 3087 O O . LEU B 1 145 ? 7.645 8.875 17.609 1 97.12 145 LEU B O 1
ATOM 3091 N N . LYS B 1 146 ? 6.863 9.414 15.586 1 93.56 146 LYS B N 1
ATOM 3092 C CA . LYS B 1 146 ? 5.953 10.43 16.109 1 93.56 146 LYS B CA 1
ATOM 3093 C C . LYS B 1 146 ? 4.906 9.797 17.031 1 93.56 146 LYS B C 1
ATOM 3095 O O . LYS B 1 146 ? 4.633 10.312 18.109 1 93.56 146 LYS B O 1
ATOM 3100 N N . CYS B 1 147 ? 4.348 8.711 16.625 1 95.81 147 CYS B N 1
ATOM 3101 C CA . CYS B 1 147 ? 3.375 8 17.453 1 95.81 147 CYS B CA 1
ATOM 3102 C C . CYS B 1 147 ? 4 7.555 18.766 1 95.81 147 CYS B C 1
ATOM 3104 O O . CYS B 1 147 ? 3.381 7.676 19.828 1 95.81 147 CYS B O 1
ATOM 3106 N N . MET B 1 148 ? 5.207 7.078 18.719 1 95.69 148 MET B N 1
ATOM 3107 C CA . MET B 1 148 ? 5.895 6.656 19.938 1 95.69 148 MET B CA 1
ATOM 3108 C C . MET B 1 148 ? 6.09 7.828 20.891 1 95.69 148 MET B C 1
ATOM 3110 O O . MET B 1 148 ? 5.848 7.707 22.094 1 95.69 148 MET B O 1
ATOM 3114 N N . GLY B 1 149 ? 6.492 8.938 20.344 1 92.31 149 GLY B N 1
ATOM 3115 C CA . GLY B 1 149 ? 6.695 10.133 21.156 1 92.31 149 GLY B CA 1
ATOM 3116 C C . GLY B 1 149 ? 5.426 10.633 21.812 1 92.31 149 GLY B C 1
ATOM 3117 O O . GLY B 1 149 ? 5.477 11.289 22.844 1 92.31 149 GLY B O 1
ATOM 3118 N N . GLN B 1 150 ? 4.305 10.289 21.234 1 92.25 150 GLN B N 1
ATOM 3119 C CA . GLN B 1 150 ? 3.014 10.742 21.75 1 92.25 150 GLN B CA 1
ATOM 3120 C C . GLN B 1 150 ? 2.373 9.672 22.625 1 92.25 150 GLN B C 1
ATOM 3122 O O . GLN B 1 150 ? 1.215 9.805 23.031 1 92.25 150 GLN B O 1
ATOM 3127 N N . GLY B 1 151 ? 3.098 8.594 22.828 1 94.06 151 GLY B N 1
ATOM 3128 C CA . GLY B 1 151 ? 2.602 7.543 23.703 1 94.06 151 GLY B CA 1
ATOM 3129 C C . GLY B 1 151 ? 1.496 6.715 23.062 1 94.06 151 GLY B C 1
ATOM 3130 O O . GLY B 1 151 ? 0.533 6.34 23.75 1 94.06 151 GLY B O 1
ATOM 3131 N N . LEU B 1 152 ? 1.615 6.445 21.766 1 95.56 152 LEU B N 1
ATOM 3132 C CA . LEU B 1 152 ? 0.643 5.652 21.016 1 95.56 152 LEU B CA 1
ATOM 3133 C C . LEU B 1 152 ? 1.294 4.406 20.438 1 95.56 152 LEU B C 1
ATOM 3135 O O . LEU B 1 152 ? 1.51 4.328 19.219 1 95.56 152 LEU B O 1
ATOM 3139 N N . PRO B 1 153 ? 1.55 3.395 21.25 1 95.75 153 PRO B N 1
ATOM 3140 C CA . PRO B 1 153 ? 2.332 2.246 20.781 1 95.75 153 PRO B CA 1
ATOM 3141 C C . PRO B 1 153 ? 1.629 1.457 19.688 1 95.75 153 PRO B C 1
ATOM 3143 O O . PRO B 1 153 ? 2.283 0.958 18.766 1 95.75 153 PRO B O 1
ATOM 3146 N N . SER B 1 154 ? 0.291 1.314 19.766 1 96.56 154 SER B N 1
ATOM 3147 C CA . SER B 1 154 ? -0.433 0.581 18.734 1 96.56 154 SER B CA 1
ATOM 3148 C C . SER B 1 154 ? -0.351 1.294 17.391 1 96.56 154 SER B C 1
ATOM 3150 O O . SER B 1 154 ? -0.13 0.658 16.359 1 96.56 154 SER B O 1
ATOM 3152 N N . ALA B 1 155 ? -0.509 2.572 17.406 1 97.88 155 ALA B N 1
ATOM 3153 C CA . ALA B 1 155 ? -0.391 3.361 16.188 1 97.88 155 ALA B CA 1
ATOM 3154 C C . ALA B 1 155 ? 1.024 3.287 15.617 1 97.88 155 ALA B C 1
ATOM 3156 O O . ALA B 1 155 ? 1.21 3.191 14.406 1 97.88 155 ALA B O 1
ATOM 3157 N N . ALA B 1 156 ? 1.994 3.316 16.5 1 98.25 156 ALA B N 1
ATOM 3158 C CA . ALA B 1 156 ? 3.391 3.209 16.094 1 98.25 156 ALA B CA 1
ATOM 3159 C C . ALA B 1 156 ? 3.65 1.881 15.383 1 98.25 156 ALA B C 1
ATOM 3161 O O . ALA B 1 156 ? 4.34 1.837 14.359 1 98.25 156 ALA B O 1
ATOM 3162 N N . GLN B 1 157 ? 3.111 0.879 15.945 1 98.38 157 GLN B N 1
ATOM 3163 C CA . GLN B 1 157 ? 3.289 -0.446 15.359 1 98.38 157 GLN B CA 1
ATOM 3164 C C . GLN B 1 157 ? 2.641 -0.53 13.984 1 98.38 157 GLN B C 1
ATOM 3166 O O . GLN B 1 157 ? 3.213 -1.104 13.055 1 98.38 157 GLN B O 1
ATOM 3171 N N . LEU B 1 158 ? 1.45 0.037 13.852 1 98.56 158 LEU B N 1
ATOM 3172 C CA . LEU B 1 158 ? 0.763 0.05 12.562 1 98.56 158 LEU B CA 1
ATOM 3173 C C . LEU B 1 158 ? 1.567 0.825 11.531 1 98.56 158 LEU B C 1
ATOM 3175 O O . LEU B 1 158 ? 1.792 0.336 10.422 1 98.56 158 LEU B O 1
ATOM 3179 N N . GLU B 1 159 ? 2.045 1.982 11.898 1 98.5 159 GLU B N 1
ATOM 3180 C CA . GLU B 1 159 ? 2.854 2.781 10.984 1 98.5 159 GLU B CA 1
ATOM 3181 C C . GLU B 1 159 ? 4.125 2.041 10.578 1 98.5 159 GLU B C 1
ATOM 3183 O O . GLU B 1 159 ? 4.457 1.97 9.391 1 98.5 159 GLU B O 1
ATOM 3188 N N . SER B 1 160 ? 4.801 1.503 11.578 1 98.69 160 SER B N 1
ATOM 3189 C CA . SER B 1 160 ? 6.062 0.81 11.328 1 98.69 160 SER B CA 1
ATOM 3190 C C . SER B 1 160 ? 5.855 -0.391 10.414 1 98.69 160 SER B C 1
ATOM 3192 O O . SER B 1 160 ? 6.66 -0.633 9.508 1 98.69 160 SER B O 1
ATOM 3194 N N . SER B 1 161 ? 4.801 -1.131 10.617 1 98.5 161 SER B N 1
ATOM 3195 C CA . SER B 1 161 ? 4.535 -2.316 9.805 1 98.5 161 SER B CA 1
ATOM 3196 C C . SER B 1 161 ? 4.379 -1.957 8.336 1 98.5 161 SER B C 1
ATOM 3198 O O . SER B 1 161 ? 4.789 -2.721 7.457 1 98.5 161 SER B O 1
ATOM 3200 N N . GLU B 1 162 ? 3.873 -0.824 8.047 1 98.12 162 GLU B N 1
ATOM 3201 C CA . GLU B 1 162 ? 3.646 -0.401 6.668 1 98.12 162 GLU B CA 1
ATOM 3202 C C . GLU B 1 162 ? 4.949 0.038 6.004 1 98.12 162 GLU B C 1
ATOM 3204 O O . GLU B 1 162 ? 4.984 0.275 4.797 1 98.12 162 GLU B O 1
ATOM 3209 N N . GLY B 1 163 ? 5.988 0.102 6.75 1 98.56 163 GLY B N 1
ATOM 3210 C CA . GLY B 1 163 ? 7.285 0.455 6.195 1 98.56 163 GLY B CA 1
ATOM 3211 C C . GLY B 1 163 ? 8.078 -0.747 5.719 1 98.56 163 GLY B C 1
ATOM 3212 O O . GLY B 1 163 ? 9.07 -0.599 4.996 1 98.56 163 GLY B O 1
ATOM 3213 N N . VAL B 1 164 ? 7.668 -1.931 6.051 1 98.75 164 VAL B N 1
ATOM 3214 C CA . VAL B 1 164 ? 8.438 -3.131 5.746 1 98.75 164 VAL B CA 1
ATOM 3215 C C . VAL B 1 164 ? 8.492 -3.342 4.234 1 98.75 164 VAL B C 1
ATOM 3217 O O . VAL B 1 164 ? 9.57 -3.508 3.662 1 98.75 164 VAL B O 1
ATOM 3220 N N . ALA B 1 165 ? 7.352 -3.268 3.586 1 98.62 165 ALA B N 1
ATOM 3221 C CA . ALA B 1 165 ? 7.27 -3.568 2.16 1 98.62 165 ALA B CA 1
ATOM 3222 C C . ALA B 1 165 ? 8.094 -2.574 1.343 1 98.62 165 ALA B C 1
ATOM 3224 O O . ALA B 1 165 ? 8.945 -2.973 0.542 1 98.62 165 ALA B O 1
ATOM 3225 N N . PRO B 1 166 ? 7.902 -1.291 1.579 1 98.75 166 PRO B N 1
ATOM 3226 C CA . PRO B 1 166 ? 8.703 -0.374 0.763 1 98.75 166 PRO B CA 1
ATOM 3227 C C . PRO B 1 166 ? 10.203 -0.479 1.053 1 98.75 166 PRO B C 1
ATOM 3229 O O . PRO B 1 166 ? 11.023 -0.266 0.159 1 98.75 166 PRO B O 1
ATOM 3232 N N . LEU B 1 167 ? 10.594 -0.797 2.275 1 98.94 167 LEU B N 1
ATOM 3233 C CA . LEU B 1 167 ? 12.008 -1.015 2.549 1 98.94 167 LEU B CA 1
ATOM 3234 C C . LEU B 1 167 ? 12.547 -2.191 1.739 1 98.94 167 LEU B C 1
ATOM 3236 O O . LEU B 1 167 ? 13.586 -2.08 1.09 1 98.94 167 LEU B O 1
ATOM 3240 N N . LEU B 1 168 ? 11.82 -3.273 1.748 1 98.94 168 LEU B N 1
ATOM 3241 C CA . LEU B 1 168 ? 12.234 -4.453 0.998 1 98.94 168 LEU B CA 1
ATOM 3242 C C . LEU B 1 168 ? 12.203 -4.18 -0.503 1 98.94 168 LEU B C 1
ATOM 3244 O O . LEU B 1 168 ? 13.078 -4.648 -1.239 1 98.94 168 LEU B O 1
ATOM 3248 N N . ASP B 1 169 ? 11.195 -3.406 -0.956 1 98.75 169 ASP B N 1
ATOM 3249 C CA . ASP B 1 169 ? 11.148 -3.02 -2.361 1 98.75 169 ASP B CA 1
ATOM 3250 C C . ASP B 1 169 ? 12.43 -2.301 -2.781 1 98.75 169 ASP B C 1
ATOM 3252 O O . ASP B 1 169 ? 13.016 -2.629 -3.811 1 98.75 169 ASP B O 1
ATOM 3256 N N . ALA B 1 170 ? 12.844 -1.378 -1.968 1 98.94 170 ALA B N 1
ATOM 3257 C CA . ALA B 1 170 ? 14.039 -0.607 -2.285 1 98.94 170 ALA B CA 1
ATOM 3258 C C . ALA B 1 170 ? 15.281 -1.497 -2.287 1 98.94 170 ALA B C 1
ATOM 3260 O O . ALA B 1 170 ? 16.109 -1.412 -3.195 1 98.94 170 ALA B O 1
ATOM 3261 N N . ILE B 1 171 ? 15.422 -2.35 -1.312 1 98.94 171 ILE B N 1
ATOM 3262 C CA . ILE B 1 171 ? 16.609 -3.189 -1.165 1 98.94 171 ILE B CA 1
ATOM 3263 C C . ILE B 1 171 ? 16.703 -4.16 -2.342 1 98.94 171 ILE B C 1
ATOM 3265 O O . ILE B 1 171 ? 17.75 -4.285 -2.967 1 98.94 171 ILE B O 1
ATOM 3269 N N . PHE B 1 172 ? 15.602 -4.816 -2.668 1 98.88 172 PHE B N 1
ATOM 3270 C CA . PHE B 1 172 ? 15.625 -5.781 -3.764 1 98.88 172 PHE B CA 1
ATOM 3271 C C . PHE B 1 172 ? 15.883 -5.078 -5.094 1 98.88 172 PHE B C 1
ATOM 3273 O O . PHE B 1 172 ? 16.672 -5.551 -5.906 1 98.88 172 PHE B O 1
ATOM 3280 N N . ALA B 1 173 ? 15.242 -3.965 -5.289 1 98.81 173 ALA B N 1
ATOM 3281 C CA . ALA B 1 173 ? 15.414 -3.238 -6.543 1 98.81 173 ALA B CA 1
ATOM 3282 C C . ALA B 1 173 ? 16.859 -2.795 -6.727 1 98.81 173 ALA B C 1
ATOM 3284 O O . ALA B 1 173 ? 17.359 -2.719 -7.852 1 98.81 173 ALA B O 1
ATOM 3285 N N . LEU B 1 174 ? 17.531 -2.531 -5.621 1 98.5 174 LEU B N 1
ATOM 3286 C CA . LEU B 1 174 ? 18.922 -2.119 -5.652 1 98.5 174 LEU B CA 1
ATOM 3287 C C . LEU B 1 174 ? 19.797 -3.221 -6.234 1 98.5 174 LEU B C 1
ATOM 3289 O O . LEU B 1 174 ? 20.922 -2.955 -6.684 1 98.5 174 LEU B O 1
ATOM 3293 N N . ASN B 1 175 ? 19.344 -4.426 -6.176 1 98.38 175 ASN B N 1
ATOM 3294 C CA . ASN B 1 175 ? 20.094 -5.598 -6.617 1 98.38 175 ASN B CA 1
ATOM 3295 C C . ASN B 1 175 ? 19.625 -6.074 -7.992 1 98.38 175 ASN B C 1
ATOM 3297 O O . ASN B 1 175 ? 19.156 -7.203 -8.141 1 98.38 175 ASN B O 1
ATOM 3301 N N . GLY B 1 176 ? 19.781 -5.207 -9 1 96.06 176 GLY B N 1
ATOM 3302 C CA . GLY B 1 176 ? 19.484 -5.566 -10.383 1 96.06 176 GLY B CA 1
ATOM 3303 C C . GLY B 1 176 ? 18 -5.508 -10.719 1 96.06 176 GLY B C 1
ATOM 3304 O O . GLY B 1 176 ? 17.531 -6.246 -11.578 1 96.06 176 GLY B O 1
ATOM 3305 N N . GLY B 1 177 ? 17.25 -4.742 -9.945 1 98.31 177 GLY B N 1
ATOM 3306 C CA . GLY B 1 177 ? 15.836 -4.594 -10.234 1 98.31 177 GLY B CA 1
ATOM 3307 C C . GLY B 1 177 ? 15 -5.758 -9.734 1 98.31 177 GLY B C 1
ATOM 3308 O O . GLY B 1 177 ? 13.852 -5.934 -10.156 1 98.31 177 GLY B O 1
ATOM 3309 N N . ARG B 1 178 ? 15.492 -6.523 -8.852 1 98.19 178 ARG B N 1
ATOM 3310 C CA . ARG B 1 178 ? 14.727 -7.645 -8.312 1 98.19 178 ARG B CA 1
ATOM 3311 C C . ARG B 1 178 ? 13.469 -7.152 -7.605 1 98.19 178 ARG B C 1
ATOM 3313 O O . ARG B 1 178 ? 13.453 -6.059 -7.039 1 98.19 178 ARG B O 1
ATOM 3320 N N . LEU B 1 179 ? 12.477 -7.953 -7.672 1 98 179 LEU B N 1
ATOM 3321 C CA . LEU B 1 179 ? 11.219 -7.629 -7.012 1 98 179 LEU B CA 1
ATOM 3322 C C . LEU B 1 179 ? 11.188 -8.203 -5.598 1 98 179 LEU B C 1
ATOM 3324 O O . LEU B 1 179 ? 11.75 -9.266 -5.34 1 98 179 LEU B O 1
ATOM 3328 N N . ARG B 1 180 ? 10.547 -7.461 -4.734 1 98.06 180 ARG B N 1
ATOM 3329 C CA . ARG B 1 180 ? 10.234 -8.039 -3.428 1 98.06 180 ARG B CA 1
ATOM 3330 C C . ARG B 1 180 ? 9.438 -9.328 -3.57 1 98.06 180 ARG B C 1
ATOM 3332 O O . ARG B 1 180 ? 8.406 -9.359 -4.25 1 98.06 180 ARG B O 1
ATOM 3339 N N . PRO B 1 181 ? 9.93 -10.375 -2.949 1 97.38 181 PRO B N 1
ATOM 3340 C CA . PRO B 1 181 ? 9.188 -11.633 -3.047 1 97.38 181 PRO B CA 1
ATOM 3341 C C . PRO B 1 181 ? 7.887 -11.617 -2.24 1 97.38 181 PRO B C 1
ATOM 3343 O O . PRO B 1 181 ? 7.73 -10.797 -1.334 1 97.38 181 PRO B O 1
ATOM 3346 N N . PHE B 1 182 ? 6.945 -12.5 -2.674 1 96.5 182 PHE B N 1
ATOM 3347 C CA . PHE B 1 182 ? 5.945 -12.859 -1.677 1 96.5 182 PHE B CA 1
ATOM 3348 C C . PHE B 1 182 ? 6.609 -13.352 -0.396 1 96.5 182 PHE B C 1
ATOM 3350 O O . PHE B 1 182 ? 7.621 -14.055 -0.447 1 96.5 182 PHE B O 1
ATOM 3357 N N . TYR B 1 183 ? 6.02 -13.07 0.668 1 97.81 183 TYR B N 1
ATOM 3358 C CA . TYR B 1 183 ? 6.734 -13.234 1.928 1 97.81 183 TYR B CA 1
ATOM 3359 C C . TYR B 1 183 ? 7.004 -14.711 2.207 1 97.81 183 TYR B C 1
ATOM 3361 O O . TYR B 1 183 ? 7.984 -15.055 2.875 1 97.81 183 TYR B O 1
ATOM 3369 N N . LYS B 1 184 ? 6.238 -15.602 1.643 1 95.69 184 LYS B N 1
ATOM 3370 C CA . LYS B 1 184 ? 6.52 -17.016 1.841 1 95.69 184 LYS B CA 1
ATOM 3371 C C . LYS B 1 184 ? 7.863 -17.406 1.232 1 95.69 184 LYS B C 1
ATOM 3373 O O . LYS B 1 184 ? 8.461 -18.422 1.614 1 95.69 184 LYS B O 1
ATOM 3378 N N . TYR B 1 185 ? 8.328 -16.547 0.286 1 96.94 185 TYR B N 1
ATOM 3379 C CA . TYR B 1 185 ? 9.578 -16.875 -0.398 1 96.94 185 TYR B CA 1
ATOM 3380 C C . TYR B 1 185 ? 10.719 -15.984 0.105 1 96.94 185 TYR B C 1
ATOM 3382 O O . TYR B 1 185 ? 11.852 -16.094 -0.36 1 96.94 185 TYR B O 1
ATOM 3390 N N . LEU B 1 186 ? 10.469 -15.07 1.03 1 98 186 LEU B N 1
ATOM 3391 C CA . LEU B 1 186 ? 11.469 -14.102 1.45 1 98 186 LEU B CA 1
ATOM 3392 C C . LEU B 1 186 ? 12.695 -14.805 2.023 1 98 186 LEU B C 1
ATOM 3394 O O . LEU B 1 186 ? 13.828 -14.531 1.604 1 98 186 LEU B O 1
ATOM 3398 N N . ALA B 1 187 ? 12.5 -15.727 2.941 1 96.94 187 ALA B N 1
ATOM 3399 C CA . ALA B 1 187 ? 13.625 -16.438 3.543 1 96.94 187 ALA B CA 1
ATOM 3400 C C . ALA B 1 187 ? 14.391 -17.234 2.492 1 96.94 187 ALA B C 1
ATOM 3402 O O . ALA B 1 187 ? 15.625 -17.25 2.494 1 96.94 187 ALA B O 1
ATOM 3403 N N . TRP B 1 188 ? 13.633 -17.859 1.644 1 96.81 188 TRP B N 1
ATOM 3404 C CA . TRP B 1 188 ? 14.25 -18.656 0.578 1 96.81 188 TRP B CA 1
ATOM 3405 C C . TRP B 1 188 ? 15.07 -17.766 -0.346 1 96.81 188 TRP B C 1
ATOM 3407 O O . TRP B 1 188 ? 16.203 -18.094 -0.687 1 96.81 188 TRP B O 1
ATOM 3417 N N . GLU B 1 189 ? 14.539 -16.609 -0.816 1 97.62 189 GLU B N 1
ATOM 3418 C CA . GLU B 1 189 ? 15.258 -15.672 -1.667 1 97.62 189 GLU B CA 1
ATOM 3419 C C . GLU B 1 189 ? 16.562 -15.227 -1.024 1 97.62 189 GLU B C 1
ATOM 3421 O O . GLU B 1 189 ? 17.609 -15.219 -1.68 1 97.62 189 GLU B O 1
ATOM 3426 N N . LEU B 1 190 ? 16.5 -14.922 0.247 1 98.06 190 LEU B N 1
ATOM 3427 C CA . LEU B 1 190 ? 17.672 -14.383 0.921 1 98.06 190 LEU B CA 1
ATOM 3428 C C . LEU B 1 190 ? 18.719 -15.469 1.169 1 98.06 190 LEU B C 1
ATOM 3430 O O . LEU B 1 190 ? 19.922 -15.195 1.185 1 98.06 190 LEU B O 1
ATOM 3434 N N . ALA B 1 191 ? 18.297 -16.672 1.281 1 97.75 191 ALA B N 1
ATOM 3435 C CA . ALA B 1 191 ? 19.219 -17.781 1.52 1 97.75 191 ALA B CA 1
ATOM 3436 C C . ALA B 1 191 ? 19.828 -18.281 0.211 1 97.75 191 ALA B C 1
ATOM 3438 O O . ALA B 1 191 ? 21.047 -18.484 0.115 1 97.75 191 ALA B O 1
ATOM 3439 N N . ASP B 1 192 ? 19.016 -18.438 -0.828 1 97.38 192 ASP B N 1
ATOM 3440 C CA . ASP B 1 192 ? 19.422 -19.141 -2.041 1 97.38 192 ASP B CA 1
ATOM 3441 C C . ASP B 1 192 ? 19.828 -18.156 -3.137 1 97.38 192 ASP B C 1
ATOM 3443 O O . ASP B 1 192 ? 20.531 -18.516 -4.082 1 97.38 192 ASP B O 1
ATOM 3447 N N . HIS B 1 193 ? 19.375 -16.969 -2.986 1 97.06 193 HIS B N 1
ATOM 3448 C CA . HIS B 1 193 ? 19.719 -15.883 -3.902 1 97.06 193 HIS B CA 1
ATOM 3449 C C . HIS B 1 193 ? 20.094 -14.617 -3.145 1 97.06 193 HIS B C 1
ATOM 3451 O O . HIS B 1 193 ? 19.438 -13.586 -3.279 1 97.06 193 HIS B O 1
ATOM 3457 N N . PRO B 1 194 ? 21.203 -14.664 -2.465 1 97.69 194 PRO B N 1
ATOM 3458 C CA . PRO B 1 194 ? 21.547 -13.547 -1.585 1 97.69 194 PRO B CA 1
ATOM 3459 C C . PRO B 1 194 ? 21.719 -12.234 -2.342 1 97.69 194 PRO B C 1
ATOM 3461 O O . PRO B 1 194 ? 22.062 -12.234 -3.525 1 97.69 194 PRO B O 1
ATOM 3464 N N . LEU B 1 195 ? 21.438 -11.164 -1.708 1 98.38 195 LEU B N 1
ATOM 3465 C CA . LEU B 1 195 ? 21.562 -9.82 -2.271 1 98.38 195 LEU B CA 1
ATOM 3466 C C . LEU B 1 195 ? 23 -9.32 -2.174 1 98.38 195 LEU B C 1
ATOM 3468 O O . LEU B 1 195 ? 23.656 -9.516 -1.153 1 98.38 195 LEU B O 1
ATOM 3472 N N . SER B 1 196 ? 23.469 -8.734 -3.211 1 97.81 196 SER B N 1
ATOM 3473 C CA . SER B 1 196 ? 24.812 -8.18 -3.221 1 97.81 196 SER B CA 1
ATOM 3474 C C . SER B 1 196 ? 24.922 -6.953 -2.322 1 97.81 196 SER B C 1
ATOM 3476 O O . SER B 1 196 ? 25.984 -6.676 -1.76 1 97.81 196 SER B O 1
ATOM 3478 N N . ALA B 1 197 ? 23.859 -6.191 -2.148 1 98.25 197 ALA B N 1
ATOM 3479 C CA . ALA B 1 197 ? 23.781 -5.004 -1.304 1 98.25 197 ALA B CA 1
ATOM 3480 C C . ALA B 1 197 ? 22.531 -5.039 -0.423 1 98.25 197 ALA B C 1
ATOM 3482 O O . ALA B 1 197 ? 21.438 -5.328 -0.902 1 98.25 197 ALA B O 1
ATOM 3483 N N . GLY B 1 198 ? 22.75 -4.785 0.857 1 98.5 198 GLY B N 1
ATOM 3484 C CA . GLY B 1 198 ? 21.609 -4.648 1.767 1 98.5 198 GLY B CA 1
ATOM 3485 C C . GLY B 1 198 ? 21.078 -5.984 2.256 1 98.5 198 GLY B C 1
ATOM 3486 O O . GLY B 1 198 ? 19.953 -6.066 2.732 1 98.5 198 GLY B O 1
ATOM 3487 N N . HIS B 1 199 ? 21.844 -7.066 2.105 1 98.62 199 HIS B N 1
ATOM 3488 C CA . HIS B 1 199 ? 21.391 -8.391 2.504 1 98.62 199 HIS B CA 1
ATOM 3489 C C . HIS B 1 199 ? 21.047 -8.438 3.988 1 98.62 199 HIS B C 1
ATOM 3491 O O . HIS B 1 199 ? 19.969 -8.891 4.363 1 98.62 199 HIS B O 1
ATOM 3497 N N . ALA B 1 200 ? 21.906 -7.93 4.828 1 97.94 200 ALA B N 1
ATOM 3498 C CA . ALA B 1 200 ? 21.672 -7.926 6.273 1 97.94 200 ALA B CA 1
ATOM 3499 C C . ALA B 1 200 ? 20.484 -7.059 6.637 1 97.94 200 ALA B C 1
ATOM 3501 O O . ALA B 1 200 ? 19.719 -7.395 7.547 1 97.94 200 ALA B O 1
ATOM 3502 N N . LEU B 1 201 ? 20.359 -5.957 5.977 1 98.5 201 LEU B N 1
ATOM 3503 C CA . LEU B 1 201 ? 19.234 -5.059 6.211 1 98.5 201 LEU B CA 1
ATOM 3504 C C . LEU B 1 201 ? 17.906 -5.73 5.852 1 98.5 201 LEU B C 1
ATOM 3506 O O . LEU B 1 201 ? 16.922 -5.59 6.57 1 98.5 201 LEU B O 1
ATOM 3510 N N . ALA B 1 202 ? 17.891 -6.457 4.711 1 98.62 202 ALA B N 1
ATOM 3511 C CA . ALA B 1 202 ? 16.703 -7.195 4.312 1 98.62 202 ALA B CA 1
ATOM 3512 C C . ALA B 1 202 ? 16.312 -8.227 5.367 1 98.62 202 ALA B C 1
ATOM 3514 O O . ALA B 1 202 ? 15.125 -8.406 5.656 1 98.62 202 ALA B O 1
ATOM 3515 N N . LEU B 1 203 ? 17.297 -8.906 6 1 97.75 203 LEU B N 1
ATOM 3516 C CA . LEU B 1 203 ? 17.047 -9.891 7.047 1 97.75 203 LEU B CA 1
ATOM 3517 C C . LEU B 1 203 ? 16.453 -9.234 8.289 1 97.75 203 LEU B C 1
ATOM 3519 O O . LEU B 1 203 ? 15.68 -9.859 9.016 1 97.75 203 LEU B O 1
ATOM 3523 N N . ARG B 1 204 ? 16.672 -7.957 8.484 1 96.62 204 ARG B N 1
ATOM 3524 C CA . ARG B 1 204 ? 16.219 -7.246 9.68 1 96.62 204 ARG B CA 1
ATOM 3525 C C . ARG B 1 204 ? 14.883 -6.57 9.445 1 96.62 204 ARG B C 1
ATOM 3527 O O . ARG B 1 204 ? 14.227 -6.137 10.398 1 96.62 204 ARG B O 1
ATOM 3534 N N . ALA B 1 205 ? 14.453 -6.449 8.211 1 96.94 205 ALA B N 1
ATOM 3535 C CA . ALA B 1 205 ? 13.273 -5.668 7.852 1 96.94 205 ALA B CA 1
ATOM 3536 C C . ALA B 1 205 ? 12.047 -6.133 8.641 1 96.94 205 ALA B C 1
ATOM 3538 O O . ALA B 1 205 ? 11.266 -5.312 9.125 1 96.94 205 ALA B O 1
ATOM 3539 N N . PRO B 1 206 ? 11.875 -7.484 8.914 1 96.38 206 PRO B N 1
ATOM 3540 C CA . PRO B 1 206 ? 10.688 -7.934 9.641 1 96.38 206 PRO B CA 1
ATOM 3541 C C . PRO B 1 206 ? 10.656 -7.441 11.086 1 96.38 206 PRO B C 1
ATOM 3543 O O . PRO B 1 206 ? 9.602 -7.434 11.719 1 96.38 206 PRO B O 1
ATOM 3546 N N . SER B 1 207 ? 11.805 -7.02 11.602 1 96.25 207 SER B N 1
ATOM 3547 C CA . SER B 1 207 ? 11.852 -6.516 12.977 1 96.25 207 SER B CA 1
ATOM 3548 C C . SER B 1 207 ? 11.039 -5.234 13.117 1 96.25 207 SER B C 1
ATOM 3550 O O . SER B 1 207 ? 10.695 -4.832 14.234 1 96.25 207 SER B O 1
ATOM 3552 N N . LEU B 1 208 ? 10.695 -4.578 12.031 1 97.75 208 LEU B N 1
ATOM 3553 C CA . LEU B 1 208 ? 9.891 -3.361 12.039 1 97.75 208 LEU B CA 1
ATOM 3554 C C . LEU B 1 208 ? 8.461 -3.66 12.469 1 97.75 208 LEU B C 1
ATOM 3556 O O . LEU B 1 208 ? 7.707 -2.746 12.805 1 97.75 208 LEU B O 1
ATOM 3560 N N . LEU B 1 209 ? 8.047 -4.934 12.469 1 97 209 LEU B N 1
ATOM 3561 C CA . LEU B 1 209 ? 6.707 -5.312 12.914 1 97 209 LEU B CA 1
ATOM 3562 C C . LEU B 1 209 ? 6.559 -5.121 14.422 1 97 209 LEU B C 1
ATOM 3564 O O . LEU B 1 209 ? 5.438 -5.031 14.93 1 97 209 LEU B O 1
ATOM 3568 N N . GLU B 1 210 ? 7.68 -5.152 15.094 1 94.62 210 GLU B N 1
ATOM 3569 C CA . GLU B 1 210 ? 7.727 -4.883 16.531 1 94.62 210 GLU B CA 1
ATOM 3570 C C . GLU B 1 210 ? 8.68 -3.734 16.844 1 94.62 210 GLU B C 1
ATOM 3572 O O . GLU B 1 210 ? 9.75 -3.945 17.422 1 94.62 210 GLU B O 1
ATOM 3577 N N . PRO B 1 211 ? 8.203 -2.584 16.578 1 95.62 211 PRO B N 1
ATOM 3578 C CA . PRO B 1 211 ? 9.109 -1.432 16.609 1 95.62 211 PRO B CA 1
ATOM 3579 C C . PRO B 1 211 ? 9.484 -1.007 18.016 1 95.62 211 PRO B C 1
ATOM 3581 O O . PRO B 1 211 ? 8.625 -0.954 18.906 1 95.62 211 PRO B O 1
ATOM 3584 N N . ARG B 1 212 ? 10.719 -0.847 18.266 1 95.62 212 ARG B N 1
ATOM 3585 C CA . ARG B 1 212 ? 11.352 -0.108 19.344 1 95.62 212 ARG B CA 1
ATOM 3586 C C . ARG B 1 212 ? 12.172 1.058 18.812 1 95.62 212 ARG B C 1
ATOM 3588 O O . ARG B 1 212 ? 12.688 1 17.688 1 95.62 212 ARG B O 1
ATOM 3595 N N . PRO B 1 213 ? 12.219 2.135 19.578 1 95 213 PRO B N 1
ATOM 3596 C CA . PRO B 1 213 ? 12.953 3.293 19.062 1 95 213 PRO B CA 1
ATOM 3597 C C . PRO B 1 213 ? 14.352 2.934 18.562 1 95 213 PRO B C 1
ATOM 3599 O O . PRO B 1 213 ? 14.75 3.334 17.469 1 95 213 PRO B O 1
ATOM 3602 N N . ARG B 1 214 ? 15.047 2.174 19.297 1 94.62 214 ARG B N 1
ATOM 3603 C CA . ARG B 1 214 ? 16.406 1.792 18.906 1 94.62 214 ARG B CA 1
ATOM 3604 C C . ARG B 1 214 ? 16.406 1.011 17.609 1 94.62 214 ARG B C 1
ATOM 3606 O O . ARG B 1 214 ? 17.281 1.202 16.766 1 94.62 214 ARG B O 1
ATOM 3613 N N . THR B 1 215 ? 15.445 0.124 17.438 1 95.56 215 THR B N 1
ATOM 3614 C CA . THR B 1 215 ? 15.336 -0.671 16.219 1 95.56 215 THR B CA 1
ATOM 3615 C C . THR B 1 215 ? 15.031 0.219 15.016 1 95.56 215 THR B C 1
ATOM 3617 O O . THR B 1 215 ? 15.68 0.107 13.977 1 95.56 215 THR B O 1
ATOM 3620 N N . LEU B 1 216 ? 14.07 1.139 15.195 1 97.94 216 LEU B N 1
ATOM 3621 C CA . LEU B 1 216 ? 13.68 2.018 14.094 1 97.94 216 LEU B CA 1
ATOM 3622 C C . LEU B 1 216 ? 14.836 2.92 13.68 1 97.94 216 LEU B C 1
ATOM 3624 O O . LEU B 1 216 ? 15.133 3.053 12.492 1 97.94 216 LEU B O 1
ATOM 3628 N N . ILE B 1 217 ? 15.484 3.436 14.656 1 97.75 217 ILE B N 1
ATOM 3629 C CA . ILE B 1 217 ? 16.594 4.352 14.391 1 97.75 217 ILE B CA 1
ATOM 3630 C C . ILE B 1 217 ? 17.75 3.586 13.773 1 97.75 217 ILE B C 1
ATOM 3632 O O . ILE B 1 217 ? 18.391 4.062 12.828 1 97.75 217 ILE B O 1
ATOM 3636 N N . GLY B 1 218 ? 18.062 2.424 14.266 1 97.38 218 GLY B N 1
ATOM 3637 C CA . GLY B 1 218 ? 19.125 1.601 13.719 1 97.38 218 GLY B CA 1
ATOM 3638 C C . GLY B 1 218 ? 18.891 1.215 12.273 1 97.38 218 GLY B C 1
ATOM 3639 O O . GLY B 1 218 ? 19.797 1.343 11.438 1 97.38 218 GLY B O 1
ATOM 3640 N N . VAL B 1 219 ? 17.703 0.751 11.945 1 98.44 219 VAL B N 1
ATOM 3641 C CA . VAL B 1 219 ? 17.359 0.367 10.578 1 98.44 219 VAL B CA 1
ATOM 3642 C C . VAL B 1 219 ? 17.422 1.592 9.672 1 98.44 219 VAL B C 1
ATOM 3644 O O . VAL B 1 219 ? 17.922 1.512 8.539 1 98.44 219 VAL B O 1
ATOM 3647 N N . LEU B 1 220 ? 16.953 2.756 10.172 1 98.69 220 LEU B N 1
ATOM 3648 C CA . LEU B 1 220 ? 16.984 3.986 9.391 1 98.69 220 LEU B CA 1
ATOM 3649 C C . LEU B 1 220 ? 18.422 4.367 9.047 1 98.69 220 LEU B C 1
ATOM 3651 O O . LEU B 1 220 ? 18.73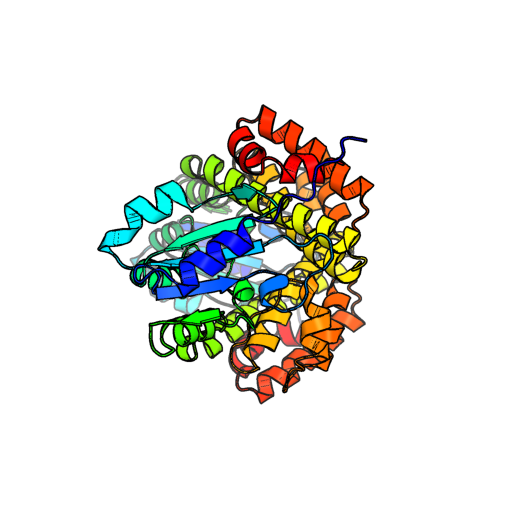4 4.691 7.898 1 98.69 220 LEU B O 1
ATOM 3655 N N . LYS B 1 221 ? 19.281 4.27 10.008 1 98.19 221 LYS B N 1
ATOM 3656 C CA . LYS B 1 221 ? 20.672 4.641 9.789 1 98.19 221 LYS B CA 1
ATOM 3657 C C . LYS B 1 221 ? 21.344 3.701 8.797 1 98.19 221 LYS B C 1
ATOM 3659 O O . LYS B 1 221 ? 22.109 4.145 7.93 1 98.19 221 LYS B O 1
ATOM 3664 N N . GLU B 1 222 ? 21.125 2.469 8.922 1 98.38 222 GLU B N 1
ATOM 3665 C CA . GLU B 1 222 ? 21.688 1.502 7.973 1 98.38 222 GLU B CA 1
ATOM 3666 C C . GLU B 1 222 ? 21.125 1.73 6.566 1 98.38 222 GLU B C 1
ATOM 3668 O O . GLU B 1 222 ? 21.875 1.638 5.586 1 98.38 222 GLU B O 1
ATOM 3673 N N . THR B 1 223 ? 19.859 2.012 6.496 1 98.81 223 THR B N 1
ATOM 3674 C CA . THR B 1 223 ? 19.219 2.303 5.219 1 98.81 223 THR B CA 1
ATOM 3675 C C . THR B 1 223 ? 19.844 3.539 4.574 1 98.81 223 THR B C 1
ATOM 3677 O O . THR B 1 223 ? 20.156 3.525 3.385 1 98.81 223 THR B O 1
ATOM 3680 N N . GLU B 1 224 ? 20.031 4.543 5.352 1 98.56 224 GLU B N 1
ATOM 3681 C CA . GLU B 1 224 ? 20.656 5.766 4.852 1 98.56 224 GLU B CA 1
ATOM 3682 C C . GLU B 1 224 ? 22.031 5.484 4.281 1 98.56 224 GLU B C 1
ATOM 3684 O O . GLU B 1 224 ? 22.359 5.914 3.168 1 98.56 224 GLU B O 1
ATOM 3689 N N . ARG B 1 225 ? 22.812 4.801 5.047 1 98.38 225 ARG B N 1
ATOM 3690 C CA . ARG B 1 225 ? 24.172 4.5 4.609 1 98.38 225 ARG B CA 1
ATOM 3691 C C . ARG B 1 225 ? 24.172 3.742 3.289 1 98.38 225 ARG B C 1
ATOM 3693 O O . ARG B 1 225 ? 24.891 4.098 2.361 1 98.38 225 ARG B O 1
ATOM 3700 N N . LEU B 1 226 ? 23.359 2.77 3.188 1 98.81 226 LEU B N 1
ATOM 3701 C CA . LEU B 1 226 ? 23.281 1.919 2.004 1 98.81 226 LEU B CA 1
ATOM 3702 C C . LEU B 1 226 ? 22.859 2.723 0.779 1 98.81 226 LEU B C 1
ATOM 3704 O O . LEU B 1 226 ? 23.531 2.674 -0.26 1 98.81 226 LEU B O 1
ATOM 3708 N N . PHE B 1 227 ? 21.891 3.52 0.891 1 98.81 227 PHE B N 1
ATOM 3709 C CA . PHE B 1 227 ? 21.266 4.102 -0.297 1 98.81 227 PHE B CA 1
ATOM 3710 C C . PHE B 1 227 ? 21.953 5.418 -0.666 1 98.81 227 PHE B C 1
ATOM 3712 O O . PHE B 1 227 ? 21.906 5.832 -1.826 1 98.81 227 PHE B O 1
ATOM 3719 N N . ARG B 1 228 ? 22.578 6.094 0.327 1 98.62 228 ARG B N 1
ATOM 3720 C CA . ARG B 1 228 ? 23.469 7.191 -0.045 1 98.62 228 ARG B CA 1
ATOM 3721 C C . ARG B 1 228 ? 24.641 6.691 -0.879 1 98.62 228 ARG B C 1
ATOM 3723 O O . ARG B 1 228 ? 24.984 7.293 -1.901 1 98.62 228 ARG B O 1
ATOM 3730 N N . ALA B 1 229 ? 25.188 5.582 -0.464 1 98.38 229 ALA B N 1
ATOM 3731 C CA . ALA B 1 229 ? 26.312 5 -1.18 1 98.38 229 ALA B CA 1
ATOM 3732 C C . ALA B 1 229 ? 25.891 4.496 -2.559 1 98.38 229 ALA B C 1
ATOM 3734 O O . ALA B 1 229 ? 26.734 4.328 -3.447 1 98.38 229 ALA B O 1
ATOM 3735 N N . SER B 1 230 ? 24.594 4.324 -2.738 1 98.25 230 SER B N 1
ATOM 3736 C CA . SER B 1 230 ? 24.094 3.748 -3.982 1 98.25 230 SER B CA 1
ATOM 3737 C C . SER B 1 230 ? 23.469 4.812 -4.875 1 98.25 230 SER B C 1
ATOM 3739 O O . SER B 1 230 ? 22.734 4.492 -5.805 1 98.25 230 SER B O 1
ATOM 3741 N N . GLY B 1 231 ? 23.625 6.09 -4.508 1 98.06 231 GLY B N 1
ATOM 3742 C CA . GLY B 1 231 ? 23.25 7.168 -5.41 1 98.06 231 GLY B CA 1
ATOM 3743 C C . GLY B 1 231 ? 21.875 7.734 -5.129 1 98.06 231 GLY B C 1
ATOM 3744 O O . GLY B 1 231 ? 21.297 8.453 -5.957 1 98.06 231 GLY B O 1
ATOM 3745 N N . HIS B 1 232 ? 21.328 7.406 -3.977 1 98.69 232 HIS B N 1
ATO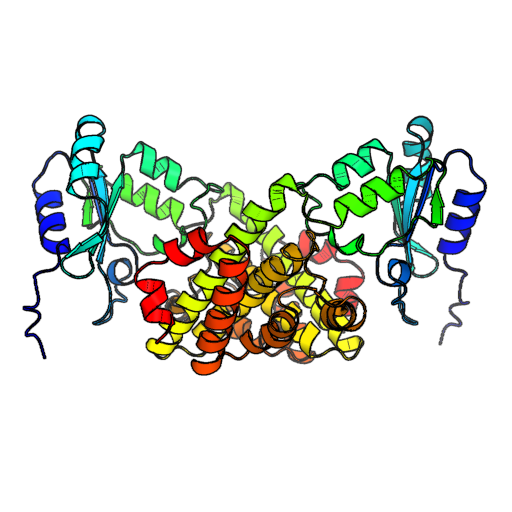M 3746 C CA . HIS B 1 232 ? 19.969 7.848 -3.682 1 98.69 232 HIS B CA 1
ATOM 3747 C C . HIS B 1 232 ? 19.969 8.844 -2.527 1 98.69 232 HIS B C 1
ATOM 3749 O O . HIS B 1 232 ? 19.016 8.875 -1.74 1 98.69 232 HIS B O 1
ATOM 3755 N N . ALA B 1 233 ? 20.906 9.625 -2.369 1 98.56 233 ALA B N 1
ATOM 3756 C CA . ALA B 1 233 ? 21.047 10.57 -1.268 1 98.56 233 ALA B CA 1
ATOM 3757 C C . ALA B 1 233 ? 19.984 11.664 -1.331 1 98.56 233 ALA B C 1
ATOM 3759 O O . ALA B 1 233 ? 19.516 12.141 -0.296 1 98.56 233 ALA B O 1
ATOM 3760 N N . ALA B 1 234 ? 19.641 12.039 -2.482 1 98.31 234 ALA B N 1
ATOM 3761 C CA . ALA B 1 234 ? 18.766 13.195 -2.668 1 98.31 234 ALA B CA 1
ATOM 3762 C C . ALA B 1 234 ? 17.406 12.969 -1.988 1 98.31 234 ALA B C 1
ATOM 3764 O O . ALA B 1 234 ? 16.891 13.867 -1.319 1 98.31 234 ALA B O 1
ATOM 3765 N N . VAL B 1 235 ? 16.828 11.773 -2.197 1 98.06 235 VAL B N 1
ATOM 3766 C CA . VAL B 1 235 ? 15.523 11.484 -1.604 1 98.06 235 VAL B CA 1
ATOM 3767 C C . VAL B 1 235 ? 15.641 11.477 -0.081 1 98.06 235 VAL B C 1
ATOM 3769 O O . VAL B 1 235 ? 14.727 11.922 0.62 1 98.06 235 VAL B O 1
ATOM 3772 N N . ILE B 1 236 ? 16.719 11.016 0.479 1 98.44 236 ILE B N 1
ATOM 3773 C CA . ILE B 1 236 ? 16.953 10.977 1.917 1 98.44 236 ILE B CA 1
ATOM 3774 C C . ILE B 1 236 ? 17.156 12.391 2.449 1 98.44 236 ILE B C 1
ATOM 3776 O O . ILE B 1 236 ? 16.531 12.781 3.439 1 98.44 236 ILE B O 1
ATOM 3780 N N . ASP B 1 237 ? 17.891 13.211 1.739 1 97.56 237 ASP B N 1
ATOM 3781 C CA . ASP B 1 237 ? 18.172 14.594 2.127 1 97.56 237 ASP B CA 1
ATOM 3782 C C . ASP B 1 237 ? 16.891 15.438 2.068 1 97.56 237 ASP B C 1
ATOM 3784 O O . ASP B 1 237 ? 16.766 16.438 2.791 1 97.56 237 ASP B O 1
ATOM 3788 N N . GLY B 1 238 ? 16 15.039 1.248 1 96.31 238 GLY B N 1
ATOM 3789 C CA . GLY B 1 238 ? 14.758 15.758 1.101 1 96.31 238 GLY B CA 1
ATOM 3790 C C . GLY B 1 238 ? 13.945 15.812 2.381 1 96.31 238 GLY B C 1
ATOM 3791 O O . GLY B 1 238 ? 13.055 16.656 2.523 1 96.31 238 GLY B O 1
ATOM 3792 N N . TRP B 1 239 ? 14.289 15 3.348 1 96.25 239 TRP B N 1
ATOM 3793 C CA . TRP B 1 239 ? 13.57 14.969 4.617 1 96.25 239 TRP B CA 1
ATOM 3794 C C . TRP B 1 239 ? 14.117 16.016 5.578 1 96.25 239 TRP B C 1
ATOM 3796 O O . TRP B 1 239 ? 13.484 16.328 6.594 1 96.25 239 TRP B O 1
ATOM 3806 N N . GLY B 1 240 ? 15.266 16.625 5.312 1 93.69 240 GLY B N 1
ATOM 3807 C CA . GLY B 1 240 ? 15.789 17.797 6.004 1 93.69 240 GLY B CA 1
ATOM 3808 C C . GLY B 1 240 ? 15.844 17.625 7.512 1 93.69 240 GLY B C 1
ATOM 3809 O O . GLY B 1 240 ? 16.406 16.641 8.008 1 93.69 240 GLY B O 1
ATOM 3810 N N . GLU B 1 241 ? 15.148 18.5 8.203 1 91.25 241 GLU B N 1
ATOM 3811 C CA . GLU B 1 241 ? 15.195 18.531 9.664 1 91.25 241 GLU B CA 1
ATOM 3812 C C . GLU B 1 241 ? 14.492 17.328 10.273 1 91.25 241 GLU B C 1
ATOM 3814 O O . GLU B 1 241 ? 14.867 16.859 11.352 1 91.25 241 GLU B O 1
ATOM 381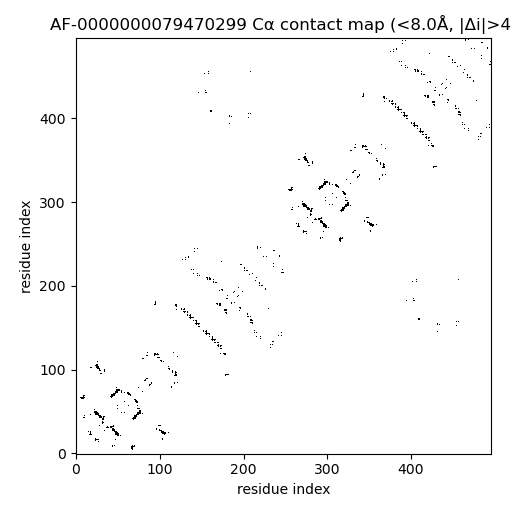9 N N . ASP B 1 242 ? 13.555 16.797 9.57 1 92.75 242 ASP B N 1
ATOM 3820 C CA . ASP B 1 242 ? 12.852 15.609 10.062 1 92.75 242 ASP B CA 1
ATOM 3821 C C . ASP B 1 242 ? 13.781 14.406 10.125 1 92.75 242 ASP B C 1
ATOM 3823 O O . ASP B 1 242 ? 13.672 13.578 11.031 1 92.75 242 ASP B O 1
ATOM 3827 N N . LEU B 1 243 ? 14.695 14.312 9.117 1 96.69 243 LEU B N 1
ATOM 3828 C CA . LEU B 1 243 ? 15.68 13.242 9.148 1 96.69 243 LEU B CA 1
ATOM 3829 C C . LEU B 1 243 ? 16.578 13.359 10.375 1 96.69 243 LEU B C 1
ATOM 3831 O O . LEU B 1 243 ? 16.859 12.359 11.039 1 96.69 243 LEU B O 1
ATOM 3835 N N . VAL B 1 244 ? 17.016 14.586 10.68 1 95.44 244 VAL B N 1
ATOM 3836 C CA . VAL B 1 244 ? 17.859 14.844 11.844 1 95.44 244 VAL B CA 1
ATOM 3837 C C . VAL B 1 244 ? 17.125 14.438 13.117 1 95.44 244 VAL B C 1
ATOM 3839 O O . VAL B 1 244 ? 17.703 13.773 13.984 1 95.44 244 VAL B O 1
ATOM 3842 N N . TRP B 1 245 ? 15.891 14.805 13.148 1 93.75 245 TRP B N 1
ATOM 3843 C CA . TRP B 1 245 ? 15.07 14.461 14.305 1 93.75 245 TRP B CA 1
ATOM 3844 C C . TRP B 1 245 ? 14.945 12.953 14.453 1 93.75 245 TRP B C 1
ATOM 3846 O O . TRP B 1 245 ? 15.086 12.414 15.555 1 93.75 245 TRP B O 1
ATOM 3856 N N . MET B 1 246 ? 14.711 12.219 13.359 1 96.5 246 MET B N 1
ATOM 3857 C CA . MET B 1 246 ? 14.5 10.773 13.398 1 96.5 246 MET B CA 1
ATOM 3858 C C . MET B 1 246 ? 15.758 10.055 13.867 1 96.5 246 MET B C 1
ATOM 3860 O O . MET B 1 246 ? 15.672 8.992 14.484 1 96.5 246 MET B O 1
ATOM 3864 N N . ARG B 1 247 ? 16.859 10.672 13.625 1 93.69 247 ARG B N 1
ATOM 3865 C CA . ARG B 1 247 ? 18.141 10.055 13.961 1 93.69 247 ARG B CA 1
ATOM 3866 C C . ARG B 1 247 ? 18.391 10.109 15.461 1 93.69 247 ARG B C 1
ATOM 3868 O O . ARG B 1 247 ? 19.25 9.391 15.977 1 93.69 247 ARG B O 1
ATOM 3875 N N . GLY B 1 248 ? 17.578 10.789 16.188 1 84.44 248 GLY B N 1
ATOM 3876 C CA . GLY B 1 248 ? 17.797 10.93 17.609 1 84.44 248 GLY B CA 1
ATOM 3877 C C . GLY B 1 248 ? 18.859 11.961 17.953 1 84.44 248 GLY B C 1
ATOM 3878 O O . GLY B 1 248 ? 19.891 12.039 17.297 1 84.44 248 GLY B O 1
#

Nearest PDB structures (foldseek):
  6p06-assembly1_A  TM=6.259E-01  e=2.750E-06  Bacillus sp. (in: firmicutes)
  6un8-assembly1_A  TM=6.034E-01  e=1.508E-05  Staphylococcus aureus
  3jz0-assembly1_B  TM=4.845E-01  e=2.365E-05  Enterococcus faecium
  3c18-assembly2_C  TM=4.905E-01  e=5.268E-05  Exiguobacterium sibiricum 255-15
  7ae9-assembly2_G  TM=5.523E-01  e=2.887E-03  Aphanizomenon flos-aquae 2012/KM1/D3

InterPro domains:
  IPR043519 Nucleotidyltransferase superfamily [G3DSA:3.30.460.10] (12-72)